Protein AF-0000000071015568 (afdb_homodimer)

pLDDT: mean 90.42, std 10.98, range [31.28, 98.94]

Foldseek 3Di:
DPDDPPAFDLKDAWDFAWFADQQAWDDDPVDPDIFSAAHAFKFQWAWFDDPQKIKTFIWGFAQDDPVGGAIATWIWIGNVLRYTDTDSDGLGWDDPDPCCQQAPPNIWDRWHWAAEPVRKIKIWIWRHRPPATAIWIWIDNPNRHIDTLAGQAVVHPCRPPRWGFWAKAWEQDPQKTYGDDAPQWTKIWIDKQFIWMWTDNPSHHTDTDKDQPFDFFDWDAACVDQDPVGRIDTDTDGHDIDGDTQGGADFQEQQNRTKGWAHHWYQDPQATKTKIWGHADCPRYHPVADHGAIAIWIWGAHRNDNRHTPDTDRHGSHWHDPVQQDGPAGGYWGWHYWIRHPQKIWIWTGTSRTGIIIIIGGDPDDD/DPDDPPAFDLKDAWDFAWFADQPAWDQDPVDPDIFSAAHAFKFQWAWFDDPQKIKTFIWGFACDDPVGGAIATWIWIGNVLRYTDTDSDGLAWDDPDPCCQQAPPNIWARWHWAAEPVRKIKIWIWRHRPPATAIWIWIDNPNRHIDTLAGQAVVHPCRPPRWGFWAKAWEQDPQKTYGDDAPQWTKIWIDKQFIWMWTDNPSHHTDTDKDQPFDDQDWDAACVDQDPVGRIDGDTDGHDIDGDTQGGADFQEQQNRTKGWAHHWYQDPQATKTKIWGHADCPRYHPVADHGAIAIWIWGAHRNDNRHTPDTDRHGSHWHDPVQQDGPAGGYWGWHYWIRHPQKIWIWTGHSRTGIIIIIGGDPDDD

Organism: NCBI:txid2759526

Solvent-accessible surface area (backbone atoms only — not comparable to full-atom values): 35559 Å² total; per-residue (Å²): 125,88,74,54,93,70,58,89,48,75,54,47,74,64,42,81,44,46,52,50,35,66,88,26,44,38,84,39,78,91,44,97,48,74,37,38,42,19,41,60,19,20,23,31,24,8,23,42,74,55,96,82,22,40,35,30,36,30,21,15,16,17,70,50,74,97,73,40,43,37,21,23,27,23,41,27,41,16,79,77,73,54,62,58,50,67,52,52,45,64,44,44,61,60,54,98,54,97,55,35,80,42,16,44,69,30,12,32,39,54,34,24,44,45,28,38,86,87,58,38,33,41,32,24,29,22,27,19,31,69,76,51,38,28,34,25,26,31,34,22,80,75,77,51,60,62,48,78,72,46,54,26,28,63,89,40,98,55,51,83,43,72,32,32,40,51,15,47,32,18,26,69,54,94,66,31,60,27,52,36,64,56,95,85,27,35,42,29,36,23,22,40,24,23,25,31,44,29,37,22,89,76,82,51,58,33,42,71,43,68,34,60,35,26,68,39,42,36,80,36,82,35,90,88,43,80,50,98,59,36,36,49,36,78,40,65,60,85,39,66,76,30,48,36,76,60,48,60,45,35,55,47,26,52,26,30,56,17,20,24,42,19,21,56,22,37,53,50,98,82,14,30,38,32,43,24,27,13,21,13,25,83,76,62,19,24,88,93,47,60,65,59,19,26,25,22,31,44,35,28,20,35,68,77,25,83,71,40,67,36,27,41,56,85,57,60,75,49,66,58,54,78,90,52,22,69,52,80,45,48,42,22,22,38,45,22,11,51,37,50,54,95,70,23,35,42,35,29,21,9,35,1,57,25,19,26,23,38,22,44,21,60,58,89,67,84,122,123,90,72,56,92,71,58,90,48,75,53,47,74,63,42,81,45,47,51,48,37,65,86,27,44,37,83,38,77,92,44,98,48,74,36,38,42,20,40,61,18,21,23,31,23,8,25,40,75,55,95,82,24,40,36,31,37,30,21,15,17,17,70,51,74,96,74,38,42,37,22,22,25,25,42,29,40,15,79,78,72,54,62,59,51,67,49,52,44,64,43,44,61,62,52,97,53,96,55,35,81,42,16,44,68,29,10,32,38,54,35,25,45,46,29,38,87,87,59,38,34,41,33,26,26,22,27,18,31,71,78,51,39,28,33,24,28,31,36,23,81,75,77,52,60,64,48,78,72,47,52,25,28,64,89,39,100,54,50,82,42,78,34,31,41,50,13,46,31,18,25,68,52,95,68,32,61,27,51,36,65,55,95,85,28,34,42,28,36,22,22,43,20,26,25,32,44,28,39,21,88,75,82,52,59,35,43,72,42,65,33,58,33,32,61,33,41,34,81,34,80,38,89,88,42,81,50,100,57,37,35,49,37,82,39,68,59,87,42,63,76,30,47,36,77,60,48,60,44,35,56,48,26,54,25,30,54,15,20,24,42,18,21,56,22,39,53,49,99,81,14,30,38,32,44,25,27,12,22,13,26,81,75,63,18,23,87,93,47,60,64,58,20,26,25,22,33,44,36,29,19,37,67,76,23,84,70,39,69,36,27,41,56,85,57,59,75,49,68,59,54,77,91,53,23,70,51,80,44,49,41,22,21,37,44,22,11,51,38,51,52,95,70,22,35,44,37,29,22,10,35,1,56,26,18,26,24,38,21,45,20,61,58,88,67,85,122

Structure (mmCIF, N/CA/C/O backbone):
data_AF-0000000071015568-model_v1
#
loop_
_entity.id
_entity.type
_entity.pdbx_description
1 polymer Glycosidase
#
loop_
_atom_site.group_PDB
_atom_site.id
_atom_site.type_symbol
_atom_site.label_atom_id
_atom_site.label_alt_id
_atom_site.label_comp_id
_atom_site.label_asym_id
_atom_site.label_entity_id
_atom_site.label_seq_id
_atom_site.pdbx_PDB_ins_code
_atom_site.Cartn_x
_atom_site.Cartn_y
_atom_site.Cartn_z
_atom_site.occupancy
_atom_site.B_iso_or_equiv
_atom_site.auth_seq_id
_atom_site.auth_comp_id
_atom_site.auth_asym_id
_atom_site.auth_atom_id
_atom_site.pdbx_PDB_model_num
ATOM 1 N N . MET A 1 1 ? 17.672 -12.242 9.75 1 31.28 1 MET A N 1
ATOM 2 C CA . MET A 1 1 ? 16.453 -12.102 8.961 1 31.28 1 MET A CA 1
ATOM 3 C C . MET A 1 1 ? 15.289 -11.609 9.828 1 31.28 1 MET A C 1
ATOM 5 O O . MET A 1 1 ? 14.906 -12.273 10.781 1 31.28 1 MET A O 1
ATOM 9 N N . THR A 1 2 ? 15.148 -10.453 10.125 1 40.62 2 THR A N 1
ATOM 10 C CA . THR A 1 2 ? 14.164 -9.938 11.078 1 40.62 2 THR A CA 1
ATOM 11 C C . THR A 1 2 ? 12.781 -10.523 10.789 1 40.62 2 THR A C 1
ATOM 13 O O . THR A 1 2 ? 12.219 -10.305 9.711 1 40.62 2 THR A O 1
ATOM 16 N N . SER A 1 3 ? 12.602 -11.703 11.289 1 53 3 SER A N 1
ATOM 17 C CA . SER A 1 3 ? 11.359 -12.469 11.211 1 53 3 SER A CA 1
ATOM 18 C C . SER A 1 3 ? 10.18 -11.672 11.75 1 53 3 SER A C 1
ATOM 20 O O . SER A 1 3 ? 10.227 -11.156 12.867 1 53 3 SER A O 1
ATOM 22 N N . SER A 1 4 ? 9.445 -11.047 10.805 1 73 4 SER A N 1
ATOM 23 C CA . SER A 1 4 ? 8.195 -10.461 11.266 1 73 4 SER A CA 1
ATOM 24 C C . SER A 1 4 ? 7.297 -11.508 11.914 1 73 4 SER A C 1
ATOM 26 O O . SER A 1 4 ? 7.141 -12.617 11.383 1 73 4 SER A O 1
ATOM 28 N N . ASP A 1 5 ? 6.863 -11.297 13.055 1 84.75 5 ASP A N 1
ATOM 29 C CA . ASP A 1 5 ? 6.047 -12.203 13.859 1 84.75 5 ASP A CA 1
ATOM 30 C C . ASP A 1 5 ? 4.824 -12.68 13.07 1 84.75 5 ASP A C 1
ATOM 32 O O . ASP A 1 5 ? 4.23 -13.703 13.406 1 84.75 5 ASP A O 1
ATOM 36 N N . TRP A 1 6 ? 4.527 -12.023 11.922 1 92.94 6 TRP A N 1
ATOM 37 C CA . TRP A 1 6 ? 3.299 -12.352 11.211 1 92.94 6 TRP A CA 1
ATOM 38 C C . TRP A 1 6 ? 3.594 -13.242 10 1 92.94 6 TRP A C 1
ATOM 40 O O . TRP A 1 6 ? 2.684 -13.852 9.438 1 92.94 6 TRP A O 1
ATOM 50 N N . ALA A 1 7 ? 4.859 -13.352 9.547 1 95.38 7 ALA A N 1
ATOM 51 C CA . ALA A 1 7 ? 5.207 -14.062 8.32 1 95.38 7 ALA A CA 1
ATOM 52 C C . ALA A 1 7 ? 5.145 -15.57 8.523 1 95.38 7 ALA A C 1
ATOM 54 O O . ALA A 1 7 ? 5.418 -16.062 9.617 1 95.38 7 ALA A O 1
ATOM 55 N N . LEU A 1 8 ? 4.785 -16.281 7.516 1 96.5 8 LEU A N 1
ATOM 56 C CA . LEU A 1 8 ? 4.895 -17.734 7.535 1 96.5 8 LEU A CA 1
ATOM 57 C C . LEU A 1 8 ? 6.355 -18.172 7.457 1 96.5 8 LEU A C 1
ATOM 59 O O . LEU A 1 8 ? 7.121 -17.656 6.641 1 96.5 8 LEU A O 1
ATOM 63 N N . GLY A 1 9 ? 6.703 -19.156 8.32 1 93.94 9 GLY A N 1
ATOM 64 C CA . GLY A 1 9 ? 8.078 -19.625 8.312 1 93.94 9 GLY A CA 1
ATOM 65 C C . GLY A 1 9 ? 8.695 -19.688 9.695 1 93.94 9 GLY A C 1
ATOM 66 O O . GLY A 1 9 ? 7.988 -19.578 10.703 1 93.94 9 GLY A O 1
ATOM 67 N N . PRO A 1 10 ? 9.945 -19.875 9.789 1 95.19 10 PRO A N 1
ATOM 68 C CA . PRO A 1 10 ? 10.906 -19.859 8.68 1 95.19 10 PRO A CA 1
ATOM 69 C C . PRO A 1 10 ? 10.859 -21.141 7.84 1 95.19 10 PRO A C 1
ATOM 71 O O . PRO A 1 10 ? 10.734 -22.234 8.383 1 95.19 10 PRO A O 1
ATOM 74 N N . PHE A 1 11 ? 11.055 -20.984 6.512 1 97.5 11 PHE A N 1
ATOM 75 C CA . PHE A 1 11 ? 11.062 -22.109 5.574 1 97.5 11 PHE A CA 1
ATOM 76 C C . PHE A 1 11 ? 12.477 -22.625 5.371 1 97.5 11 PHE A C 1
ATOM 78 O O . PHE A 1 11 ? 13.438 -21.859 5.344 1 97.5 11 PHE A O 1
ATOM 85 N N . THR A 1 12 ? 12.633 -23.891 5.164 1 97 12 THR A N 1
ATOM 86 C CA . THR A 1 12 ? 13.898 -24.5 4.77 1 97 12 THR A CA 1
ATOM 87 C C . THR A 1 12 ? 14.25 -24.125 3.33 1 97 12 THR A C 1
ATOM 89 O O . THR A 1 12 ? 13.391 -23.656 2.576 1 97 12 THR A O 1
ATOM 92 N N . SER A 1 13 ? 15.516 -24.344 2.988 1 95.88 13 SER A N 1
ATOM 93 C CA . SER A 1 13 ? 15.891 -24.203 1.586 1 95.88 13 SER A CA 1
ATOM 94 C C . SER A 1 13 ? 15.156 -25.219 0.712 1 95.88 13 SER A C 1
ATOM 96 O O . SER A 1 13 ? 14.875 -26.328 1.147 1 95.88 13 SER A O 1
ATOM 98 N N . PRO A 1 14 ? 14.938 -24.844 -0.475 1 96.19 14 PRO A N 1
ATOM 99 C CA . PRO A 1 14 ? 14.195 -25.75 -1.343 1 96.19 14 PRO A CA 1
ATOM 100 C C . PRO A 1 14 ? 14.984 -27.016 -1.691 1 96.19 14 PRO A C 1
ATOM 102 O O . PRO A 1 14 ? 16.188 -26.938 -1.95 1 96.19 14 PRO A O 1
ATOM 105 N N . VAL A 1 15 ? 14.273 -28.109 -1.702 1 94.69 15 VAL A N 1
ATOM 106 C CA . VAL A 1 15 ? 14.789 -29.391 -2.156 1 94.69 15 VAL A CA 1
ATOM 107 C C . VAL A 1 15 ? 14.047 -29.844 -3.41 1 94.69 15 VAL A C 1
ATOM 109 O O . VAL A 1 15 ? 12.812 -29.828 -3.443 1 94.69 15 VAL A O 1
ATOM 112 N N . ARG A 1 16 ? 14.805 -30.281 -4.379 1 94.88 16 ARG A N 1
ATOM 113 C CA . ARG A 1 16 ? 14.203 -30.688 -5.645 1 94.88 16 ARG A CA 1
ATOM 114 C C . ARG A 1 16 ? 13.297 -31.906 -5.457 1 94.88 16 ARG A C 1
ATOM 116 O O . ARG A 1 16 ? 13.68 -32.875 -4.785 1 94.88 16 ARG A O 1
ATOM 123 N N . VAL A 1 17 ? 12.102 -31.812 -6.137 1 96.94 17 VAL A N 1
ATOM 124 C CA . VAL A 1 17 ? 11.188 -32.938 -5.953 1 96.94 17 VAL A CA 1
ATOM 125 C C . VAL A 1 17 ? 10.68 -33.406 -7.312 1 96.94 17 VAL A C 1
ATOM 127 O O . VAL A 1 17 ? 10.18 -34.531 -7.438 1 96.94 17 VAL A O 1
ATOM 130 N N . LEU A 1 18 ? 10.672 -32.594 -8.32 1 95.62 18 LEU A N 1
ATOM 131 C CA . LEU A 1 18 ? 10.195 -32.938 -9.656 1 95.62 18 LEU A CA 1
ATOM 132 C C . LEU A 1 18 ? 10.906 -32.125 -10.719 1 95.62 18 LEU A C 1
ATOM 134 O O . LEU A 1 18 ? 11.219 -30.953 -10.5 1 95.62 18 LEU A O 1
ATOM 138 N N . GLU A 1 19 ? 11.234 -32.688 -11.805 1 94.38 19 GLU A N 1
ATOM 139 C CA . GLU A 1 19 ? 11.867 -32.031 -12.938 1 94.38 19 GLU A CA 1
ATOM 140 C C . GLU A 1 19 ? 11.273 -32.5 -14.258 1 94.38 19 GLU A C 1
ATOM 142 O O . GLU A 1 19 ? 10.25 -33.188 -14.273 1 94.38 19 GLU A O 1
ATOM 147 N N . ASP A 1 20 ? 11.891 -32.094 -15.359 1 92.94 20 ASP A N 1
ATOM 148 C CA . ASP A 1 20 ? 11.375 -32.438 -16.672 1 92.94 20 ASP A CA 1
ATOM 149 C C . ASP A 1 20 ? 11.219 -33.969 -16.828 1 92.94 20 ASP A C 1
ATOM 151 O O . ASP A 1 20 ? 11.992 -34.719 -16.25 1 92.94 20 ASP A O 1
ATOM 155 N N . ARG A 1 21 ? 10.234 -34.344 -17.641 1 94.38 21 ARG A N 1
ATOM 156 C CA . ARG A 1 21 ? 9.883 -35.75 -17.875 1 94.38 21 ARG A CA 1
ATOM 157 C C . ARG A 1 21 ? 9.633 -36 -19.359 1 94.38 21 ARG A C 1
ATOM 159 O O . ARG A 1 21 ? 8.555 -35.719 -19.875 1 94.38 21 ARG A O 1
ATOM 166 N N . ALA A 1 22 ? 10.516 -36.688 -19.953 1 92.62 22 ALA A N 1
ATOM 167 C CA . ALA A 1 22 ? 10.383 -36.969 -21.375 1 92.62 22 ALA A CA 1
ATOM 168 C C . ALA A 1 22 ? 9.508 -38.188 -21.609 1 92.62 22 ALA A C 1
ATOM 170 O O . ALA A 1 22 ? 9.047 -38.438 -22.719 1 92.62 22 ALA A O 1
ATOM 171 N N . ASP A 1 23 ? 9.305 -38.938 -20.594 1 93.19 23 ASP A N 1
ATOM 172 C CA . ASP A 1 23 ? 8.617 -40.25 -20.719 1 93.19 23 ASP A CA 1
ATOM 173 C C . ASP A 1 23 ? 7.105 -40.062 -20.703 1 93.19 23 ASP A C 1
ATOM 175 O O . ASP A 1 23 ? 6.355 -41 -20.969 1 93.19 23 ASP A O 1
ATOM 179 N N . VAL A 1 24 ? 6.66 -38.875 -20.391 1 94.06 24 VAL A N 1
ATOM 180 C CA . VAL A 1 24 ? 5.219 -38.656 -20.359 1 94.06 24 VAL A CA 1
ATOM 181 C C . VAL A 1 24 ? 4.762 -38 -21.656 1 94.06 24 VAL A C 1
ATOM 183 O O . VAL A 1 24 ? 5.375 -37.031 -22.109 1 94.06 24 VAL A O 1
ATOM 186 N N . SER A 1 25 ? 3.686 -38.562 -22.234 1 93.31 25 SER A N 1
ATOM 187 C CA . SER A 1 25 ? 3.211 -38.094 -23.531 1 93.31 25 SER A CA 1
ATOM 188 C C . SER A 1 25 ? 1.691 -38.188 -23.625 1 93.31 25 SER A C 1
ATOM 190 O O . SER A 1 25 ? 1.049 -38.844 -22.812 1 93.31 25 SER A O 1
ATOM 192 N N . PHE A 1 26 ? 1.131 -37.406 -24.594 1 92.94 26 PHE A N 1
ATOM 193 C CA . PHE A 1 26 ? -0.303 -37.469 -24.859 1 92.94 26 PHE A CA 1
ATOM 194 C C . PHE A 1 26 ? -0.609 -37.031 -26.281 1 92.94 26 PHE A C 1
ATOM 196 O O . PHE A 1 26 ? 0.26 -36.5 -26.984 1 92.94 26 PHE A O 1
ATOM 203 N N . ALA A 1 27 ? -1.829 -37.438 -26.703 1 89.25 27 ALA A N 1
ATOM 204 C CA . ALA A 1 27 ? -2.297 -37 -28.016 1 89.25 27 ALA A CA 1
ATOM 205 C C . ALA A 1 27 ? -2.758 -35.531 -27.953 1 89.25 27 ALA A C 1
ATOM 207 O O . ALA A 1 27 ? -3.846 -35.25 -27.453 1 89.25 27 ALA A O 1
ATOM 208 N N . CYS A 1 28 ? -1.946 -34.656 -28.469 1 84.88 28 CYS A N 1
ATOM 209 C CA . CYS A 1 28 ? -2.24 -33.25 -28.453 1 84.88 28 CYS A CA 1
ATOM 210 C C . CYS A 1 28 ? -2.982 -32.812 -29.719 1 84.88 28 CYS A C 1
ATOM 212 O O . CYS A 1 28 ? -2.535 -33.125 -30.828 1 84.88 28 CYS A O 1
ATOM 214 N N . PRO A 1 29 ? -4.117 -32.125 -29.547 1 81.19 29 PRO A N 1
ATOM 215 C CA . PRO A 1 29 ? -4.848 -31.688 -30.734 1 81.19 29 PRO A CA 1
ATOM 216 C C . PRO A 1 29 ? -4.055 -30.688 -31.562 1 81.19 29 PRO A C 1
ATOM 218 O O . PRO A 1 29 ? -4.371 -30.469 -32.75 1 81.19 29 PRO A O 1
ATOM 221 N N . LEU A 1 30 ? -3.078 -30.047 -31.031 1 79.25 30 LEU A N 1
ATOM 222 C CA . LEU A 1 30 ? -2.273 -29.047 -31.734 1 79.25 30 LEU A CA 1
ATOM 223 C C . LEU A 1 30 ? -1.199 -29.734 -32.594 1 79.25 30 LEU A C 1
ATOM 225 O O . LEU A 1 30 ? -0.496 -29.062 -33.344 1 79.25 30 LEU A O 1
ATOM 229 N N . SER A 1 31 ? -1.131 -31.016 -32.406 1 79.81 31 SER A N 1
ATOM 230 C CA . SER A 1 31 ? -0.058 -31.734 -33.094 1 79.81 31 SER A CA 1
ATOM 231 C C . SER A 1 31 ? -0.594 -32.969 -33.812 1 79.81 31 SER A C 1
ATOM 233 O O . SER A 1 31 ? -1.674 -33.469 -33.5 1 79.81 31 SER A O 1
ATOM 235 N N . THR A 1 32 ? 0.108 -33.406 -34.812 1 79.19 32 THR A N 1
ATOM 236 C CA . THR A 1 32 ? -0.273 -34.594 -35.594 1 79.19 32 THR A CA 1
ATOM 237 C C . THR A 1 32 ? 0.04 -35.875 -34.844 1 79.19 32 THR A C 1
ATOM 239 O O . THR A 1 32 ? -0.598 -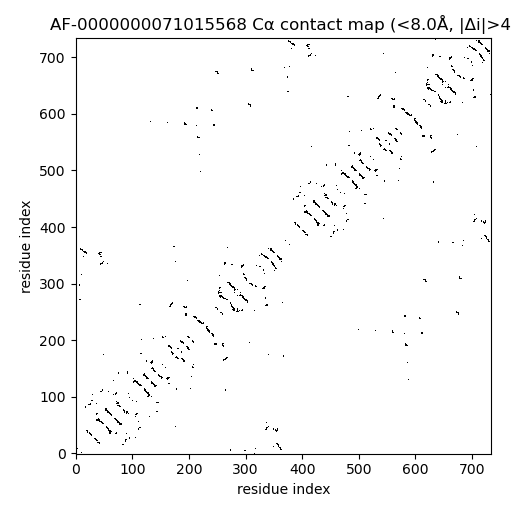36.906 -35.062 1 79.19 32 THR A O 1
ATOM 242 N N . GLY A 1 33 ? 0.866 -35.875 -33.781 1 81.69 33 GLY A N 1
ATOM 243 C CA . GLY A 1 33 ? 1.25 -37.031 -33 1 81.69 33 GLY A CA 1
ATOM 244 C C . GLY A 1 33 ? 1.387 -36.719 -31.516 1 81.69 33 GLY A C 1
ATOM 245 O O . GLY A 1 33 ? 1.113 -35.594 -31.078 1 81.69 33 GLY A O 1
ATOM 246 N N . PRO A 1 34 ? 1.724 -37.938 -30.859 1 90.06 34 PRO A N 1
ATOM 247 C CA . PRO A 1 34 ? 1.904 -37.719 -29.422 1 90.06 34 PRO A CA 1
ATOM 248 C C . PRO A 1 34 ? 3.016 -36.75 -29.094 1 90.06 34 PRO A C 1
ATOM 250 O O . PRO A 1 34 ? 4.016 -36.656 -29.812 1 90.06 34 PRO A O 1
ATOM 253 N N . VAL A 1 35 ? 2.791 -35.969 -28.062 1 91.94 35 VAL A N 1
ATOM 254 C CA . VAL A 1 35 ? 3.76 -34.969 -27.625 1 91.94 35 VAL A CA 1
ATOM 255 C C . VAL A 1 35 ? 4.23 -35.281 -26.203 1 91.94 35 VAL A C 1
ATOM 257 O O . VAL A 1 35 ? 3.418 -35.562 -25.328 1 91.94 35 VAL A O 1
ATOM 260 N N . SER A 1 36 ? 5.598 -35.25 -26.031 1 94.06 36 SER A N 1
ATOM 261 C CA . SER A 1 36 ? 6.141 -35.25 -24.672 1 94.06 36 SER A CA 1
ATOM 262 C C . SER A 1 36 ? 5.949 -33.906 -23.984 1 94.06 36 SER A C 1
ATOM 264 O O . SER A 1 36 ? 6.82 -33.031 -24.062 1 94.06 36 SER A O 1
ATOM 266 N N . TRP A 1 37 ? 4.883 -33.781 -23.266 1 94.12 37 TRP A N 1
ATOM 267 C CA . TRP A 1 37 ? 4.336 -32.5 -22.891 1 94.12 37 TRP A CA 1
ATOM 268 C C . TRP A 1 37 ? 5.137 -31.875 -21.75 1 94.12 37 TRP A C 1
ATOM 270 O O . TRP A 1 37 ? 4.977 -30.688 -21.438 1 94.12 37 TRP A O 1
ATOM 280 N N . ALA A 1 38 ? 6.039 -32.594 -21.078 1 95.31 38 ALA A N 1
ATOM 281 C CA . ALA A 1 38 ? 6.852 -32.062 -19.969 1 95.31 38 ALA A CA 1
ATOM 282 C C . ALA A 1 38 ? 8.336 -32.344 -20.219 1 95.31 38 ALA A C 1
ATOM 284 O O . ALA A 1 38 ? 9.117 -32.469 -19.281 1 95.31 38 ALA A O 1
ATOM 285 N N . ALA A 1 39 ? 8.703 -32.438 -21.453 1 93.88 39 ALA A N 1
ATOM 286 C CA . ALA A 1 39 ? 10.062 -32.844 -21.781 1 93.88 39 ALA A CA 1
ATOM 287 C C . ALA A 1 39 ? 11.047 -31.703 -21.578 1 93.88 39 ALA A C 1
ATOM 289 O O . ALA A 1 39 ? 12.211 -31.922 -21.234 1 93.88 39 ALA A O 1
ATOM 290 N N . LYS A 1 40 ? 10.648 -30.547 -21.828 1 92.44 40 LYS A N 1
ATOM 291 C CA . LYS A 1 40 ? 11.531 -29.391 -21.703 1 92.44 40 LYS A CA 1
ATOM 292 C C . LYS A 1 40 ? 11.672 -28.953 -20.25 1 92.44 40 LYS A C 1
ATOM 294 O O . LYS A 1 40 ? 12.781 -28.844 -19.734 1 92.44 40 LYS A O 1
ATOM 299 N N . ASP A 1 41 ? 10.516 -28.688 -19.625 1 91.88 41 ASP A N 1
ATOM 300 C CA . ASP A 1 41 ? 10.5 -28.188 -18.266 1 91.88 41 ASP A CA 1
ATOM 301 C C . ASP A 1 41 ? 9.242 -28.625 -17.516 1 91.88 41 ASP A C 1
ATOM 303 O O . ASP A 1 41 ? 8.203 -28.875 -18.141 1 91.88 41 ASP A O 1
ATOM 307 N N . ALA A 1 42 ? 9.32 -28.781 -16.25 1 93.31 42 ALA A N 1
ATOM 308 C CA . ALA A 1 42 ? 8.227 -28.938 -15.289 1 93.31 42 ALA A CA 1
ATOM 309 C C . ALA A 1 42 ? 8.422 -28.047 -14.07 1 93.31 42 ALA A C 1
ATOM 311 O O . ALA A 1 42 ? 9.375 -28.203 -13.312 1 93.31 42 ALA A O 1
ATOM 312 N N . PHE A 1 43 ? 7.473 -27.047 -13.945 1 92.31 43 PHE A N 1
ATOM 313 C CA . PHE A 1 43 ? 7.73 -26.016 -12.938 1 92.31 43 PHE A CA 1
ATOM 314 C C . PHE A 1 43 ? 6.441 -25.281 -12.562 1 92.31 43 PHE A C 1
ATOM 316 O O . PHE A 1 43 ? 5.371 -25.609 -13.078 1 92.31 43 PHE A O 1
ATOM 323 N N . ASN A 1 44 ? 6.512 -24.438 -11.531 1 94.56 44 ASN A N 1
ATOM 324 C CA . ASN A 1 44 ? 5.492 -23.5 -11.078 1 94.56 44 ASN A CA 1
ATOM 325 C C . ASN A 1 44 ? 4.184 -24.203 -10.742 1 94.56 44 ASN A C 1
ATOM 327 O O . ASN A 1 44 ? 3.143 -23.922 -11.328 1 94.56 44 ASN A O 1
ATOM 331 N N . PRO A 1 45 ? 4.191 -25.047 -9.711 1 98.25 45 PRO A N 1
ATOM 332 C CA . PRO A 1 45 ? 3.012 -25.859 -9.414 1 98.25 45 PRO A CA 1
ATOM 333 C C . PRO A 1 45 ? 2.035 -25.172 -8.469 1 98.25 45 PRO A C 1
ATOM 335 O O . PRO A 1 45 ? 2.459 -24.453 -7.555 1 98.25 45 PRO A O 1
ATOM 338 N N . GLY A 1 46 ? 0.713 -25.344 -8.727 1 98.62 46 GLY A N 1
ATOM 339 C CA . GLY A 1 46 ? -0.25 -25.219 -7.645 1 98.62 46 GLY A CA 1
ATOM 340 C C . GLY A 1 46 ? -0.296 -26.453 -6.746 1 98.62 46 GLY A C 1
ATOM 341 O O . GLY A 1 46 ? 0.162 -27.531 -7.133 1 98.62 46 GLY A O 1
ATOM 342 N N . ALA A 1 47 ? -0.837 -26.312 -5.551 1 98.75 47 ALA A N 1
ATOM 343 C CA . ALA A 1 47 ? -0.839 -27.453 -4.633 1 98.75 47 ALA A CA 1
ATOM 344 C C . ALA A 1 47 ? -2.113 -27.484 -3.795 1 98.75 47 ALA A C 1
ATOM 346 O O . ALA A 1 47 ? -2.607 -26.422 -3.373 1 98.75 47 ALA A O 1
ATOM 347 N N . VAL A 1 48 ? -2.604 -28.656 -3.582 1 98.25 48 VAL A N 1
ATOM 348 C CA . VAL A 1 48 ? -3.719 -28.906 -2.674 1 98.25 48 VAL A CA 1
ATOM 349 C C . VAL A 1 48 ? -3.564 -30.281 -2.027 1 98.25 48 VAL A C 1
ATOM 351 O O . VAL A 1 48 ? -2.803 -31.125 -2.516 1 98.25 48 VAL A O 1
ATOM 354 N N . VAL A 1 49 ? -4.238 -30.438 -0.93 1 97.44 49 VAL A N 1
ATOM 355 C CA . VAL A 1 49 ? -4.312 -31.75 -0.294 1 97.44 49 VAL A CA 1
ATOM 356 C C . VAL A 1 49 ? -5.648 -32.406 -0.62 1 97.44 49 VAL A C 1
ATOM 358 O O . VAL A 1 49 ? -6.703 -31.781 -0.492 1 97.44 49 VAL A O 1
ATOM 361 N N . HIS A 1 50 ? -5.547 -33.562 -1.085 1 95.88 50 HIS A N 1
ATOM 362 C CA . HIS A 1 50 ? -6.738 -34.344 -1.4 1 95.88 50 HIS A CA 1
ATOM 363 C C . HIS A 1 50 ? -6.559 -35.812 -1.021 1 95.88 50 HIS A C 1
ATOM 365 O O . HIS A 1 50 ? -5.574 -36.438 -1.414 1 95.88 50 HIS A O 1
ATOM 371 N N . ASP A 1 51 ? -7.527 -36.375 -0.245 1 93.94 51 ASP A N 1
ATOM 372 C CA . ASP A 1 51 ? -7.543 -37.781 0.163 1 93.94 51 ASP A CA 1
ATOM 373 C C . ASP A 1 51 ? -6.215 -38.188 0.802 1 93.94 51 ASP A C 1
ATOM 375 O O . ASP A 1 51 ? -5.617 -39.188 0.423 1 93.94 51 ASP A O 1
ATOM 379 N N . GLY A 1 52 ? -5.711 -37.344 1.586 1 94.12 52 GLY A N 1
ATOM 380 C CA . GLY A 1 52 ? -4.523 -37.625 2.375 1 94.12 52 GLY A CA 1
ATOM 381 C C . GLY A 1 52 ? -3.236 -37.5 1.577 1 94.12 52 GLY A C 1
ATOM 382 O O . GLY A 1 52 ? -2.172 -37.906 2.051 1 94.12 52 GLY A O 1
ATOM 383 N N . LYS A 1 53 ? -3.312 -37 0.36 1 97.25 53 LYS A N 1
ATOM 384 C CA . LYS A 1 53 ? -2.135 -36.844 -0.485 1 97.25 53 LYS A CA 1
ATOM 385 C C . LYS A 1 53 ? -1.955 -35.375 -0.893 1 97.25 53 LYS A C 1
ATOM 387 O O . LYS A 1 53 ? -2.928 -34.625 -0.963 1 97.25 53 LYS A O 1
ATOM 392 N N . ILE A 1 54 ? -0.725 -35.062 -1.085 1 98.38 54 ILE A N 1
ATOM 393 C CA . ILE A 1 54 ? -0.431 -33.75 -1.694 1 98.38 54 ILE A CA 1
ATOM 394 C C . ILE A 1 54 ? -0.523 -33.875 -3.215 1 98.38 54 ILE A C 1
ATOM 396 O O . ILE A 1 54 ? 0.072 -34.781 -3.814 1 98.38 54 ILE A O 1
ATOM 400 N N . CYS A 1 55 ? -1.304 -33.031 -3.783 1 98.69 55 CYS A N 1
ATOM 401 C CA . CYS A 1 55 ? -1.514 -33 -5.227 1 98.69 55 CYS A CA 1
ATOM 402 C C . CYS A 1 55 ? -0.968 -31.703 -5.82 1 98.69 55 CYS A C 1
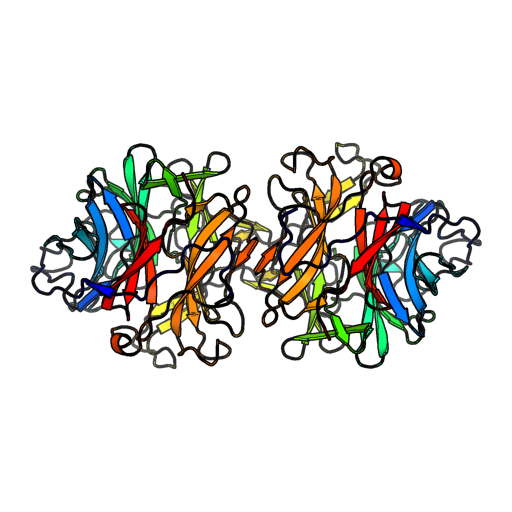ATOM 404 O O . CYS A 1 55 ? -1.353 -30.609 -5.398 1 98.69 55 CYS A O 1
ATOM 406 N N . LEU A 1 56 ? -0.074 -31.844 -6.773 1 98.81 56 LEU A N 1
ATOM 407 C CA . LEU A 1 56 ? 0.463 -30.703 -7.492 1 98.81 56 LEU A CA 1
ATOM 408 C C . LEU A 1 56 ? -0.152 -30.594 -8.883 1 98.81 56 LEU A C 1
ATOM 410 O O . LEU A 1 56 ? -0.319 -31.609 -9.57 1 98.81 56 LEU A O 1
ATOM 414 N N . LEU A 1 57 ? -0.619 -29.438 -9.258 1 98.81 57 LEU A N 1
ATOM 415 C CA . LEU A 1 57 ? -0.844 -29.109 -10.656 1 98.81 57 LEU A CA 1
ATOM 416 C C . LEU A 1 57 ? 0.4 -28.469 -11.266 1 98.81 57 LEU A C 1
ATOM 418 O O . LEU A 1 57 ? 0.737 -27.328 -10.953 1 98.81 57 LEU A O 1
ATOM 422 N N . VAL A 1 58 ? 1.012 -29.156 -12.172 1 98.12 58 VAL A N 1
ATOM 423 C CA . VAL A 1 58 ? 2.357 -28.828 -12.633 1 98.12 58 VAL A CA 1
ATOM 424 C C . VAL A 1 58 ? 2.301 -28.266 -14.047 1 98.12 58 VAL A C 1
ATOM 426 O O . VAL A 1 58 ? 1.697 -28.875 -14.938 1 98.12 58 VAL A O 1
ATOM 429 N N . ARG A 1 59 ? 2.965 -27.156 -14.258 1 97.56 59 ARG A N 1
ATOM 430 C CA . ARG A 1 59 ? 3.154 -26.672 -15.625 1 97.56 59 ARG A CA 1
ATOM 431 C C . ARG A 1 59 ? 4.234 -27.484 -16.344 1 97.56 59 ARG A C 1
ATOM 433 O O . ARG A 1 59 ? 5.383 -27.531 -15.891 1 97.56 59 ARG A O 1
ATOM 440 N N . GLY A 1 60 ? 3.873 -28.078 -17.375 1 95.69 60 GLY A N 1
ATOM 441 C CA . GLY A 1 60 ? 4.812 -28.75 -18.266 1 95.69 60 GLY A CA 1
ATOM 442 C C . GLY A 1 60 ? 4.91 -28.094 -19.641 1 95.69 60 GLY A C 1
ATOM 443 O O . GLY A 1 60 ? 3.908 -27.625 -20.172 1 95.69 60 GLY A O 1
ATOM 444 N N . GLU A 1 61 ? 6.121 -28.109 -20.141 1 93.5 61 GLU A N 1
ATOM 445 C CA . GLU A 1 61 ? 6.344 -27.562 -21.469 1 93.5 61 GLU A CA 1
ATOM 446 C C . GLU A 1 61 ? 7 -28.594 -22.391 1 93.5 61 GLU A C 1
ATOM 448 O O . GLU A 1 61 ? 7.824 -29.391 -21.938 1 93.5 61 GLU A O 1
ATOM 453 N N . ASP A 1 62 ? 6.594 -28.469 -23.641 1 90.75 62 ASP A N 1
ATOM 454 C CA . ASP A 1 62 ? 7.227 -29.312 -24.641 1 90.75 62 ASP A CA 1
ATOM 455 C C . ASP A 1 62 ? 8.328 -28.562 -25.391 1 90.75 62 ASP A C 1
ATOM 457 O O . ASP A 1 62 ? 8.672 -27.438 -25.031 1 90.75 62 ASP A O 1
ATOM 461 N N . ALA A 1 63 ? 8.984 -29.281 -26.281 1 85.88 63 ALA A N 1
ATOM 462 C CA . ALA A 1 63 ? 10.086 -28.688 -27.031 1 85.88 63 ALA A CA 1
ATOM 463 C C . ALA A 1 63 ? 9.758 -28.609 -28.516 1 85.88 63 ALA A C 1
ATOM 465 O O . ALA A 1 63 ? 10.656 -28.484 -29.359 1 85.88 63 ALA A O 1
ATOM 466 N N . ILE A 1 64 ? 8.547 -28.672 -28.781 1 81.06 64 ILE A N 1
ATOM 467 C CA . ILE A 1 64 ? 8.227 -28.797 -30.203 1 81.06 64 ILE A CA 1
ATOM 468 C C . ILE A 1 64 ? 7.469 -27.562 -30.672 1 81.06 64 ILE A C 1
ATOM 470 O O . ILE A 1 64 ? 7 -26.766 -29.859 1 81.06 64 ILE A O 1
ATOM 474 N N . GLY A 1 65 ? 7.387 -27.469 -32.031 1 66.19 65 GLY A N 1
ATOM 475 C CA . GLY A 1 65 ? 6.602 -26.406 -32.656 1 66.19 65 GLY A CA 1
ATOM 476 C C . GLY A 1 65 ? 7.312 -25.078 -32.688 1 66.19 65 GLY A C 1
ATOM 477 O O . GLY A 1 65 ? 8.477 -24.969 -32.281 1 66.19 65 GLY A O 1
ATOM 478 N N . ARG A 1 66 ? 6.59 -24.109 -33.219 1 61.78 66 ARG A N 1
ATOM 479 C CA . ARG A 1 66 ? 7.117 -22.766 -33.469 1 61.78 66 ARG A CA 1
ATOM 480 C C . ARG A 1 66 ? 7.578 -22.125 -32.156 1 61.78 66 ARG A C 1
ATOM 482 O O . ARG A 1 66 ? 8.602 -21.438 -32.125 1 61.78 66 ARG A O 1
ATOM 489 N N . TYR A 1 67 ? 6.863 -22.484 -31.109 1 65.19 67 TYR A N 1
ATOM 490 C CA . TYR A 1 67 ? 7.164 -21.797 -29.859 1 65.19 67 TYR A CA 1
ATOM 491 C C . TYR A 1 67 ? 8.047 -22.656 -28.969 1 65.19 67 TYR A C 1
ATOM 493 O O . TYR A 1 67 ? 8.727 -22.125 -28.078 1 65.19 67 TYR A O 1
ATOM 501 N N . ALA A 1 68 ? 8.172 -23.969 -29.406 1 65.56 68 ALA A N 1
ATOM 502 C CA . ALA A 1 68 ? 8.945 -24.891 -28.562 1 65.56 68 ALA A CA 1
ATOM 503 C C . ALA A 1 68 ? 8.734 -24.578 -27.078 1 65.56 68 ALA A C 1
ATOM 505 O O . ALA A 1 68 ? 9.688 -24.25 -26.359 1 65.56 68 ALA A O 1
ATOM 506 N N . GLY A 1 69 ? 7.438 -24.688 -26.75 1 84.5 69 GLY A N 1
ATOM 507 C CA . GLY A 1 69 ? 7.195 -24.281 -25.375 1 84.5 69 GLY A CA 1
ATOM 508 C C . GLY A 1 69 ? 5.723 -24.156 -25.031 1 84.5 69 GLY A C 1
ATOM 509 O O . GLY A 1 69 ? 5.332 -23.312 -24.219 1 84.5 69 GLY A O 1
ATOM 510 N N . THR A 1 70 ? 4.852 -25.031 -25.75 1 90.31 70 THR A N 1
ATOM 511 C CA . THR A 1 70 ? 3.445 -25.031 -25.359 1 90.31 70 THR A CA 1
ATOM 512 C C . THR A 1 70 ? 3.271 -25.609 -23.953 1 90.31 70 THR A C 1
ATOM 514 O O . THR A 1 70 ? 3.762 -26.703 -23.672 1 90.31 70 THR A O 1
ATOM 517 N N . SER A 1 71 ? 2.592 -24.875 -23.125 1 94.5 71 SER A N 1
ATOM 518 C CA . SER A 1 71 ? 2.443 -25.281 -21.734 1 94.5 71 SER A CA 1
ATOM 519 C C . SER A 1 71 ? 1.151 -26.062 -21.516 1 94.5 71 SER A C 1
ATOM 521 O O . SER A 1 71 ? 0.124 -25.75 -22.125 1 94.5 71 SER A O 1
ATOM 523 N N . ARG A 1 72 ? 1.215 -27.094 -20.781 1 96.31 72 ARG A N 1
ATOM 524 C CA . ARG A 1 72 ? 0.091 -27.859 -20.25 1 96.31 72 ARG A CA 1
ATOM 525 C C . ARG A 1 72 ? 0.2 -28.016 -18.734 1 96.31 72 ARG A C 1
ATOM 527 O O . ARG A 1 72 ? 1.261 -27.781 -18.156 1 96.31 72 ARG A O 1
ATOM 534 N N . ILE A 1 73 ? -0.918 -28.422 -18.125 1 98.38 73 ILE A N 1
ATOM 535 C CA . ILE A 1 73 ? -0.939 -28.609 -16.688 1 98.38 73 ILE A CA 1
ATOM 536 C C . ILE A 1 73 ? -1.193 -30.094 -16.375 1 98.38 73 ILE A C 1
ATOM 538 O O . ILE A 1 73 ? -2.186 -30.656 -16.828 1 98.38 73 ILE A O 1
ATOM 542 N N . GLY A 1 74 ? -0.268 -30.656 -15.672 1 98.44 74 GLY A N 1
ATOM 543 C CA . GLY A 1 74 ? -0.397 -32.062 -15.258 1 98.44 74 GLY A CA 1
ATOM 544 C C . GLY A 1 74 ? -0.63 -32.219 -13.766 1 98.44 74 GLY A C 1
ATOM 545 O O . GLY A 1 74 ? -0.525 -31.25 -13.008 1 98.44 74 GLY A O 1
ATOM 546 N N . LEU A 1 75 ? -0.975 -33.438 -13.375 1 98.69 75 LEU A N 1
ATOM 547 C CA . LEU A 1 75 ? -1.216 -33.781 -11.984 1 98.69 75 LEU A CA 1
ATOM 548 C C . LEU A 1 75 ? -0.11 -34.688 -11.445 1 98.69 75 LEU A C 1
ATOM 550 O O . LEU A 1 75 ? 0.19 -35.719 -12.031 1 98.69 75 LEU A O 1
ATOM 554 N N . ALA A 1 76 ? 0.564 -34.281 -10.406 1 98.69 76 ALA A N 1
ATOM 555 C CA . ALA A 1 76 ? 1.51 -35.094 -9.648 1 98.69 76 ALA A CA 1
ATOM 556 C C . ALA A 1 76 ? 1.031 -35.312 -8.211 1 98.69 76 ALA A C 1
ATOM 558 O O . ALA A 1 76 ? 0.548 -34.375 -7.574 1 98.69 76 ALA A O 1
ATOM 559 N N . THR A 1 77 ? 1.137 -36.531 -7.695 1 98.44 77 THR A N 1
ATOM 560 C CA . THR A 1 77 ? 0.628 -36.812 -6.359 1 98.44 77 THR A CA 1
ATOM 561 C C . THR A 1 77 ? 1.725 -37.438 -5.488 1 98.44 77 THR A C 1
ATOM 563 O O . THR A 1 77 ? 2.629 -38.094 -5.996 1 98.44 77 THR A O 1
ATOM 566 N N . SER A 1 78 ? 1.666 -37.156 -4.227 1 98.44 78 SER A N 1
ATOM 567 C CA . SER A 1 78 ? 2.648 -37.656 -3.26 1 98.44 78 SER A CA 1
ATOM 568 C C . SER A 1 78 ? 2.006 -37.906 -1.9 1 98.44 78 SER A C 1
ATOM 570 O O . SER A 1 78 ? 1.144 -37.156 -1.459 1 98.44 78 SER A O 1
ATOM 572 N N . SER A 1 79 ? 2.498 -38.969 -1.228 1 97.38 79 SER A N 1
ATOM 573 C CA . SER A 1 79 ? 2.016 -39.25 0.115 1 97.38 79 SER A CA 1
ATOM 574 C C . SER A 1 79 ? 2.871 -38.594 1.179 1 97.38 79 SER A C 1
ATOM 576 O O . SER A 1 79 ? 2.463 -38.469 2.338 1 97.38 79 SER A O 1
ATOM 578 N N . ASP A 1 80 ? 4.027 -38.094 0.816 1 95.5 80 ASP A N 1
ATOM 579 C CA . ASP A 1 80 ? 4.926 -37.531 1.829 1 95.5 80 ASP A CA 1
ATOM 580 C C . ASP A 1 80 ? 5.352 -36.125 1.472 1 95.5 80 ASP A C 1
ATOM 582 O O . ASP A 1 80 ? 6.059 -35.469 2.242 1 95.5 80 ASP A O 1
ATOM 586 N N . GLY A 1 81 ? 4.969 -35.688 0.312 1 95.88 81 GLY A N 1
ATOM 587 C CA . GLY A 1 81 ? 5.289 -34.312 -0.098 1 95.88 81 GLY A CA 1
ATOM 588 C C . GLY A 1 81 ? 6.664 -34.188 -0.73 1 95.88 81 GLY A C 1
ATOM 589 O O . GLY A 1 81 ? 7.082 -33.094 -1.108 1 95.88 81 GLY A O 1
ATOM 590 N N . LEU A 1 82 ? 7.379 -35.281 -0.949 1 96 82 LEU A N 1
ATOM 591 C CA . LEU A 1 82 ? 8.75 -35.281 -1.455 1 96 82 LEU A CA 1
ATOM 592 C C . LEU A 1 82 ? 8.859 -36.062 -2.75 1 96 82 LEU A C 1
ATOM 594 O O . LEU A 1 82 ? 9.492 -35.625 -3.707 1 96 82 LEU A O 1
ATOM 598 N N . LEU A 1 83 ? 8.258 -37.219 -2.756 1 96.62 83 LEU A N 1
ATOM 599 C CA . LEU A 1 83 ? 8.281 -38.094 -3.932 1 96.62 83 LEU A CA 1
ATOM 600 C C . LEU A 1 83 ? 6.961 -38 -4.691 1 96.62 83 LEU A C 1
ATOM 602 O O . LEU A 1 83 ? 5.918 -38.406 -4.18 1 96.62 83 LEU A O 1
ATOM 606 N N . PHE A 1 84 ? 7.07 -37.594 -5.883 1 98.12 84 PHE A N 1
ATOM 607 C CA . PHE A 1 84 ? 5.844 -37.375 -6.641 1 98.12 84 PHE A CA 1
ATOM 608 C C . PHE A 1 84 ? 5.758 -38.344 -7.82 1 98.12 84 PHE A C 1
ATOM 610 O O . PHE A 1 84 ? 6.766 -38.625 -8.469 1 98.12 84 PHE A O 1
ATOM 617 N N . GLU A 1 85 ? 4.574 -38.781 -8.031 1 97.38 85 GLU A N 1
ATOM 618 C CA . GLU A 1 85 ? 4.219 -39.469 -9.266 1 97.38 85 GLU A CA 1
ATOM 619 C C . GLU A 1 85 ? 3.449 -38.562 -10.219 1 97.38 85 GLU A C 1
ATOM 621 O O . GLU A 1 85 ? 2.357 -38.094 -9.891 1 97.38 85 GLU A O 1
ATOM 626 N N . LEU A 1 86 ? 4.004 -38.344 -11.359 1 97.5 86 LEU A N 1
ATOM 627 C CA . LEU A 1 86 ? 3.369 -37.5 -12.367 1 97.5 86 LEU A CA 1
ATOM 628 C C . LEU A 1 86 ? 2.5 -38.312 -13.305 1 97.5 86 LEU A C 1
ATOM 630 O O . LEU A 1 86 ? 2.951 -39.344 -13.836 1 97.5 86 LEU A O 1
ATOM 634 N N . ASP A 1 87 ? 1.254 -37.906 -13.484 1 97.5 87 ASP A N 1
ATOM 635 C CA . ASP A 1 87 ? 0.379 -38.594 -14.438 1 97.5 87 ASP A CA 1
ATOM 636 C C . ASP A 1 87 ? 0.939 -38.5 -15.852 1 97.5 87 ASP A C 1
ATOM 638 O O . ASP A 1 87 ? 1.515 -37.5 -16.234 1 97.5 87 ASP A O 1
ATOM 642 N N . PRO A 1 88 ? 0.736 -39.531 -16.641 1 96 88 PRO A N 1
ATOM 643 C CA . PRO A 1 88 ? 1.312 -39.531 -17.984 1 96 88 PRO A CA 1
ATOM 644 C C . PRO A 1 88 ? 0.73 -38.438 -18.891 1 96 88 PRO A C 1
ATOM 646 O O . PRO A 1 88 ? 1.437 -37.906 -19.734 1 96 88 PRO A O 1
ATOM 649 N N . GLU A 1 89 ? -0.523 -38.156 -18.703 1 96.88 89 GLU A N 1
ATOM 650 C CA . GLU A 1 89 ? -1.178 -37.156 -19.516 1 96.88 89 GLU A CA 1
ATOM 651 C C . GLU A 1 89 ? -1.513 -35.906 -18.703 1 96.88 89 GLU A C 1
ATOM 653 O O . GLU A 1 89 ? -1.776 -36 -17.5 1 96.88 89 GLU A O 1
ATOM 658 N N . PRO A 1 90 ? -1.465 -34.75 -19.344 1 97.62 90 PRO A N 1
ATOM 659 C CA . PRO A 1 90 ? -1.927 -33.562 -18.625 1 97.62 90 PRO A CA 1
ATOM 660 C C . PRO A 1 90 ? -3.414 -33.594 -18.281 1 97.62 90 PRO A C 1
ATOM 662 O O . PRO A 1 90 ? -4.18 -34.312 -18.969 1 97.62 90 PRO A O 1
ATOM 665 N N . VAL A 1 91 ? -3.801 -32.875 -17.281 1 98 91 VAL A N 1
ATOM 666 C CA . VAL A 1 91 ? -5.203 -32.844 -16.875 1 98 91 VAL A CA 1
ATOM 667 C C . VAL A 1 91 ? -5.875 -31.594 -17.422 1 98 91 VAL A C 1
ATOM 669 O O . VAL A 1 91 ? -7.102 -31.531 -17.547 1 98 91 VAL A O 1
ATOM 672 N N . LEU A 1 92 ? -5.137 -30.516 -17.656 1 97.56 92 LEU A N 1
ATOM 673 C CA . LEU A 1 92 ? -5.566 -29.297 -18.344 1 97.56 92 LEU A CA 1
ATOM 674 C C . LEU A 1 92 ? -4.641 -28.984 -19.516 1 97.56 92 LEU A C 1
ATOM 676 O O . LEU A 1 92 ? -3.426 -28.891 -19.344 1 97.56 92 LEU A O 1
ATOM 680 N N . ALA A 1 93 ? -5.211 -28.844 -20.672 1 95.69 93 ALA A N 1
ATOM 681 C CA . ALA A 1 93 ? -4.434 -28.562 -21.891 1 95.69 93 ALA A CA 1
ATOM 682 C C . ALA A 1 93 ? -5.277 -27.844 -22.922 1 95.69 93 ALA A C 1
ATOM 684 O O . ALA A 1 93 ? -6.512 -27.859 -22.859 1 95.69 93 ALA A O 1
ATOM 685 N N . PRO A 1 94 ? -4.508 -27.172 -23.844 1 93.25 94 PRO A N 1
ATOM 686 C CA . PRO A 1 94 ? -5.281 -26.641 -24.969 1 93.25 94 PRO A CA 1
ATOM 687 C C . PRO A 1 94 ? -6.059 -27.734 -25.703 1 93.25 94 PRO A C 1
ATOM 689 O O . PRO A 1 94 ? -5.52 -28.812 -25.969 1 93.25 94 PRO A O 1
ATOM 692 N N . GLY A 1 95 ? -7.332 -27.484 -25.922 1 90.06 95 GLY A N 1
ATOM 693 C CA . GLY A 1 95 ? -8.195 -28.453 -26.578 1 90.06 95 GLY A CA 1
ATOM 694 C C . GLY A 1 95 ? -8.953 -27.859 -27.75 1 90.06 95 GLY A C 1
ATOM 695 O O . GLY A 1 95 ? -8.781 -26.688 -28.094 1 90.06 95 GLY A O 1
ATOM 696 N N . ASP A 1 96 ? -9.586 -28.844 -28.438 1 90 96 ASP A N 1
ATOM 697 C CA . ASP A 1 96 ? -10.5 -28.406 -29.5 1 90 96 ASP A CA 1
ATOM 698 C C . ASP A 1 96 ? -11.836 -27.938 -28.922 1 90 96 ASP A C 1
ATOM 700 O O . ASP A 1 96 ? -12.852 -28.625 -29.047 1 90 96 ASP A O 1
ATOM 704 N N . ASP A 1 97 ? -11.844 -26.812 -28.281 1 93.12 97 ASP A N 1
ATOM 705 C CA . ASP A 1 97 ? -13.008 -26.266 -27.609 1 93.12 97 ASP A CA 1
ATOM 706 C C . ASP A 1 97 ? -13.133 -24.766 -27.875 1 93.12 97 ASP A C 1
ATOM 708 O O . ASP A 1 97 ? -12.469 -24.219 -28.766 1 93.12 97 ASP A O 1
ATOM 712 N N . ARG A 1 98 ? -14.047 -24.094 -27.219 1 94.25 98 ARG A N 1
ATOM 713 C CA . ARG A 1 98 ? -14.391 -22.703 -27.516 1 94.25 98 ARG A CA 1
ATOM 714 C C . ARG A 1 98 ? -13.289 -21.75 -27.031 1 94.25 98 ARG A C 1
ATOM 716 O O . ARG A 1 98 ? -13.328 -20.562 -27.312 1 94.25 98 ARG A O 1
ATOM 723 N N . TRP A 1 99 ? -12.25 -22.312 -26.359 1 95.38 99 TRP A N 1
ATOM 724 C CA . TRP A 1 99 ? -11.227 -21.438 -25.797 1 95.38 99 TRP A CA 1
ATOM 725 C C . TRP A 1 99 ? -9.969 -21.438 -26.656 1 95.38 99 TRP A C 1
ATOM 727 O O . TRP A 1 99 ? -8.938 -20.891 -26.266 1 95.38 99 TRP A O 1
ATOM 737 N N . GLN A 1 100 ? -10.031 -21.922 -27.875 1 93.56 100 GLN A N 1
ATOM 738 C CA . GLN A 1 100 ? -8.891 -22.078 -28.766 1 93.56 100 GLN A CA 1
ATOM 739 C C . GLN A 1 100 ? -8.195 -20.734 -29 1 93.56 100 GLN A C 1
ATOM 741 O O . GLN A 1 100 ? -6.961 -20.656 -28.953 1 93.56 100 GLN A O 1
ATOM 746 N N . ALA A 1 101 ? -8.938 -19.719 -29.156 1 92.06 101 ALA A N 1
ATOM 747 C CA . ALA A 1 101 ? -8.398 -18.406 -29.5 1 92.06 101 ALA A CA 1
ATOM 748 C C . ALA A 1 101 ? -7.551 -17.844 -28.359 1 92.06 101 ALA A C 1
ATOM 750 O O . ALA A 1 101 ? -6.684 -17 -28.562 1 92.06 101 ALA A O 1
ATOM 751 N N . TRP A 1 102 ? -7.73 -18.344 -27.141 1 93.44 102 TRP A N 1
ATOM 752 C CA . TRP A 1 102 ? -7.055 -17.828 -25.953 1 93.44 102 TRP A CA 1
ATOM 753 C C . TRP A 1 102 ? -5.875 -18.703 -25.562 1 93.44 102 TRP A C 1
ATOM 755 O O . TRP A 1 102 ? -4.926 -18.25 -24.938 1 93.44 102 TRP A O 1
ATOM 765 N N . GLU A 1 103 ? -5.965 -19.953 -25.938 1 93.56 103 GLU A N 1
ATOM 766 C CA . GLU A 1 103 ? -5.039 -20.922 -25.375 1 93.56 103 GLU A CA 1
ATOM 767 C C . GLU A 1 103 ? -4.027 -21.391 -26.406 1 93.56 103 GLU A C 1
ATOM 769 O O . GLU A 1 103 ? -2.986 -21.953 -26.062 1 93.56 103 GLU A O 1
ATOM 774 N N . TRP A 1 104 ? -4.395 -21.266 -27.703 1 88.12 104 TRP A N 1
ATOM 775 C CA . TRP A 1 104 ? -3.498 -21.688 -28.781 1 88.12 104 TRP A CA 1
ATOM 776 C C . TRP A 1 104 ? -2.666 -20.5 -29.281 1 88.12 104 TRP A C 1
ATOM 778 O O . TRP A 1 104 ? -3.193 -19.406 -29.5 1 88.12 104 TRP A O 1
ATOM 788 N N . PRO A 1 105 ? -1.368 -20.703 -29.422 1 85.19 105 PRO A N 1
ATOM 789 C CA . PRO A 1 105 ? -0.617 -21.953 -29.312 1 85.19 105 PRO A CA 1
ATOM 790 C C . PRO A 1 105 ? 0.18 -22.047 -28.016 1 85.19 105 PRO A C 1
ATOM 792 O O . PRO A 1 105 ? 0.927 -23 -27.812 1 85.19 105 PRO A O 1
ATOM 795 N N . GLY A 1 106 ? 0.118 -21.094 -27.125 1 89.44 106 GLY A N 1
ATOM 796 C CA . GLY A 1 106 ? 1.009 -20.984 -25.984 1 89.44 106 GLY A CA 1
ATOM 797 C C . GLY A 1 106 ? 0.655 -21.953 -24.859 1 89.44 106 GLY A C 1
ATOM 798 O O . GLY A 1 106 ? 1.528 -22.375 -24.109 1 89.44 106 GLY A O 1
ATOM 799 N N . GLY A 1 107 ? -0.714 -22.172 -24.719 1 93.75 107 GLY A N 1
ATOM 800 C CA . GLY A 1 107 ? -1.13 -23.172 -23.766 1 93.75 107 GLY A CA 1
ATOM 801 C C . GLY A 1 107 ? -1.604 -22.594 -22.453 1 93.75 107 GLY A C 1
ATOM 802 O O . GLY A 1 107 ? -2.213 -21.516 -22.422 1 93.75 107 GLY A O 1
ATOM 803 N N . LEU A 1 108 ? -1.558 -23.422 -21.391 1 96.5 108 LEU A N 1
ATOM 804 C CA . LEU A 1 108 ? -2.031 -23.094 -20.047 1 96.5 108 LEU A CA 1
ATOM 805 C C . LEU A 1 108 ? -0.873 -23.062 -19.062 1 96.5 108 LEU A C 1
ATOM 807 O O . LEU A 1 108 ? -0.127 -24.031 -18.938 1 96.5 108 LEU A O 1
ATOM 811 N N . GLU A 1 109 ? -0.788 -21.891 -18.312 1 95.19 109 GLU A N 1
ATOM 812 C CA . GLU A 1 109 ? 0.407 -21.688 -17.5 1 95.19 109 GLU A CA 1
ATOM 813 C C . GLU A 1 109 ? 0.044 -21.391 -16.047 1 95.19 109 GLU A C 1
ATOM 815 O O . GLU A 1 109 ? -1.038 -20.875 -15.766 1 95.19 109 GLU A O 1
ATOM 820 N N . ASP A 1 110 ? 0.905 -21.766 -15.172 1 96.5 110 ASP A N 1
ATOM 821 C CA . ASP A 1 110 ? 1.047 -21.297 -13.797 1 96.5 110 ASP A CA 1
ATOM 822 C C . ASP A 1 110 ? -0.259 -21.469 -13.023 1 96.5 110 ASP A C 1
ATOM 824 O O . ASP A 1 110 ? -0.822 -20.484 -12.523 1 96.5 110 ASP A O 1
ATOM 828 N N . PRO A 1 111 ? -0.646 -22.703 -12.805 1 98.62 111 PRO A N 1
ATOM 829 C CA . PRO A 1 111 ? -1.886 -22.969 -12.07 1 98.62 111 PRO A CA 1
ATOM 830 C C . PRO A 1 111 ? -1.777 -22.641 -10.586 1 98.62 111 PRO A C 1
ATOM 832 O O . PRO A 1 111 ? -0.725 -22.844 -9.977 1 98.62 111 PRO A O 1
ATOM 835 N N . ARG A 1 112 ? -2.719 -22.031 -10.07 1 98.75 112 ARG A N 1
ATOM 836 C CA . ARG A 1 112 ? -3.01 -22.016 -8.641 1 98.75 112 ARG A CA 1
ATOM 837 C C . ARG A 1 112 ? -4.32 -22.734 -8.344 1 98.75 112 ARG A C 1
ATOM 839 O O . ARG A 1 112 ? -5.293 -22.594 -9.086 1 98.75 112 ARG A O 1
ATOM 846 N N . VAL A 1 113 ? -4.359 -23.469 -7.25 1 98.81 113 VAL A N 1
ATOM 847 C CA . VAL A 1 113 ? -5.535 -24.297 -6.996 1 98.81 113 VAL A CA 1
ATOM 848 C C . VAL A 1 113 ? -5.922 -24.203 -5.523 1 98.81 113 VAL A C 1
ATOM 850 O O . VAL A 1 113 ? -5.055 -24.172 -4.648 1 98.81 113 VAL A O 1
ATOM 853 N N . ILE A 1 114 ? -7.207 -24.125 -5.297 1 98.69 114 ILE A N 1
ATOM 854 C CA . ILE A 1 114 ? -7.754 -24.125 -3.947 1 98.69 114 ILE A CA 1
ATOM 855 C C . ILE A 1 114 ? -8.93 -25.094 -3.875 1 98.69 114 ILE A C 1
ATOM 857 O O . ILE A 1 114 ? -9.391 -25.609 -4.902 1 98.69 114 ILE A O 1
ATOM 861 N N . THR A 1 115 ? -9.305 -25.422 -2.66 1 98.56 115 THR A N 1
ATOM 862 C CA . THR A 1 115 ? -10.547 -26.141 -2.395 1 98.56 115 THR A CA 1
ATOM 863 C C . THR A 1 115 ? -11.648 -25.172 -1.98 1 98.56 115 THR A C 1
ATOM 865 O O . THR A 1 115 ? -11.492 -24.406 -1.021 1 98.56 115 THR A O 1
ATOM 868 N N . ALA A 1 116 ? -12.727 -25.203 -2.703 1 98.56 116 ALA A N 1
ATOM 869 C CA . ALA A 1 116 ? -13.898 -24.422 -2.318 1 98.56 116 ALA A CA 1
ATOM 870 C C . ALA A 1 116 ? -14.562 -25 -1.075 1 98.56 116 ALA A C 1
ATOM 872 O O . ALA A 1 116 ? -14.297 -26.141 -0.695 1 98.56 116 ALA A O 1
ATOM 873 N N . PRO A 1 117 ? -15.461 -24.219 -0.451 1 96.75 117 PRO A N 1
ATOM 874 C CA . PRO A 1 117 ? -16.141 -24.719 0.75 1 96.75 117 PRO A CA 1
ATOM 875 C C . PRO A 1 117 ? -16.938 -25.984 0.495 1 96.75 117 PRO A C 1
ATOM 877 O O . PRO A 1 117 ? -17.094 -26.828 1.394 1 96.75 117 PRO A O 1
ATOM 880 N N . ASP A 1 118 ? -17.406 -26.188 -0.697 1 96.88 118 ASP A N 1
ATOM 881 C CA . ASP A 1 118 ? -18.219 -27.359 -1 1 96.88 118 ASP A CA 1
ATOM 882 C C . ASP A 1 118 ? -17.359 -28.531 -1.451 1 96.88 118 ASP A C 1
ATOM 884 O O . ASP A 1 118 ? -17.875 -29.562 -1.874 1 96.88 118 ASP A O 1
ATOM 888 N N . GLY A 1 119 ? -16.094 -28.312 -1.482 1 96.75 119 GLY A N 1
ATOM 889 C CA . GLY A 1 119 ? -15.188 -29.406 -1.813 1 96.75 119 GLY A CA 1
ATOM 890 C C . GLY A 1 119 ? -14.711 -29.359 -3.252 1 96.75 119 GLY A C 1
ATOM 891 O O . GLY A 1 119 ? -13.789 -30.094 -3.623 1 96.75 119 GLY A O 1
ATOM 892 N N . THR A 1 120 ? -15.289 -28.469 -4.031 1 98.38 120 THR A N 1
ATOM 893 C CA . THR A 1 120 ? -14.875 -28.312 -5.422 1 98.38 120 THR A CA 1
ATOM 894 C C . THR A 1 120 ? -13.484 -27.688 -5.508 1 98.38 120 THR A C 1
ATOM 896 O O . THR A 1 120 ? -13.172 -26.766 -4.766 1 98.38 120 THR A O 1
ATOM 899 N N . PHE A 1 121 ? -12.672 -28.281 -6.414 1 98.81 121 PHE A N 1
ATOM 900 C CA . PHE A 1 121 ? -11.375 -27.656 -6.68 1 98.81 121 PHE A CA 1
ATOM 901 C C . PHE A 1 121 ? -11.523 -26.547 -7.703 1 98.81 121 PHE A C 1
ATOM 903 O O . PHE A 1 121 ? -12.227 -26.688 -8.703 1 98.81 121 PHE A O 1
ATOM 910 N N . VAL A 1 122 ? -10.953 -25.406 -7.41 1 98.94 122 VAL A N 1
ATOM 911 C CA . VAL A 1 122 ? -10.945 -24.25 -8.297 1 98.94 122 VAL A CA 1
ATOM 912 C C . VAL A 1 122 ? -9.508 -23.922 -8.695 1 98.94 122 VAL A C 1
ATOM 914 O O . VAL A 1 122 ? -8.648 -23.719 -7.836 1 98.94 122 VAL A O 1
ATOM 917 N N . CYS A 1 123 ? -9.266 -23.875 -9.984 1 98.88 123 CYS A N 1
ATOM 918 C CA . CYS A 1 123 ? -7.934 -23.578 -10.508 1 98.88 123 CYS A CA 1
ATOM 919 C C . CYS A 1 123 ? -7.941 -22.297 -11.328 1 98.88 123 CYS A C 1
ATOM 921 O O . CYS A 1 123 ? -8.75 -22.141 -12.25 1 98.88 123 CYS A O 1
ATOM 923 N N . THR A 1 124 ? -7.129 -21.359 -10.922 1 98.88 124 THR A N 1
ATOM 924 C CA . THR A 1 124 ? -6.809 -20.234 -11.797 1 98.88 124 THR A CA 1
ATOM 925 C C . THR A 1 124 ? -5.535 -20.516 -12.594 1 98.88 124 THR A C 1
ATOM 927 O O . THR A 1 124 ? -4.59 -21.109 -12.07 1 98.88 124 THR A O 1
ATOM 930 N N . TYR A 1 125 ? -5.531 -20.156 -13.859 1 98.25 125 TYR A N 1
ATOM 931 C CA . TYR A 1 125 ? -4.371 -20.359 -14.727 1 98.25 125 TYR A CA 1
ATOM 932 C C . TYR A 1 125 ? -4.305 -19.281 -15.805 1 98.25 125 TYR A C 1
ATOM 934 O O . TYR A 1 125 ? -5.262 -18.531 -16 1 98.25 125 TYR A O 1
ATOM 942 N N . THR A 1 126 ? -3.168 -19.188 -16.438 1 95.94 126 THR A N 1
ATOM 943 C CA . THR A 1 126 ? -3 -18.25 -17.547 1 95.94 126 THR A CA 1
ATOM 944 C C . THR A 1 126 ? -3.197 -18.953 -18.891 1 95.94 126 THR A C 1
ATOM 946 O O . THR A 1 126 ? -2.496 -19.922 -19.203 1 95.94 126 THR A O 1
ATOM 949 N N . ALA A 1 127 ? -4.191 -18.516 -19.594 1 95.44 127 ALA A N 1
ATOM 950 C CA . ALA A 1 127 ? -4.312 -18.891 -21 1 95.44 127 ALA A CA 1
ATOM 951 C C . ALA A 1 127 ? -3.449 -18 -21.875 1 95.44 127 ALA A C 1
ATOM 953 O O . ALA A 1 127 ? -3.605 -16.781 -21.875 1 95.44 127 ALA A O 1
ATOM 954 N N . PHE A 1 128 ? -2.59 -18.672 -22.594 1 90.88 128 PHE A N 1
ATOM 955 C CA . PHE A 1 128 ? -1.614 -17.922 -23.375 1 90.88 128 PHE A CA 1
ATOM 956 C C . PHE A 1 128 ? -1.806 -18.188 -24.859 1 90.88 128 PHE A C 1
ATOM 958 O O . PHE A 1 128 ? -1.651 -19.312 -25.328 1 90.88 128 PHE A O 1
ATOM 965 N N . ASP A 1 129 ? -2.004 -17.141 -25.641 1 86.94 129 ASP A N 1
ATOM 966 C CA . ASP A 1 129 ? -2.289 -17.297 -27.062 1 86.94 129 ASP A CA 1
ATOM 967 C C . ASP A 1 129 ? -1.026 -17.094 -27.891 1 86.94 129 ASP A C 1
ATOM 969 O O . ASP A 1 129 ? -1.092 -17.047 -29.125 1 86.94 129 ASP A O 1
ATOM 973 N N . GLY A 1 130 ? 0.063 -17 -27.188 1 80.62 130 GLY A N 1
ATOM 974 C CA . GLY A 1 130 ? 1.311 -16.75 -27.891 1 80.62 130 GLY A CA 1
ATOM 975 C C . GLY A 1 130 ? 1.75 -15.305 -27.828 1 80.62 130 GLY A C 1
ATOM 976 O O . GLY A 1 130 ? 2.914 -14.992 -28.094 1 80.62 130 GLY A O 1
ATOM 977 N N . LYS A 1 131 ? 0.84 -14.5 -27.453 1 77.69 131 LYS A N 1
ATOM 978 C CA . LYS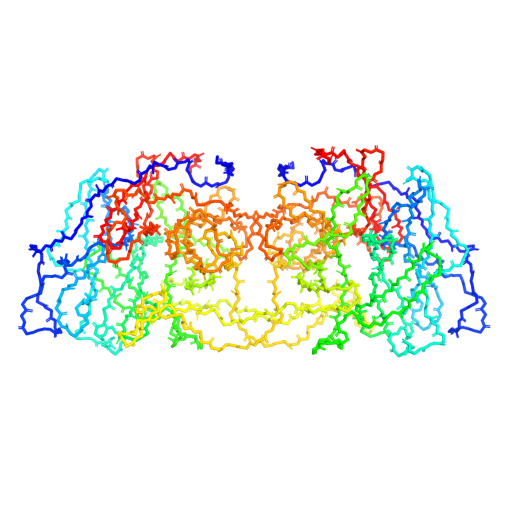 A 1 131 ? 1.144 -13.07 -27.375 1 77.69 131 LYS A CA 1
ATOM 979 C C . LYS A 1 131 ? 0.732 -12.492 -26.031 1 77.69 131 LYS A C 1
ATOM 981 O O . LYS A 1 131 ? 1.511 -11.789 -25.391 1 77.69 131 LYS A O 1
ATOM 986 N N . VAL A 1 132 ? -0.491 -12.859 -25.641 1 80.31 132 VAL A N 1
ATOM 987 C CA . VAL A 1 132 ? -1.072 -12.305 -24.422 1 80.31 132 VAL A CA 1
ATOM 988 C C . VAL A 1 132 ? -1.564 -13.43 -23.516 1 80.31 132 VAL A C 1
ATOM 990 O O . VAL A 1 132 ? -2.158 -14.398 -24 1 80.31 132 VAL A O 1
ATOM 993 N N . GLY A 1 133 ? -1.248 -13.266 -22.281 1 88.81 133 GLY A N 1
ATOM 994 C CA . GLY A 1 133 ? -1.796 -14.18 -21.281 1 88.81 133 GLY A CA 1
ATOM 995 C C . GLY A 1 133 ? -2.988 -13.602 -20.547 1 88.81 133 GLY A C 1
ATOM 996 O O . GLY A 1 133 ? -3.008 -12.414 -20.219 1 88.81 133 GLY A O 1
ATOM 997 N N . CYS A 1 134 ? -3.988 -14.461 -20.312 1 92.25 134 CYS A N 1
ATOM 998 C CA . CYS A 1 134 ? -5.176 -14.055 -19.578 1 92.25 134 CYS A CA 1
ATOM 999 C C . CYS A 1 134 ? -5.512 -15.062 -18.484 1 92.25 134 CYS A C 1
ATOM 1001 O O . CYS A 1 134 ? -5.402 -16.266 -18.703 1 92.25 134 CYS A O 1
ATOM 1003 N N . LEU A 1 135 ? -5.957 -14.5 -17.422 1 96 135 LEU A N 1
ATOM 1004 C CA . LEU A 1 135 ? -6.324 -15.336 -16.281 1 96 135 LEU A CA 1
ATOM 1005 C C . LEU A 1 135 ? -7.637 -16.062 -16.547 1 96 135 LEU A C 1
ATOM 1007 O O . LEU A 1 135 ? -8.641 -15.438 -16.875 1 96 135 LEU A O 1
ATOM 1011 N N . PHE A 1 136 ? -7.605 -17.375 -16.406 1 98.06 136 PHE A N 1
ATOM 1012 C CA . PHE A 1 136 ? -8.75 -18.25 -16.594 1 98.06 136 PHE A CA 1
ATOM 1013 C C . PHE A 1 136 ? -9.07 -19 -15.305 1 98.06 136 PHE A C 1
ATOM 1015 O O . PHE A 1 136 ? -8.266 -19.031 -14.375 1 98.06 136 PHE A O 1
ATOM 1022 N N . VAL A 1 137 ? -10.328 -19.578 -15.312 1 98.75 137 VAL A N 1
ATOM 1023 C CA . VAL A 1 137 ? -10.766 -20.391 -14.18 1 98.75 137 VAL A CA 1
ATOM 1024 C C . VAL A 1 137 ? -11.273 -21.75 -14.68 1 98.75 137 VAL A C 1
ATOM 1026 O O . VAL A 1 137 ? -11.953 -21.828 -15.711 1 98.75 137 VAL A O 1
ATOM 1029 N N . ALA A 1 138 ? -10.914 -22.766 -14.008 1 98.88 138 ALA A N 1
ATOM 1030 C CA . ALA A 1 138 ? -11.445 -24.109 -14.211 1 98.88 138 ALA A CA 1
ATOM 1031 C C . ALA A 1 138 ? -11.805 -24.766 -12.883 1 98.88 138 ALA A C 1
ATOM 1033 O O . ALA A 1 138 ? -11.258 -24.406 -11.844 1 98.88 138 ALA A O 1
ATOM 1034 N N . THR A 1 139 ? -12.734 -25.75 -12.914 1 98.88 139 THR A N 1
ATOM 1035 C CA . THR A 1 139 ? -13.125 -26.453 -11.695 1 98.88 139 THR A CA 1
ATOM 1036 C C . THR A 1 139 ? -13.094 -27.969 -11.914 1 98.88 139 THR A C 1
ATOM 1038 O O . THR A 1 139 ? -13.164 -28.438 -13.055 1 98.88 139 THR A O 1
ATOM 1041 N N . SER A 1 140 ? -12.93 -28.656 -10.859 1 98.81 140 SER A N 1
ATOM 1042 C CA . SER A 1 140 ? -12.898 -30.109 -10.859 1 98.81 140 SER A CA 1
ATOM 1043 C C . SER A 1 140 ? -13.375 -30.688 -9.523 1 98.81 140 SER A C 1
ATOM 1045 O O . SER A 1 140 ? -13.297 -30 -8.5 1 98.81 140 SER A O 1
ATOM 1047 N N . ARG A 1 141 ? -13.836 -31.906 -9.547 1 98 141 ARG A N 1
ATOM 1048 C CA . ARG A 1 141 ? -14.219 -32.594 -8.32 1 98 141 ARG A CA 1
ATOM 1049 C C . ARG A 1 141 ? -13.18 -33.656 -7.938 1 98 141 ARG A C 1
ATOM 1051 O O . ARG A 1 141 ? -13.172 -34.125 -6.809 1 98 141 ARG A O 1
ATOM 1058 N N . ASP A 1 142 ? -12.289 -33.938 -8.836 1 97.81 142 ASP A N 1
ATOM 1059 C CA . ASP A 1 142 ? -11.375 -35.031 -8.57 1 97.81 142 ASP A CA 1
ATOM 1060 C C . ASP A 1 142 ? -9.953 -34.688 -9.016 1 97.81 142 ASP A C 1
ATOM 1062 O O . ASP A 1 142 ? -9.078 -35.562 -9.016 1 97.81 142 ASP A O 1
ATOM 1066 N N . LEU A 1 143 ? -9.703 -33.438 -9.492 1 98.44 143 LEU A N 1
ATOM 1067 C CA . LEU A 1 143 ? -8.414 -32.938 -9.93 1 98.44 143 LEU A CA 1
ATOM 1068 C C . LEU A 1 143 ? -7.996 -33.562 -11.258 1 98.44 143 LEU A C 1
ATOM 1070 O O . LEU A 1 143 ? -6.906 -33.281 -11.766 1 98.44 143 LEU A O 1
ATOM 1074 N N . ARG A 1 144 ? -8.82 -34.312 -11.906 1 97.62 144 ARG A N 1
ATOM 1075 C CA . ARG A 1 144 ? -8.445 -34.969 -13.148 1 97.62 144 ARG A CA 1
ATOM 1076 C C . ARG A 1 144 ? -9.328 -34.5 -14.305 1 97.62 144 ARG A C 1
ATOM 1078 O O . ARG A 1 144 ? -8.836 -34.281 -15.414 1 97.62 144 ARG A O 1
ATOM 1085 N N . VAL A 1 145 ? -10.602 -34.469 -14.016 1 97.81 145 VAL A N 1
ATOM 1086 C CA . VAL A 1 145 ? -11.531 -33.938 -15.016 1 97.81 145 VAL A CA 1
ATOM 1087 C C . VAL A 1 145 ? -11.891 -32.5 -14.695 1 97.81 145 VAL A C 1
ATOM 1089 O O . VAL A 1 145 ? -12.484 -32.219 -13.664 1 97.81 145 VAL A O 1
ATOM 1092 N N . TRP A 1 146 ? -11.555 -31.641 -15.648 1 98.5 146 TRP A N 1
ATOM 1093 C CA . TRP A 1 146 ? -11.727 -30.219 -15.375 1 98.5 146 TRP A CA 1
ATOM 1094 C C . TRP A 1 146 ? -12.734 -29.609 -16.328 1 98.5 146 TRP A C 1
ATOM 1096 O O . TRP A 1 146 ? -12.781 -29.953 -17.516 1 98.5 146 TRP A O 1
ATOM 1106 N N . THR A 1 147 ? -13.562 -28.734 -15.805 1 98.44 147 THR A N 1
ATOM 1107 C CA . THR A 1 147 ? -14.406 -27.844 -16.594 1 98.44 147 THR A CA 1
ATOM 1108 C C . THR A 1 147 ? -13.789 -26.453 -16.688 1 98.44 147 THR A C 1
ATOM 1110 O O . THR A 1 147 ? -13.617 -25.766 -15.672 1 98.44 147 THR A O 1
ATOM 1113 N N . LYS A 1 148 ? -13.469 -26.062 -17.938 1 98.38 148 LYS A N 1
ATOM 1114 C CA . LYS A 1 148 ? -12.969 -24.703 -18.156 1 98.38 148 LYS A CA 1
ATOM 1115 C C . LYS A 1 148 ? -14.117 -23.703 -18.203 1 98.38 148 LYS A C 1
ATOM 1117 O O . LYS A 1 148 ? -15.094 -23.906 -18.922 1 98.38 148 LYS A O 1
ATOM 1122 N N . HIS A 1 149 ? -13.969 -22.562 -17.453 1 98.19 149 HIS A N 1
ATOM 1123 C CA . HIS A 1 149 ? -15.047 -21.578 -17.391 1 98.19 149 HIS A CA 1
ATOM 1124 C C . HIS A 1 149 ? -14.703 -20.328 -18.188 1 98.19 149 HIS A C 1
ATOM 1126 O O . HIS A 1 149 ? -15.539 -19.438 -18.344 1 98.19 149 HIS A O 1
ATOM 1132 N N . GLY A 1 150 ? -13.5 -20.25 -18.703 1 97.12 150 GLY A N 1
ATOM 1133 C CA . GLY A 1 150 ? -13.102 -19.094 -19.5 1 97.12 150 GLY A CA 1
ATOM 1134 C C . GLY A 1 150 ? -12.414 -18.031 -18.672 1 97.12 150 GLY A C 1
ATOM 1135 O O . GLY A 1 150 ? -11.883 -18.312 -17.594 1 97.12 150 GLY A O 1
ATOM 1136 N N . PRO A 1 151 ? -12.359 -16.766 -19.266 1 96.94 151 PRO A N 1
ATOM 1137 C CA . PRO A 1 151 ? -11.648 -15.688 -18.578 1 96.94 151 PRO A CA 1
ATOM 1138 C C . PRO A 1 151 ? -12.258 -15.352 -17.219 1 96.94 151 PRO A C 1
ATOM 1140 O O . PRO A 1 151 ? -13.477 -15.203 -17.094 1 96.94 151 PRO A O 1
ATOM 1143 N N . ALA A 1 152 ? -11.367 -15.195 -16.234 1 97.81 152 ALA A N 1
ATOM 1144 C CA . ALA A 1 152 ? -11.812 -14.867 -14.875 1 97.81 152 ALA A CA 1
ATOM 1145 C C . ALA A 1 152 ? -12.594 -13.555 -14.859 1 97.81 152 ALA A C 1
ATOM 1147 O O . ALA A 1 152 ? -13.523 -13.391 -14.07 1 97.81 152 ALA A O 1
ATOM 1148 N N . PHE A 1 153 ? -12.211 -12.672 -15.789 1 96.75 153 PHE A N 1
ATOM 1149 C CA . PHE A 1 153 ? -12.773 -11.32 -15.773 1 96.75 153 PHE A CA 1
ATOM 1150 C C . PHE A 1 153 ? -13.766 -11.133 -16.922 1 96.75 153 PHE A C 1
ATOM 1152 O O . PHE A 1 153 ? -13.906 -10.023 -17.438 1 96.75 153 PHE A O 1
ATOM 1159 N N . ALA A 1 154 ? -14.414 -12.141 -17.406 1 93.25 154 ALA A N 1
ATOM 1160 C CA . ALA A 1 154 ? -15.352 -12.125 -18.531 1 93.25 154 ALA A CA 1
ATOM 1161 C C . ALA A 1 154 ? -16.438 -11.078 -18.312 1 93.25 154 ALA A C 1
ATOM 1163 O O . ALA A 1 154 ? -16.906 -10.453 -19.281 1 93.25 154 ALA A O 1
ATOM 1164 N N . GLY A 1 155 ? -16.875 -10.797 -17.156 1 89.44 155 GLY A N 1
ATOM 1165 C CA . GLY A 1 155 ? -17.953 -9.859 -16.891 1 89.44 155 GLY A CA 1
ATOM 1166 C C . GLY A 1 155 ? -17.469 -8.453 -16.594 1 89.44 155 GLY A C 1
ATOM 1167 O O . GLY A 1 155 ? -18.234 -7.613 -16.109 1 89.44 155 GLY A O 1
ATOM 1168 N N . SER A 1 156 ? -16.203 -8.188 -16.938 1 88.62 156 SER A N 1
ATOM 1169 C CA . SER A 1 156 ? -15.609 -6.891 -16.625 1 88.62 156 SER A CA 1
ATOM 1170 C C . SER A 1 156 ? -15 -6.254 -17.875 1 88.62 156 SER A C 1
ATOM 1172 O O . SER A 1 156 ? -14.766 -6.934 -18.875 1 88.62 156 SER A O 1
ATOM 1174 N N . PRO A 1 157 ? -14.758 -4.887 -17.828 1 85.44 157 PRO A N 1
ATOM 1175 C CA . PRO A 1 157 ? -14.094 -4.234 -18.953 1 85.44 157 PRO A CA 1
ATOM 1176 C C . PRO A 1 157 ? -12.633 -4.672 -19.125 1 85.44 157 PRO A C 1
ATOM 1178 O O . PRO A 1 157 ? -11.969 -4.273 -20.078 1 85.44 157 PRO A O 1
ATOM 1181 N N . TYR A 1 158 ? -12.211 -5.625 -18.281 1 85.06 158 TYR A N 1
ATOM 1182 C CA . TYR A 1 158 ? -10.797 -5.992 -18.281 1 85.06 158 TYR A CA 1
ATOM 1183 C C . TYR A 1 158 ? -10.594 -7.375 -18.891 1 85.06 158 TYR A C 1
ATOM 1185 O O . TYR A 1 158 ? -9.523 -7.973 -18.75 1 85.06 158 TYR A O 1
ATOM 1193 N N . VAL A 1 159 ? -11.492 -7.898 -19.578 1 84.56 159 VAL A N 1
ATOM 1194 C CA . VAL A 1 159 ? -11.484 -9.266 -20.078 1 84.56 159 VAL A CA 1
ATOM 1195 C C . VAL A 1 159 ? -10.32 -9.445 -21.062 1 84.56 159 VAL A C 1
ATOM 1197 O O . VAL A 1 159 ? -9.727 -10.523 -21.141 1 84.56 159 VAL A O 1
ATOM 1200 N N . ARG A 1 160 ? -9.891 -8.469 -21.703 1 79.38 160 ARG A N 1
ATOM 1201 C CA . ARG A 1 160 ? -8.883 -8.633 -22.734 1 79.38 160 ARG A CA 1
ATOM 1202 C C . ARG A 1 160 ? -7.539 -8.055 -22.281 1 79.38 160 ARG A C 1
ATOM 1204 O O . ARG A 1 160 ? -6.609 -7.949 -23.078 1 79.38 160 ARG A O 1
ATOM 1211 N N . ARG A 1 161 ? -7.496 -7.699 -21.047 1 82.12 161 ARG A N 1
ATOM 1212 C CA . ARG A 1 161 ? -6.23 -7.215 -20.516 1 82.12 161 ARG A CA 1
ATOM 1213 C C . ARG A 1 161 ? -5.316 -8.375 -20.141 1 82.12 161 ARG A C 1
ATOM 1215 O O . ARG A 1 161 ? -5.793 -9.445 -19.75 1 82.12 161 ARG A O 1
ATOM 1222 N N . PRO A 1 162 ? -4.047 -8.125 -20.375 1 85.06 162 PRO A N 1
ATOM 1223 C CA . PRO A 1 162 ? -3.133 -9.133 -19.828 1 85.06 162 PRO A CA 1
ATOM 1224 C C . PRO A 1 162 ? -3.293 -9.328 -18.328 1 85.06 162 PRO A C 1
ATOM 1226 O O . PRO A 1 162 ? -3.238 -8.359 -17.562 1 85.06 162 PRO A O 1
ATOM 1229 N N . THR A 1 163 ? -3.621 -10.5 -17.906 1 89.12 163 THR A N 1
ATOM 1230 C CA . THR A 1 163 ? -3.832 -10.844 -16.516 1 89.12 163 THR A CA 1
ATOM 1231 C C . THR A 1 163 ? -3.189 -12.188 -16.188 1 89.12 163 THR A C 1
ATOM 1233 O O . THR A 1 163 ? -3.184 -13.094 -17.016 1 89.12 163 THR A O 1
ATOM 1236 N N . LYS A 1 164 ? -2.611 -12.203 -14.969 1 92.19 164 LYS A N 1
ATOM 1237 C CA . LYS A 1 164 ? -1.959 -13.438 -14.523 1 92.19 164 LYS A CA 1
ATOM 1238 C C . LYS A 1 164 ? -1.98 -13.547 -13 1 92.19 164 LYS A C 1
ATOM 1240 O O . LYS A 1 164 ? -2.375 -12.609 -12.305 1 92.19 164 LYS A O 1
ATOM 1245 N N . ALA A 1 165 ? -1.655 -14.734 -12.57 1 95.44 165 ALA A N 1
ATOM 1246 C CA . ALA A 1 165 ? -1.271 -14.992 -11.188 1 95.44 165 ALA A CA 1
ATOM 1247 C C . ALA A 1 165 ? -2.441 -14.75 -10.234 1 95.44 165 ALA A C 1
ATOM 1249 O O . ALA A 1 165 ? -2.326 -13.977 -9.281 1 95.44 165 ALA A O 1
ATOM 1250 N N . GLY A 1 166 ? -3.51 -15.461 -10.445 1 98.19 166 GLY A N 1
ATOM 1251 C CA . GLY A 1 166 ? -4.672 -15.367 -9.57 1 98.19 166 GLY A CA 1
ATOM 1252 C C . GLY A 1 166 ? -4.562 -16.234 -8.336 1 98.19 166 GLY A C 1
ATOM 1253 O O . GLY A 1 166 ? -4.68 -17.469 -8.422 1 98.19 166 GLY A O 1
ATOM 1254 N N . ALA A 1 167 ? -4.387 -15.602 -7.18 1 98.88 167 ALA A N 1
ATOM 1255 C CA . ALA A 1 167 ? -4.27 -16.297 -5.902 1 98.88 167 ALA A CA 1
ATOM 1256 C C . ALA A 1 167 ? -5.492 -16.047 -5.023 1 98.88 167 ALA A C 1
ATOM 1258 O O . ALA A 1 167 ? -5.664 -14.961 -4.48 1 98.88 167 ALA A O 1
ATOM 1259 N N . ILE A 1 168 ? -6.297 -17.078 -4.855 1 98.94 168 ILE A N 1
ATOM 1260 C CA . ILE A 1 168 ? -7.559 -16.953 -4.133 1 98.94 168 ILE A CA 1
ATOM 1261 C C . ILE A 1 168 ? -7.32 -17.125 -2.637 1 98.94 168 ILE A C 1
ATOM 1263 O O . ILE A 1 168 ? -6.613 -18.047 -2.219 1 98.94 168 ILE A O 1
ATOM 1267 N N . LEU A 1 169 ? -7.891 -16.25 -1.846 1 98.94 169 LEU A N 1
ATOM 1268 C CA . LEU A 1 169 ? -7.73 -16.25 -0.396 1 98.94 169 LEU A CA 1
ATOM 1269 C C . LEU A 1 169 ? -8.25 -17.531 0.22 1 98.94 169 LEU A C 1
ATOM 1271 O O . LEU A 1 169 ? -9.336 -18 -0.13 1 98.94 169 LEU A O 1
ATOM 1275 N N . THR A 1 170 ? -7.383 -18.078 1.126 1 98.81 170 THR A N 1
ATOM 1276 C CA . THR A 1 170 ? -7.77 -19.312 1.825 1 98.81 170 THR A CA 1
ATOM 1277 C C . THR A 1 170 ? -7.645 -19.125 3.336 1 98.81 170 THR A C 1
ATOM 1279 O O . THR A 1 170 ? -7.102 -18.125 3.805 1 98.81 170 THR A O 1
ATOM 1282 N N . GLU A 1 171 ? -8.227 -20.031 4.062 1 97.69 171 GLU A N 1
ATOM 1283 C CA . GLU A 1 171 ? -8.039 -20.203 5.504 1 97.69 171 GLU A CA 1
ATOM 1284 C C . GLU A 1 171 ? -7.801 -21.656 5.863 1 97.69 171 GLU A C 1
ATOM 1286 O O . GLU A 1 171 ? -8.156 -22.562 5.098 1 97.69 171 GLU A O 1
ATOM 1291 N N . LEU A 1 172 ? -7.105 -21.844 6.918 1 95.44 172 LEU A N 1
ATOM 1292 C CA . LEU A 1 172 ? -6.887 -23.188 7.418 1 95.44 172 LEU A CA 1
ATOM 1293 C C . LEU A 1 172 ? -8.133 -23.719 8.125 1 95.44 172 LEU A C 1
ATOM 1295 O O . LEU A 1 172 ? -8.578 -23.125 9.117 1 95.44 172 LEU A O 1
ATOM 1299 N N . ARG A 1 173 ? -8.758 -24.656 7.605 1 92.25 173 ARG A N 1
ATOM 1300 C CA . ARG A 1 173 ? -9.906 -25.344 8.195 1 92.25 173 ARG A CA 1
ATOM 1301 C C . ARG A 1 173 ? -9.664 -26.844 8.273 1 92.25 173 ARG A C 1
ATOM 1303 O O . ARG A 1 173 ? -9.516 -27.516 7.25 1 92.25 173 ARG A O 1
ATOM 1310 N N . ASP A 1 174 ? -9.664 -27.359 9.422 1 87.5 174 ASP A N 1
ATOM 1311 C CA . ASP A 1 174 ? -9.461 -28.781 9.656 1 87.5 174 ASP A CA 1
ATOM 1312 C C . ASP A 1 174 ? -8.18 -29.281 8.984 1 87.5 174 ASP A C 1
ATOM 1314 O O . ASP A 1 174 ? -8.195 -30.297 8.289 1 87.5 174 ASP A O 1
ATOM 1318 N N . GLY A 1 175 ? -7.164 -28.484 9.07 1 87.31 175 GLY A N 1
ATOM 1319 C CA . GLY A 1 175 ? -5.832 -28.875 8.633 1 87.31 175 GLY A CA 1
ATOM 1320 C C . GLY A 1 175 ? -5.617 -28.719 7.141 1 87.31 175 GLY A C 1
ATOM 1321 O O . GLY A 1 175 ? -4.605 -29.172 6.602 1 87.31 175 GLY A O 1
ATOM 1322 N N . ARG A 1 176 ? -6.613 -28.125 6.445 1 91.44 176 ARG A N 1
ATOM 1323 C CA . ARG A 1 176 ? -6.465 -27.891 5.012 1 91.44 176 ARG A CA 1
ATOM 1324 C C . ARG A 1 176 ? -6.812 -26.453 4.652 1 91.44 176 ARG A C 1
ATOM 1326 O O . ARG A 1 176 ? -7.578 -25.797 5.363 1 91.44 176 ARG A O 1
ATOM 1333 N N . LEU A 1 177 ? -6.309 -26.062 3.566 1 96.75 177 LEU A N 1
ATOM 1334 C CA . LEU A 1 177 ? -6.609 -24.719 3.076 1 96.75 177 LEU A CA 1
ATOM 1335 C C . LEU A 1 177 ? -7.879 -24.734 2.229 1 96.75 177 LEU A C 1
ATOM 1337 O O . LEU A 1 177 ? -7.988 -25.5 1.271 1 96.75 177 LEU A O 1
ATOM 1341 N N . VAL A 1 178 ? -8.82 -23.906 2.66 1 98.06 178 VAL A N 1
ATOM 1342 C CA . VAL A 1 178 ? -10.102 -23.781 1.976 1 98.06 178 VAL A CA 1
ATOM 1343 C C . VAL A 1 178 ? -10.375 -22.312 1.653 1 98.06 178 VAL A C 1
ATOM 1345 O O . VAL A 1 178 ? -9.992 -21.422 2.416 1 98.06 178 VAL A O 1
ATOM 1348 N N . ALA A 1 179 ? -11.016 -22.094 0.524 1 98.75 179 ALA A N 1
ATOM 1349 C CA . ALA A 1 179 ? -11.336 -20.719 0.141 1 98.75 179 ALA A CA 1
ATOM 1350 C C . ALA A 1 179 ? -12.047 -19.984 1.274 1 98.75 179 ALA A C 1
ATOM 1352 O O . ALA A 1 179 ? -12.953 -20.547 1.911 1 98.75 179 ALA A O 1
ATOM 1353 N N . ALA A 1 180 ? -11.633 -18.797 1.547 1 98.38 180 ALA A N 1
ATOM 1354 C CA . ALA A 1 180 ? -12.18 -17.984 2.627 1 98.38 180 ALA A CA 1
AT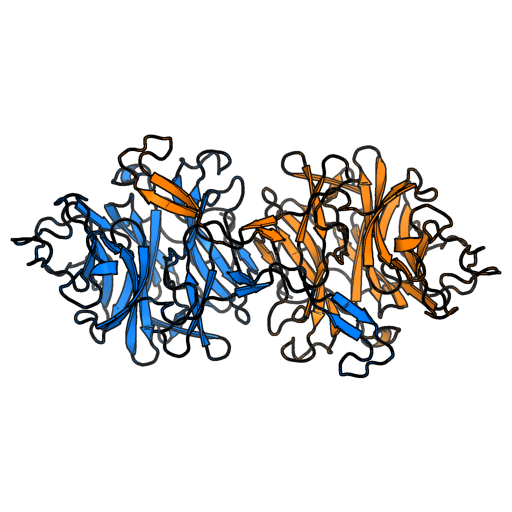OM 1355 C C . ALA A 1 180 ? -12.914 -16.766 2.074 1 98.38 180 ALA A C 1
ATOM 1357 O O . ALA A 1 180 ? -12.68 -16.359 0.933 1 98.38 180 ALA A O 1
ATOM 1358 N N . GLN A 1 181 ? -13.812 -16.281 2.877 1 98 181 GLN A N 1
ATOM 1359 C CA . GLN A 1 181 ? -14.539 -15.062 2.541 1 98 181 GLN A CA 1
ATOM 1360 C C . GLN A 1 181 ? -14.234 -13.953 3.545 1 98 181 GLN A C 1
ATOM 1362 O O . GLN A 1 181 ? -13.984 -14.227 4.723 1 98 181 GLN A O 1
ATOM 1367 N N . VAL A 1 182 ? -14.148 -12.828 3.111 1 96.69 182 VAL A N 1
ATOM 1368 C CA . VAL A 1 182 ? -14.164 -11.617 3.924 1 96.69 182 VAL A CA 1
ATOM 1369 C C . VAL A 1 182 ? -15.359 -10.75 3.537 1 96.69 182 VAL A C 1
ATOM 1371 O O . VAL A 1 182 ? -15.555 -10.438 2.361 1 96.69 182 VAL A O 1
ATOM 1374 N N . ASP A 1 183 ? -16.219 -10.438 4.496 1 92.5 183 ASP A N 1
ATOM 1375 C CA . ASP A 1 183 ? -17.422 -9.648 4.297 1 92.5 183 ASP A CA 1
ATOM 1376 C C . ASP A 1 183 ? -18.312 -10.281 3.225 1 92.5 183 ASP A C 1
ATOM 1378 O O . ASP A 1 183 ? -18.766 -9.594 2.303 1 92.5 183 ASP A O 1
ATOM 1382 N N . GLY A 1 184 ? -18.375 -11.531 3.207 1 96.19 184 GLY A N 1
ATOM 1383 C CA . GLY A 1 184 ? -19.328 -12.273 2.402 1 96.19 184 GLY A CA 1
ATOM 1384 C C . GLY A 1 184 ? -18.859 -12.484 0.973 1 96.19 184 GLY A C 1
ATOM 1385 O O . GLY A 1 184 ? -19.625 -12.992 0.141 1 96.19 184 GLY A O 1
ATOM 1386 N N . LYS A 1 185 ? -17.641 -12.117 0.69 1 97.56 185 LYS A N 1
ATOM 1387 C CA . LYS A 1 185 ? -17.141 -12.273 -0.67 1 97.56 185 LYS A CA 1
ATOM 1388 C C . LYS A 1 185 ? -15.828 -13.055 -0.684 1 97.56 185 LYS A C 1
ATOM 1390 O O . LYS A 1 185 ? -15.039 -12.984 0.264 1 97.56 185 LYS A O 1
ATOM 1395 N N . PHE A 1 186 ? -15.617 -13.812 -1.773 1 98.81 186 PHE A N 1
ATOM 1396 C CA . PHE A 1 186 ? -14.297 -14.383 -2.031 1 98.81 186 PHE A CA 1
ATOM 1397 C C . PHE A 1 186 ? -13.352 -13.328 -2.592 1 98.81 186 PHE A C 1
ATOM 1399 O O . PHE A 1 186 ? -13.781 -12.43 -3.326 1 98.81 186 PHE A O 1
ATOM 1406 N N . TRP A 1 187 ? -12.109 -13.406 -2.219 1 98.81 187 TRP A N 1
ATOM 1407 C CA . TRP A 1 187 ? -11.102 -12.453 -2.662 1 98.81 187 TRP A CA 1
ATOM 1408 C C . TRP A 1 187 ? -9.977 -13.156 -3.404 1 98.81 187 TRP A C 1
ATOM 1410 O O . TRP A 1 187 ? -9.602 -14.281 -3.059 1 98.81 187 TRP A O 1
ATOM 1420 N N . MET A 1 188 ? -9.43 -12.461 -4.406 1 98.81 188 MET A N 1
ATOM 1421 C CA . MET A 1 188 ? -8.297 -12.922 -5.195 1 98.81 188 MET A CA 1
ATOM 1422 C C . MET A 1 188 ? -7.277 -11.805 -5.395 1 98.81 188 MET A C 1
ATOM 1424 O O . MET A 1 188 ? -7.648 -10.68 -5.738 1 98.81 188 MET A O 1
ATOM 1428 N N . TYR A 1 189 ? -6.043 -12.086 -5.043 1 98.44 189 TYR A N 1
ATOM 1429 C CA . TYR A 1 189 ? -4.969 -11.219 -5.512 1 98.44 189 TYR A CA 1
ATOM 1430 C C . TYR A 1 189 ? -4.461 -11.672 -6.875 1 98.44 189 TYR A C 1
ATOM 1432 O O . TYR A 1 189 ? -4.344 -12.875 -7.133 1 98.44 189 TYR A O 1
ATOM 1440 N N . TRP A 1 190 ? -4.168 -10.734 -7.742 1 96.12 190 TRP A N 1
ATOM 1441 C CA . TRP A 1 190 ? -3.734 -11.07 -9.094 1 96.12 190 TRP A CA 1
ATOM 1442 C C . TRP A 1 190 ? -2.809 -10 -9.656 1 96.12 190 TRP A C 1
ATOM 1444 O O . TRP A 1 190 ? -2.641 -8.938 -9.047 1 96.12 190 TRP A O 1
ATOM 1454 N N . GLY A 1 191 ? -2.123 -10.383 -10.773 1 92.5 191 GLY A N 1
ATOM 1455 C CA . GLY A 1 191 ? -1.354 -9.391 -11.5 1 92.5 191 GLY A CA 1
ATOM 1456 C C . GLY A 1 191 ? 0.105 -9.766 -11.672 1 92.5 191 GLY A C 1
ATOM 1457 O O . GLY A 1 191 ? 0.646 -10.539 -10.875 1 92.5 191 GLY A O 1
ATOM 1458 N N . GLU A 1 192 ? 0.605 -9.25 -12.719 1 88.81 192 GLU A N 1
ATOM 1459 C CA . GLU A 1 192 ? 2.035 -9.258 -13.008 1 88.81 192 GLU A CA 1
ATOM 1460 C C . GLU A 1 192 ? 2.584 -7.84 -13.133 1 88.81 192 GLU A C 1
ATOM 1462 O O . GLU A 1 192 ? 2.002 -7 -13.82 1 88.81 192 GLU A O 1
ATOM 1467 N N . GLY A 1 193 ? 3.551 -7.496 -12.367 1 87.12 193 GLY A N 1
ATOM 1468 C CA . GLY A 1 193 ? 4.039 -6.133 -12.266 1 87.12 193 GLY A CA 1
ATOM 1469 C C . GLY A 1 193 ? 3.684 -5.469 -10.945 1 87.12 193 GLY A C 1
ATOM 1470 O O . GLY A 1 193 ? 4.555 -4.938 -10.258 1 87.12 193 GLY A O 1
ATOM 1471 N N . THR A 1 194 ? 2.334 -5.523 -10.742 1 89.75 194 THR A N 1
ATOM 1472 C CA . THR A 1 194 ? 1.81 -5.055 -9.461 1 89.75 194 THR A CA 1
ATOM 1473 C C . THR A 1 194 ? 0.638 -5.922 -9.008 1 89.75 194 THR A C 1
ATOM 1475 O O . THR A 1 194 ? 0.01 -6.602 -9.82 1 89.75 194 THR A O 1
ATOM 1478 N N . ILE A 1 195 ? 0.406 -5.93 -7.758 1 93.75 195 ILE A N 1
ATOM 1479 C CA . ILE A 1 195 ? -0.641 -6.773 -7.191 1 93.75 195 ILE A CA 1
ATOM 1480 C C . ILE A 1 195 ? -1.956 -5.996 -7.141 1 93.75 195 ILE A C 1
ATOM 1482 O O . ILE A 1 195 ? -2.006 -4.879 -6.625 1 93.75 195 ILE A O 1
ATOM 1486 N N . PHE A 1 196 ? -2.982 -6.625 -7.699 1 92.88 196 PHE A N 1
ATOM 1487 C CA . PHE A 1 196 ? -4.359 -6.148 -7.664 1 92.88 196 PHE A CA 1
ATOM 1488 C C . PHE A 1 196 ? -5.238 -7.098 -6.863 1 92.88 196 PHE A C 1
ATOM 1490 O O . PHE A 1 196 ? -4.77 -8.133 -6.375 1 92.88 196 PHE A O 1
ATOM 1497 N N . ALA A 1 197 ? -6.504 -6.699 -6.719 1 95.81 197 ALA A N 1
ATOM 1498 C CA . ALA A 1 197 ? -7.48 -7.582 -6.086 1 95.81 197 ALA A CA 1
ATOM 1499 C C . ALA A 1 197 ? -8.758 -7.664 -6.906 1 95.81 197 ALA A C 1
ATOM 1501 O O . ALA A 1 197 ? -9.047 -6.773 -7.711 1 95.81 197 ALA A O 1
ATOM 1502 N N . ALA A 1 198 ? -9.453 -8.727 -6.746 1 97.75 198 ALA A N 1
ATOM 1503 C CA . ALA A 1 198 ? -10.781 -8.961 -7.316 1 97.75 198 ALA A CA 1
ATOM 1504 C C . ALA A 1 198 ? -11.672 -9.719 -6.34 1 97.75 198 ALA A C 1
ATOM 1506 O O . ALA A 1 198 ? -11.18 -10.383 -5.422 1 97.75 198 ALA A O 1
ATOM 1507 N N . THR A 1 199 ? -12.977 -9.586 -6.527 1 98.12 199 THR A N 1
ATOM 1508 C CA . THR A 1 199 ? -13.93 -10.297 -5.68 1 98.12 199 THR A CA 1
ATOM 1509 C C . THR A 1 199 ? -14.852 -11.172 -6.52 1 98.12 199 THR A C 1
ATOM 1511 O O . THR A 1 199 ? -14.984 -10.969 -7.73 1 98.12 199 THR A O 1
ATOM 1514 N N . SER A 1 200 ? -15.43 -12.188 -5.887 1 98.62 200 SER A N 1
ATOM 1515 C CA . SER A 1 200 ? -16.359 -13.109 -6.531 1 98.62 200 SER A CA 1
ATOM 1516 C C . SER A 1 200 ? -17.391 -13.625 -5.539 1 98.62 200 SER A C 1
ATOM 1518 O O . SER A 1 200 ? -17.109 -13.75 -4.348 1 98.62 200 SER A O 1
ATOM 1520 N N . ALA A 1 201 ? -18.562 -13.93 -6.062 1 97.88 201 ALA A N 1
ATOM 1521 C CA . ALA A 1 201 ? -19.609 -14.586 -5.27 1 97.88 201 ALA A CA 1
ATOM 1522 C C . ALA A 1 201 ? -19.578 -16.094 -5.473 1 97.88 201 ALA A C 1
ATOM 1524 O O . ALA A 1 201 ? -20.109 -16.859 -4.652 1 97.88 201 ALA A O 1
ATOM 1525 N N . ASP A 1 202 ? -18.906 -16.547 -6.555 1 98.12 202 ASP A N 1
ATOM 1526 C CA . ASP A 1 202 ? -19.094 -17.953 -6.914 1 98.12 202 ASP A CA 1
ATOM 1527 C C . ASP A 1 202 ? -17.75 -18.609 -7.215 1 98.12 202 ASP A C 1
ATOM 1529 O O . ASP A 1 202 ? -17.703 -19.781 -7.602 1 98.12 202 ASP A O 1
ATOM 1533 N N . LEU A 1 203 ? -16.609 -17.906 -7.121 1 98.69 203 LEU A N 1
ATOM 1534 C CA . LEU A 1 203 ? -15.25 -18.391 -7.332 1 98.69 203 LEU A CA 1
ATOM 1535 C C . LEU A 1 203 ? -14.977 -18.609 -8.812 1 98.69 203 LEU A C 1
ATOM 1537 O O . LEU A 1 203 ? -13.914 -19.125 -9.188 1 98.69 203 LEU A O 1
ATOM 1541 N N . ILE A 1 204 ? -15.891 -18.188 -9.695 1 98.31 204 ILE A N 1
ATOM 1542 C CA . ILE A 1 204 ? -15.734 -18.406 -11.125 1 98.31 204 ILE A CA 1
ATOM 1543 C C . ILE A 1 204 ? -15.617 -17.062 -11.844 1 98.31 204 ILE A C 1
ATOM 1545 O O . ILE A 1 204 ? -14.656 -16.828 -12.586 1 98.31 204 ILE A O 1
ATOM 1549 N N . ARG A 1 205 ? -16.578 -16.234 -11.625 1 97.81 205 ARG A N 1
ATOM 1550 C CA . ARG A 1 205 ? -16.578 -14.898 -12.219 1 97.81 205 ARG A CA 1
ATOM 1551 C C . ARG A 1 205 ? -16.062 -13.859 -11.227 1 97.81 205 ARG A C 1
ATOM 1553 O O . ARG A 1 205 ? -16.547 -13.75 -10.109 1 97.81 205 ARG A O 1
ATOM 1560 N N . TRP A 1 206 ? -15.117 -13.102 -11.688 1 98.38 206 TRP A N 1
ATOM 1561 C CA . TRP A 1 206 ? -14.445 -12.18 -10.781 1 98.38 206 TRP A CA 1
ATOM 1562 C C . TRP A 1 206 ? -14.57 -10.742 -11.273 1 98.38 206 TRP A C 1
ATOM 1564 O O . TRP A 1 206 ? -14.602 -10.492 -12.484 1 98.38 206 TRP A O 1
ATOM 1574 N N . THR A 1 207 ? -14.633 -9.844 -10.344 1 96.62 207 THR A N 1
ATOM 1575 C CA . THR A 1 207 ? -14.68 -8.406 -10.617 1 96.62 207 THR A CA 1
ATOM 1576 C C . THR A 1 207 ? -13.453 -7.707 -10.039 1 96.62 207 THR A C 1
ATOM 1578 O O . THR A 1 207 ? -13.312 -7.594 -8.82 1 96.62 207 THR A O 1
ATOM 1581 N N . PRO A 1 208 ? -12.57 -7.184 -10.922 1 94.25 208 PRO A N 1
ATOM 1582 C CA . PRO A 1 208 ? -11.414 -6.445 -10.414 1 94.25 208 PRO A CA 1
ATOM 1583 C C . PRO A 1 208 ? -11.812 -5.199 -9.6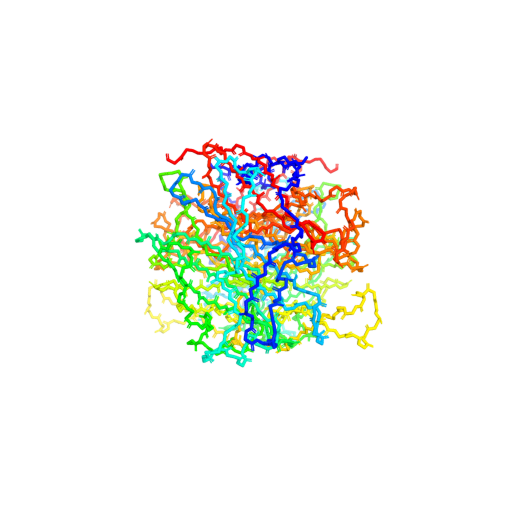25 1 94.25 208 PRO A C 1
ATOM 1585 O O . PRO A 1 208 ? -12.797 -4.535 -9.969 1 94.25 208 PRO A O 1
ATOM 1588 N N . LEU A 1 209 ? -11.031 -4.941 -8.625 1 91.5 209 LEU A N 1
ATOM 1589 C CA . LEU A 1 209 ? -11.266 -3.729 -7.848 1 91.5 209 LEU A CA 1
ATOM 1590 C C . LEU A 1 209 ? -10.734 -2.504 -8.586 1 91.5 209 LEU A C 1
ATOM 1592 O O . LEU A 1 209 ? -9.617 -2.52 -9.102 1 91.5 209 LEU A O 1
ATOM 1596 N N . GLU A 1 210 ? -11.609 -1.516 -8.617 1 83.62 210 GLU A N 1
ATOM 1597 C CA . GLU A 1 210 ? -11.227 -0.238 -9.211 1 83.62 210 GLU A CA 1
ATOM 1598 C C . GLU A 1 210 ? -11.102 0.849 -8.148 1 83.62 210 GLU A C 1
ATOM 1600 O O . GLU A 1 210 ? -11.625 0.709 -7.043 1 83.62 210 GLU A O 1
ATOM 1605 N N . ALA A 1 211 ? -10.227 1.806 -8.305 1 72.81 211 ALA A N 1
ATOM 1606 C CA . ALA A 1 211 ? -10.164 2.988 -7.449 1 72.81 211 ALA A CA 1
ATOM 1607 C C . ALA A 1 211 ? -10.039 4.262 -8.281 1 72.81 211 ALA A C 1
ATOM 1609 O O . ALA A 1 211 ? -9.539 4.227 -9.406 1 72.81 211 ALA A O 1
ATOM 1610 N N . ASP A 1 212 ? -10.734 5.305 -7.707 1 61.38 212 ASP A N 1
ATOM 1611 C CA . ASP A 1 212 ? -10.562 6.637 -8.281 1 61.38 212 ASP A CA 1
ATOM 1612 C C . ASP A 1 212 ? -9.172 7.191 -7.996 1 61.38 212 ASP A C 1
ATOM 1614 O O . ASP A 1 212 ? -8.648 7.031 -6.891 1 61.38 212 ASP A O 1
ATOM 1618 N N . SER A 1 213 ? -8.281 7.129 -9 1 55.91 213 SER A N 1
ATOM 1619 C CA . SER A 1 213 ? -6.969 7.738 -8.836 1 55.91 213 SER A CA 1
ATOM 1620 C C . SER A 1 213 ? -7.078 9.188 -8.383 1 55.91 213 SER A C 1
ATOM 1622 O O . SER A 1 213 ? -6.098 9.938 -8.422 1 55.91 213 SER A O 1
ATOM 1624 N N . SER A 1 214 ? -8.305 9.602 -8.211 1 55.38 214 SER A N 1
ATOM 1625 C CA . SER A 1 214 ? -8.422 11.016 -7.848 1 55.38 214 SER A CA 1
ATOM 1626 C C . SER A 1 214 ? -8.367 11.195 -6.336 1 55.38 214 SER A C 1
ATOM 1628 O O . SER A 1 214 ? -8.789 10.312 -5.582 1 55.38 214 SER A O 1
ATOM 1630 N N . PRO A 1 215 ? -7.594 12.211 -6.082 1 50.81 215 PRO A N 1
ATOM 1631 C CA . PRO A 1 215 ? -7.574 12.57 -4.664 1 50.81 215 PRO A CA 1
ATOM 1632 C C . PRO A 1 215 ? -8.953 12.492 -4.016 1 50.81 215 PRO A C 1
ATOM 1634 O O . PRO A 1 215 ? -9.969 12.711 -4.68 1 50.81 215 PRO A O 1
ATOM 1637 N N . ASP A 1 216 ? -9.031 11.773 -2.85 1 51.97 216 ASP A N 1
ATOM 1638 C CA . ASP A 1 216 ? -10.117 11.469 -1.927 1 51.97 216 ASP A CA 1
ATOM 1639 C C . ASP A 1 216 ? -11.078 12.648 -1.796 1 51.97 216 ASP A C 1
ATOM 1641 O O . ASP A 1 216 ? -10.734 13.773 -2.168 1 51.97 216 ASP A O 1
ATOM 1645 N N . LYS A 1 217 ? -12.031 12.375 -1.105 1 59.03 217 LYS A N 1
ATOM 1646 C CA . LYS A 1 217 ? -13.156 13 -0.419 1 59.03 217 LYS A CA 1
ATOM 1647 C C . LYS A 1 217 ? -12.672 14.078 0.551 1 59.03 217 LYS A C 1
ATOM 1649 O O . LYS A 1 217 ? -11.766 13.836 1.352 1 59.03 217 LYS A O 1
ATOM 1654 N N . TYR A 1 218 ? -12.781 15.227 -0.046 1 63.31 218 TYR A N 1
ATOM 1655 C CA . TYR A 1 218 ? -12.461 16.297 0.887 1 63.31 218 TYR A CA 1
ATOM 1656 C C . TYR A 1 218 ? -13.727 16.828 1.563 1 63.31 218 TYR A C 1
ATOM 1658 O O . TYR A 1 218 ? -14.828 16.703 1.014 1 63.31 218 TYR A O 1
ATOM 1666 N N . LEU A 1 219 ? -13.539 17.078 2.781 1 65.19 219 LEU A N 1
ATOM 1667 C CA . LEU A 1 219 ? -14.648 17.609 3.553 1 65.19 219 LEU A CA 1
ATOM 1668 C C . LEU A 1 219 ? -14.93 19.062 3.172 1 65.19 219 LEU A C 1
ATOM 1670 O O . LEU A 1 219 ? -13.992 19.859 3.033 1 65.19 219 LEU A O 1
ATOM 1674 N N . THR A 1 220 ? -16.172 19.281 2.688 1 68.81 220 THR A N 1
ATOM 1675 C CA . THR A 1 220 ? -16.641 20.641 2.451 1 68.81 220 THR A CA 1
ATOM 1676 C C . THR A 1 220 ? -17.75 21.016 3.434 1 68.81 220 THR A C 1
ATOM 1678 O O . THR A 1 220 ? -18.453 20.141 3.93 1 68.81 220 THR A O 1
ATOM 1681 N N . TRP A 1 221 ? -17.688 22.25 3.791 1 64.75 221 TRP A N 1
ATOM 1682 C CA . TRP A 1 221 ? -18.703 22.75 4.699 1 64.75 221 TRP A CA 1
ATOM 1683 C C . TRP A 1 221 ? -19.828 23.438 3.93 1 64.75 221 TRP A C 1
ATOM 1685 O O . TRP A 1 221 ? -19.578 24.297 3.084 1 64.75 221 TRP A O 1
ATOM 1695 N N . ASP A 1 222 ? -21.078 22.969 4.09 1 72.12 222 ASP A N 1
ATOM 1696 C CA . ASP A 1 222 ? -22.281 23.578 3.523 1 72.12 222 ASP A CA 1
ATOM 1697 C C . ASP A 1 222 ? -23.344 23.812 4.602 1 72.12 222 ASP A C 1
ATOM 1699 O O . ASP A 1 222 ? -23.984 22.859 5.062 1 72.12 222 ASP A O 1
ATOM 1703 N N . PRO A 1 223 ? -23.469 25.078 5.051 1 71.06 223 PRO A N 1
ATOM 1704 C CA . PRO A 1 223 ? -24.438 25.359 6.113 1 71.06 223 PRO A CA 1
ATOM 1705 C C . PRO A 1 223 ? -25.859 24.953 5.738 1 71.06 223 PRO A C 1
ATOM 1707 O O . PRO A 1 223 ? -26.719 24.844 6.609 1 71.06 223 PRO A O 1
ATOM 1710 N N . GLU A 1 224 ? -26.109 24.781 4.477 1 77.25 224 GLU A N 1
ATOM 1711 C CA . GLU A 1 224 ? -27.453 24.453 4.016 1 77.25 224 GLU A CA 1
ATOM 1712 C C . GLU A 1 224 ? -27.703 22.938 4.082 1 77.25 224 GLU A C 1
ATOM 1714 O O . GLU A 1 224 ? -28.844 22.484 3.879 1 77.25 224 GLU A O 1
ATOM 1719 N N . VAL A 1 225 ? -26.625 22.297 4.309 1 73.88 225 VAL A N 1
ATOM 1720 C CA . VAL A 1 225 ? -26.75 20.844 4.328 1 73.88 225 VAL A CA 1
ATOM 1721 C C . VAL A 1 225 ? -26.797 20.344 5.77 1 73.88 225 VAL A C 1
ATOM 1723 O O . VAL A 1 225 ? -26.156 20.906 6.652 1 73.88 225 VAL A O 1
ATOM 1726 N N . SER A 1 226 ? -27.859 19.562 6.059 1 74.62 226 SER A N 1
ATOM 1727 C CA . SER A 1 226 ? -27.969 18.891 7.352 1 74.62 226 SER A CA 1
ATOM 1728 C C . SER A 1 226 ? -28.078 17.375 7.18 1 74.62 226 SER A C 1
ATOM 1730 O O . SER A 1 226 ? -28.781 16.906 6.277 1 74.62 226 SER A O 1
ATOM 1732 N N . GLY A 1 227 ? -27 16.75 7.602 1 68.19 227 GLY A N 1
ATOM 1733 C CA . GLY A 1 227 ? -26.969 15.289 7.523 1 68.19 227 GLY A CA 1
ATOM 1734 C C . GLY A 1 227 ? -26.172 14.648 8.641 1 68.19 227 GLY A C 1
ATOM 1735 O O . GLY A 1 227 ? -25.938 15.266 9.688 1 68.19 227 GLY A O 1
ATOM 1736 N N . PRO A 1 228 ? -25.891 13.398 8.43 1 67 228 PRO A N 1
ATOM 1737 C CA . PRO A 1 228 ? -25.203 12.68 9.492 1 67 228 PRO A CA 1
ATOM 1738 C C . PRO A 1 228 ? -23.859 13.312 9.859 1 67 228 PRO A C 1
ATOM 1740 O O . PRO A 1 228 ? -23.391 13.164 10.992 1 67 228 PRO A O 1
ATOM 1743 N N . MET A 1 229 ? -23.438 14.086 8.867 1 68.62 229 MET A N 1
ATOM 1744 C CA . MET A 1 229 ? -22.156 14.75 9.117 1 68.62 229 MET A CA 1
ATOM 1745 C C . MET A 1 229 ? -22.375 16.219 9.469 1 68.62 229 MET A C 1
ATOM 1747 O O . MET A 1 229 ? -21.438 17.016 9.398 1 68.62 229 MET A O 1
ATOM 1751 N N . GLY A 1 230 ? -23.531 16.359 9.781 1 69.38 230 GLY A N 1
ATOM 1752 C CA . GLY A 1 230 ? -23.859 17.766 10 1 69.38 230 GLY A CA 1
ATOM 1753 C C . GLY A 1 230 ? -23.781 18.594 8.734 1 69.38 230 GLY A C 1
ATOM 1754 O O . GLY A 1 230 ? -24.391 18.25 7.715 1 69.38 230 GLY A O 1
ATOM 1755 N N . HIS A 1 231 ? -22.953 19.625 8.844 1 68.81 231 HIS A N 1
ATOM 1756 C CA . HIS A 1 231 ? -22.828 20.531 7.707 1 68.81 231 HIS A CA 1
ATOM 1757 C C . HIS A 1 231 ? -21.641 20.156 6.832 1 68.81 231 HIS A C 1
ATOM 1759 O O . HIS A 1 231 ? -21.375 20.828 5.828 1 68.81 231 HIS A O 1
ATOM 1765 N N . TRP A 1 232 ? -21.031 19.125 7.258 1 69.06 232 TRP A N 1
ATOM 1766 C CA . TRP A 1 232 ? -19.891 18.656 6.473 1 69.06 232 TRP A CA 1
ATOM 1767 C C . TRP A 1 232 ? -20.328 17.703 5.371 1 69.06 232 TRP A C 1
ATOM 1769 O O . TRP A 1 232 ? -21.266 16.922 5.555 1 69.06 232 TRP A O 1
ATOM 1779 N N . GLN A 1 233 ? -19.75 17.969 4.191 1 71.81 233 GLN A N 1
ATOM 1780 C CA . GLN A 1 233 ? -19.984 17.078 3.062 1 71.81 233 GLN A CA 1
ATOM 1781 C C . GLN A 1 233 ? -18.672 16.5 2.537 1 71.81 233 GLN A C 1
ATOM 1783 O O . GLN A 1 233 ? -17.625 17.156 2.57 1 71.81 233 GLN A O 1
ATOM 1788 N N . LEU A 1 234 ? -18.828 15.258 2.213 1 72.56 234 LEU A N 1
ATOM 1789 C CA . LEU A 1 234 ? -17.719 14.609 1.524 1 72.56 234 LEU A CA 1
ATOM 1790 C C . LEU A 1 234 ? -17.828 14.805 0.016 1 72.56 234 LEU A C 1
ATOM 1792 O O . LEU A 1 234 ? -18.812 14.391 -0.6 1 72.56 234 LEU A O 1
ATOM 1796 N N . GLU A 1 235 ? -16.906 15.656 -0.439 1 71.88 235 GLU A N 1
ATOM 1797 C CA . GLU A 1 235 ? -16.891 15.859 -1.884 1 71.88 235 GLU A CA 1
ATOM 1798 C C . GLU A 1 235 ? -15.742 15.102 -2.537 1 71.88 235 GLU A C 1
ATOM 1800 O O . GLU A 1 235 ? -14.719 14.844 -1.896 1 71.88 235 GLU A O 1
ATOM 1805 N N . ARG A 1 236 ? -16.125 14.578 -3.668 1 68.56 236 ARG A N 1
ATOM 1806 C CA . ARG A 1 236 ? -15.094 13.867 -4.422 1 68.56 236 ARG A CA 1
ATOM 1807 C C . ARG A 1 236 ? -14.938 14.453 -5.82 1 68.56 236 ARG A C 1
ATOM 1809 O O . ARG A 1 236 ? -15.922 14.766 -6.484 1 68.56 236 ARG A O 1
ATOM 1816 N N . VAL A 1 237 ? -13.68 14.906 -6.109 1 64.44 237 VAL A N 1
ATOM 1817 C CA . VAL A 1 237 ? -13.414 15.25 -7.504 1 64.44 237 VAL A CA 1
ATOM 1818 C C . VAL A 1 237 ? -13.219 13.977 -8.32 1 64.44 237 VAL A C 1
ATOM 1820 O O . VAL A 1 237 ? -12.352 13.156 -8.008 1 64.44 237 VAL A O 1
ATOM 1823 N N . ALA A 1 238 ? -14.156 13.789 -9.18 1 64.44 238 ALA A N 1
ATOM 1824 C CA . ALA A 1 238 ? -14.094 12.586 -10 1 64.44 238 ALA A CA 1
ATOM 1825 C C . ALA A 1 238 ? -12.766 12.492 -10.742 1 64.44 238 ALA A C 1
ATOM 1827 O O . ALA A 1 238 ? -12.281 13.492 -11.281 1 64.44 238 ALA A O 1
ATOM 1828 N N . GLY A 1 239 ? -12.008 11.5 -10.516 1 66.31 239 GLY A N 1
ATOM 1829 C CA . GLY A 1 239 ? -10.836 11.195 -11.328 1 66.31 239 GLY A CA 1
ATOM 1830 C C . GLY A 1 239 ? -11.023 9.977 -12.203 1 66.31 239 GLY A C 1
ATOM 1831 O O . GLY A 1 239 ? -12.094 9.367 -12.219 1 66.31 239 GLY A O 1
ATOM 1832 N N . PRO A 1 240 ? -10.016 9.82 -13.023 1 69.12 240 PRO A N 1
ATOM 1833 C CA . PRO A 1 240 ? -10.109 8.625 -13.875 1 69.12 240 PRO A CA 1
ATOM 1834 C C . PRO A 1 240 ? -10.188 7.332 -13.062 1 69.12 240 PRO A C 1
ATOM 1836 O O . PRO A 1 240 ? -9.547 7.219 -12.016 1 69.12 240 PRO A O 1
ATOM 1839 N N . GLN A 1 241 ? -11.164 6.488 -13.492 1 72.12 241 GLN A N 1
ATOM 1840 C CA . GLN A 1 241 ? -11.312 5.18 -12.867 1 72.12 241 GLN A CA 1
ATOM 1841 C C . GLN A 1 241 ? -10.32 4.176 -13.453 1 72.12 241 GLN A C 1
ATOM 1843 O O . GLN A 1 241 ? -10.07 4.176 -14.664 1 72.12 241 GLN A O 1
ATOM 1848 N N . GLY A 1 242 ? -9.648 3.49 -12.609 1 78.44 242 GLY A N 1
ATOM 1849 C CA . GLY A 1 242 ? -8.742 2.426 -13.016 1 78.44 242 GLY A CA 1
ATOM 1850 C C . GLY A 1 242 ? -8.555 1.36 -11.953 1 78.44 242 GLY A C 1
ATOM 1851 O O . GLY A 1 242 ? -9.188 1.415 -10.898 1 78.44 242 GLY A O 1
ATOM 1852 N N . LEU A 1 243 ? -7.777 0.359 -12.305 1 84.06 243 LEU A N 1
ATOM 1853 C CA . LEU A 1 243 ? -7.512 -0.71 -11.352 1 84.06 243 LEU A CA 1
ATOM 1854 C C . LEU A 1 243 ? -6.797 -0.171 -10.117 1 84.06 243 LEU A C 1
ATOM 1856 O O . LEU A 1 243 ? -5.91 0.677 -10.227 1 84.06 243 LEU A O 1
ATOM 1860 N N . ARG A 1 244 ? -7.176 -0.623 -9.055 1 85.31 244 ARG A N 1
ATOM 1861 C CA . ARG A 1 244 ? -6.523 -0.231 -7.812 1 85.31 244 ARG A CA 1
ATOM 1862 C C . ARG A 1 244 ? -5.273 -1.065 -7.562 1 85.31 244 ARG A C 1
ATOM 1864 O O . ARG A 1 244 ? -5.363 -2.268 -7.305 1 85.31 244 ARG A O 1
ATOM 1871 N N . SER A 1 245 ? -4.137 -0.391 -7.598 1 87.19 245 SER A N 1
ATOM 1872 C CA . SER A 1 245 ? -2.885 -1.048 -7.242 1 87.19 245 SER A CA 1
ATOM 1873 C C . SER A 1 245 ? -2.75 -1.194 -5.73 1 87.19 245 SER A C 1
ATOM 1875 O O . SER A 1 245 ? -3.012 -0.249 -4.984 1 87.19 245 SER A O 1
ATOM 1877 N N . LEU A 1 246 ? -2.352 -2.375 -5.242 1 92.12 246 LEU A N 1
ATOM 1878 C CA . LEU A 1 246 ? -2.242 -2.611 -3.805 1 92.12 246 LEU A CA 1
ATOM 1879 C C . LEU A 1 246 ? -0.785 -2.576 -3.357 1 92.12 246 LEU A C 1
ATOM 1881 O O . LEU A 1 246 ? -0.471 -2.039 -2.293 1 92.12 246 LEU A O 1
ATOM 1885 N N . ALA A 1 247 ? 0.068 -3.215 -4.125 1 93.25 247 ALA A N 1
ATOM 1886 C CA . ALA A 1 247 ? 1.484 -3.318 -3.781 1 93.25 247 ALA A CA 1
ATOM 1887 C C . ALA A 1 247 ? 2.338 -3.523 -5.031 1 93.25 247 ALA A C 1
ATOM 1889 O O . ALA A 1 247 ? 2.33 -4.605 -5.625 1 93.25 247 ALA A O 1
ATOM 1890 N N . GLY A 1 248 ? 3.078 -2.537 -5.367 1 90.44 248 GLY A N 1
ATOM 1891 C CA . GLY A 1 248 ? 3.949 -2.592 -6.527 1 90.44 248 GLY A CA 1
ATOM 1892 C C . GLY A 1 248 ? 5.41 -2.781 -6.168 1 90.44 248 GLY A C 1
ATOM 1893 O O . GLY A 1 248 ? 5.738 -3.096 -5.02 1 90.44 248 GLY A O 1
ATOM 1894 N N . PRO A 1 249 ? 6.242 -2.652 -7.16 1 91.31 249 PRO A N 1
ATOM 1895 C CA . PRO A 1 249 ? 7.684 -2.795 -6.941 1 91.31 249 PRO A CA 1
ATOM 1896 C C . PRO A 1 249 ? 8.258 -1.702 -6.039 1 91.31 249 PRO A C 1
ATOM 1898 O O . PRO A 1 249 ? 7.629 -0.654 -5.863 1 91.31 249 PRO A O 1
ATOM 1901 N N . ARG A 1 250 ? 9.398 -1.989 -5.371 1 93.12 250 ARG A N 1
ATOM 1902 C CA . ARG A 1 250 ? 10.125 -1.06 -4.512 1 93.12 250 ARG A CA 1
ATOM 1903 C C . ARG A 1 250 ? 11.5 -0.746 -5.082 1 93.12 250 ARG A C 1
ATOM 1905 O O . ARG A 1 250 ? 12.234 -1.652 -5.48 1 93.12 250 ARG A O 1
ATOM 1912 N N . ARG A 1 251 ? 11.805 0.456 -4.98 1 88.62 251 ARG A N 1
ATOM 1913 C CA . ARG A 1 251 ? 13.141 0.848 -5.434 1 88.62 251 ARG A CA 1
ATOM 1914 C C . ARG A 1 251 ? 14.219 0.179 -4.594 1 88.62 251 ARG A C 1
ATOM 1916 O O . ARG A 1 251 ? 14.086 0.066 -3.375 1 88.62 251 ARG A O 1
ATOM 1923 N N . THR A 1 252 ? 15.219 -0.317 -5.254 1 90.75 252 THR A N 1
ATOM 1924 C CA . THR A 1 252 ? 16.484 -0.795 -4.691 1 90.75 252 THR A CA 1
ATOM 1925 C C . THR A 1 252 ? 16.266 -2.092 -3.914 1 90.75 252 THR A C 1
ATOM 1927 O O . THR A 1 252 ? 17.109 -2.479 -3.098 1 90.75 252 THR A O 1
ATOM 1930 N N . ARG A 1 253 ? 15.117 -2.684 -4.016 1 94.31 253 ARG A N 1
ATOM 1931 C CA . ARG A 1 253 ? 14.82 -3.939 -3.336 1 94.31 253 ARG A CA 1
ATOM 1932 C C . ARG A 1 253 ? 14.734 -5.094 -4.328 1 94.31 253 ARG A C 1
ATOM 1934 O O . ARG A 1 253 ? 14.727 -4.875 -5.543 1 94.31 253 ARG A O 1
ATOM 1941 N N . PHE A 1 254 ? 14.688 -6.387 -3.818 1 95.5 254 PHE A N 1
ATOM 1942 C CA . PHE A 1 254 ? 14.656 -7.598 -4.625 1 95.5 254 PHE A CA 1
ATOM 1943 C C . PHE A 1 254 ? 13.422 -7.613 -5.523 1 95.5 254 PHE A C 1
ATOM 1945 O O . PHE A 1 254 ? 13.375 -8.344 -6.512 1 95.5 254 PHE A O 1
ATOM 1952 N N . ASP A 1 255 ? 12.422 -6.848 -5.129 1 95.31 255 ASP A N 1
ATOM 1953 C CA . ASP A 1 255 ? 11.164 -6.777 -5.863 1 95.31 255 ASP A CA 1
ATOM 1954 C C . ASP A 1 255 ? 11.031 -5.445 -6.598 1 95.31 255 ASP A C 1
ATOM 1956 O O . ASP A 1 255 ? 9.93 -4.891 -6.699 1 95.31 255 ASP A O 1
ATOM 1960 N N . SER A 1 256 ? 12.102 -4.977 -7.172 1 93.12 256 SER A N 1
ATOM 1961 C CA . SER A 1 256 ? 12.195 -3.65 -7.773 1 93.12 256 SER A CA 1
ATOM 1962 C C . SER A 1 256 ? 11.617 -3.641 -9.188 1 93.12 256 SER A C 1
ATOM 1964 O O . SER A 1 256 ? 11.328 -2.576 -9.734 1 93.12 256 SER A O 1
ATOM 1966 N N . LEU A 1 257 ? 11.453 -4.777 -9.812 1 89.75 257 LEU A N 1
ATOM 1967 C CA . LEU A 1 257 ? 10.945 -4.832 -11.18 1 89.75 257 LEU A CA 1
ATOM 1968 C C . LEU A 1 257 ? 9.445 -5.113 -11.195 1 89.75 257 LEU A C 1
ATOM 1970 O O . LEU A 1 257 ? 8.703 -4.469 -11.938 1 89.75 257 LEU A O 1
ATOM 1974 N N . LEU A 1 258 ? 9.062 -6.066 -10.414 1 90.69 258 LEU A N 1
ATOM 1975 C CA . LEU A 1 258 ? 7.645 -6.422 -10.375 1 90.69 258 LEU A CA 1
ATOM 1976 C C . LEU A 1 258 ? 7.309 -7.199 -9.109 1 90.69 258 LEU A C 1
ATOM 1978 O O . LEU A 1 258 ? 8.211 -7.66 -8.398 1 90.69 258 LEU A O 1
ATOM 1982 N N . THR A 1 259 ? 6.07 -7.219 -8.789 1 94 259 THR A N 1
ATOM 1983 C CA . THR A 1 259 ? 5.473 -8.094 -7.789 1 94 259 THR A CA 1
ATOM 1984 C C . THR A 1 259 ? 4.375 -8.953 -8.406 1 94 259 THR A C 1
ATOM 1986 O O . THR A 1 259 ? 3.607 -8.477 -9.25 1 94 259 THR A O 1
ATOM 1989 N N . GLU A 1 260 ? 4.359 -10.172 -8.047 1 95.06 260 GLU A N 1
ATOM 1990 C CA . GLU A 1 260 ? 3.404 -11.141 -8.586 1 95.06 260 GLU A CA 1
ATOM 1991 C C . GLU A 1 260 ? 2.938 -12.109 -7.5 1 95.06 260 GLU A C 1
ATOM 1993 O O . GLU A 1 260 ? 3.758 -12.734 -6.824 1 95.06 260 GLU A O 1
ATOM 1998 N N . PRO A 1 261 ? 1.603 -12.273 -7.379 1 98.31 261 PRO A N 1
ATOM 1999 C CA . PRO A 1 261 ? 1.115 -13.203 -6.355 1 98.31 261 PRO A CA 1
ATOM 2000 C C . PRO A 1 261 ? 1.661 -14.617 -6.535 1 98.31 261 PRO A C 1
ATOM 2002 O O . PRO A 1 261 ? 1.783 -15.102 -7.664 1 98.31 261 PRO A O 1
ATOM 2005 N N . GLY A 1 262 ? 2.043 -15.188 -5.402 1 98.69 262 GLY A N 1
ATOM 2006 C CA . GLY A 1 262 ? 2.459 -16.578 -5.375 1 98.69 262 GLY A CA 1
ATOM 2007 C C . GLY A 1 262 ? 1.314 -17.547 -5.098 1 98.69 262 GLY A C 1
ATOM 2008 O O . GLY A 1 262 ? 0.295 -17.516 -5.789 1 98.69 262 GLY A O 1
ATOM 2009 N N . PRO A 1 263 ? 1.485 -18.391 -4.027 1 98.81 263 PRO A N 1
ATOM 2010 C CA . PRO A 1 263 ? 0.4 -19.328 -3.703 1 98.81 263 PRO A CA 1
ATOM 2011 C C . PRO A 1 263 ? -0.831 -18.625 -3.139 1 98.81 263 PRO A C 1
ATOM 2013 O O . PRO A 1 263 ? -0.763 -17.438 -2.791 1 98.81 263 PRO A O 1
ATOM 2016 N N . PRO A 1 264 ? -1.948 -19.344 -3.115 1 98.81 264 PRO A N 1
ATOM 2017 C CA . PRO A 1 264 ? -3.119 -18.797 -2.43 1 98.81 264 PRO A CA 1
ATOM 2018 C C . PRO A 1 264 ? -2.787 -18.25 -1.045 1 98.81 264 PRO A C 1
ATOM 2020 O O . PRO A 1 264 ? -2.143 -18.922 -0.244 1 98.81 264 PRO A O 1
ATOM 2023 N N . PRO A 1 265 ? -3.182 -16.984 -0.824 1 98.81 265 PRO A N 1
ATOM 2024 C CA . PRO A 1 265 ? -2.906 -16.391 0.485 1 98.81 265 PRO A CA 1
ATOM 2025 C C . PRO A 1 265 ? -3.654 -17.078 1.62 1 98.81 265 PRO A C 1
ATOM 2027 O O . PRO A 1 265 ? -4.645 -17.781 1.377 1 98.81 265 PRO A O 1
ATOM 2030 N N . VAL A 1 266 ? -3.193 -16.859 2.848 1 98.38 266 VAL A N 1
ATOM 2031 C CA . VAL A 1 266 ? -3.762 -17.531 4.012 1 98.38 266 VAL A CA 1
ATOM 2032 C C . VAL A 1 266 ? -4.27 -16.484 5.012 1 98.38 266 VAL A C 1
ATOM 2034 O O . VAL A 1 266 ? -3.525 -15.594 5.414 1 98.38 266 VAL A O 1
ATOM 2037 N N . LEU A 1 267 ? -5.531 -16.594 5.348 1 97.94 267 LEU A N 1
ATOM 2038 C CA . LEU A 1 267 ? -6.07 -15.836 6.469 1 97.94 267 LEU A CA 1
ATOM 2039 C C . LEU A 1 267 ? -5.578 -16.391 7.797 1 97.94 267 LEU A C 1
ATOM 2041 O O . LEU A 1 267 ? -5.93 -17.516 8.172 1 97.94 267 LEU A O 1
ATOM 2045 N N . THR A 1 268 ? -4.711 -15.656 8.484 1 96.12 268 THR A N 1
ATOM 2046 C CA . THR A 1 268 ? -4.133 -16.031 9.766 1 96.12 268 THR A CA 1
ATOM 2047 C C . THR A 1 268 ? -4.652 -15.133 10.883 1 96.12 268 THR A C 1
ATOM 2049 O O . THR A 1 268 ? -5.352 -14.148 10.617 1 96.12 268 THR A O 1
ATOM 2052 N N . PRO A 1 269 ? -4.309 -15.414 12.148 1 93.12 269 PRO A N 1
ATOM 2053 C CA . PRO A 1 269 ? -4.703 -14.523 13.25 1 93.12 269 PRO A CA 1
ATOM 2054 C C . PRO A 1 269 ? -4.094 -13.125 13.125 1 93.12 269 PRO A C 1
ATOM 2056 O O . PRO A 1 269 ? -4.633 -12.164 13.672 1 93.12 269 PRO A O 1
ATOM 2059 N N . ASN A 1 270 ? -3.021 -13.016 12.414 1 93 270 ASN A N 1
ATOM 2060 C CA . ASN A 1 270 ? -2.346 -11.734 12.266 1 93 270 ASN A CA 1
ATOM 2061 C C . ASN A 1 270 ? -2.895 -10.945 11.078 1 93 270 ASN A C 1
ATOM 2063 O O . ASN A 1 270 ? -2.652 -9.742 10.961 1 93 270 ASN A O 1
ATOM 2067 N N . GLY A 1 271 ? -3.582 -11.609 10.18 1 96.44 271 GLY A N 1
ATOM 2068 C CA . GLY A 1 271 ? -4.066 -11.016 8.945 1 96.44 271 GLY A CA 1
ATOM 2069 C C . GLY A 1 271 ? -3.965 -11.953 7.754 1 96.44 271 GLY A C 1
ATOM 2070 O O . GLY A 1 271 ? -3.863 -13.172 7.926 1 96.44 271 GLY A O 1
ATOM 2071 N N . ILE A 1 272 ? -4.137 -11.367 6.582 1 98.25 272 ILE A N 1
ATOM 2072 C CA . ILE A 1 272 ? -3.998 -12.133 5.344 1 98.25 272 ILE A CA 1
ATOM 2073 C C . ILE A 1 272 ? -2.537 -12.133 4.902 1 98.25 272 ILE A C 1
ATOM 2075 O O . ILE A 1 272 ? -1.992 -11.086 4.531 1 98.25 272 ILE A O 1
ATOM 2079 N N . VAL A 1 273 ? -1.92 -13.266 4.945 1 98.44 273 VAL A N 1
ATOM 2080 C CA . VAL A 1 273 ? -0.528 -13.367 4.523 1 98.44 273 VAL A CA 1
ATOM 2081 C C . VAL A 1 273 ? -0.465 -13.797 3.059 1 98.44 273 VAL A C 1
ATOM 2083 O O . VAL A 1 273 ? -1.003 -14.844 2.686 1 98.44 273 VAL A O 1
ATOM 2086 N N . LEU A 1 274 ? 0.173 -12.977 2.215 1 98.81 274 LEU A N 1
ATOM 2087 C CA . LEU A 1 274 ? 0.404 -13.289 0.807 1 98.81 274 LEU A CA 1
ATOM 2088 C C . LEU A 1 274 ? 1.89 -13.492 0.531 1 98.81 274 LEU A C 1
ATOM 2090 O O . LEU A 1 274 ? 2.686 -12.555 0.675 1 98.81 274 LEU A O 1
ATOM 2094 N N . ILE A 1 275 ? 2.242 -14.703 0.22 1 98.81 275 ILE A N 1
ATOM 2095 C CA . ILE A 1 275 ? 3.545 -14.914 -0.399 1 98.81 275 ILE A CA 1
ATOM 2096 C C . ILE A 1 275 ? 3.514 -14.438 -1.849 1 98.81 275 ILE A C 1
ATOM 2098 O O . ILE A 1 275 ? 2.602 -14.781 -2.604 1 98.81 275 ILE A O 1
ATOM 2102 N N . TYR A 1 276 ? 4.387 -13.547 -2.205 1 98.62 276 TYR A N 1
ATOM 2103 C CA . TYR A 1 276 ? 4.484 -13.047 -3.57 1 98.62 276 TYR A CA 1
ATOM 2104 C C . TYR A 1 276 ? 5.895 -13.219 -4.117 1 98.62 276 TYR A C 1
ATOM 2106 O O . TYR A 1 276 ? 6.832 -13.492 -3.363 1 98.62 276 TYR A O 1
ATOM 2114 N N . ASN A 1 277 ? 5.98 -13.148 -5.438 1 97.75 277 ASN A N 1
ATOM 2115 C CA . ASN A 1 277 ? 7.27 -13.219 -6.117 1 97.75 277 ASN A CA 1
ATOM 2116 C C . ASN A 1 277 ? 7.719 -11.852 -6.621 1 97.75 277 ASN A C 1
ATOM 2118 O O . ASN A 1 277 ? 7.012 -11.219 -7.406 1 97.75 277 ASN A O 1
ATOM 2122 N N . GLY A 1 278 ? 8.867 -11.438 -6.102 1 95.94 278 GLY A N 1
ATOM 2123 C CA . GLY A 1 278 ? 9.492 -10.234 -6.613 1 95.94 278 GLY A CA 1
ATOM 2124 C C . GLY A 1 278 ? 10.625 -10.516 -7.59 1 95.94 278 GLY A C 1
ATOM 2125 O O . GLY A 1 278 ? 11.359 -11.484 -7.426 1 95.94 278 GLY A O 1
ATOM 2126 N N . ALA A 1 279 ? 10.742 -9.664 -8.609 1 93.62 279 ALA A N 1
ATOM 2127 C CA . ALA A 1 279 ? 11.883 -9.719 -9.523 1 93.62 279 ALA A CA 1
ATOM 2128 C C . ALA A 1 279 ? 12.773 -8.492 -9.367 1 93.62 279 ALA A C 1
ATOM 2130 O O . ALA A 1 279 ? 12.281 -7.383 -9.141 1 93.62 279 ALA A O 1
ATOM 2131 N N . ASN A 1 280 ? 14.031 -8.758 -9.508 1 92.44 280 ASN A N 1
ATOM 2132 C CA . ASN A 1 280 ? 15 -7.68 -9.336 1 92.44 280 ASN A CA 1
ATOM 2133 C C . ASN A 1 280 ? 15.242 -6.93 -10.641 1 92.44 280 ASN A C 1
ATOM 2135 O O . ASN A 1 280 ? 15.469 -7.547 -11.688 1 92.44 280 ASN A O 1
ATOM 2139 N N . HIS A 1 281 ? 15.188 -5.629 -10.531 1 89.12 281 HIS A N 1
ATOM 2140 C CA . HIS A 1 281 ? 15.445 -4.809 -11.711 1 89.12 281 HIS A CA 1
ATOM 2141 C C . HIS A 1 281 ? 16.938 -4.77 -12.055 1 89.12 281 HIS A C 1
ATOM 2143 O O . HIS A 1 281 ? 17.781 -4.785 -11.156 1 89.12 281 HIS A O 1
ATOM 2149 N N . TYR A 1 282 ? 17.266 -4.684 -13.359 1 83.69 282 TYR A N 1
ATOM 2150 C CA . TYR A 1 282 ? 18.656 -4.676 -13.789 1 83.69 282 TYR A CA 1
ATOM 2151 C C . TYR A 1 282 ? 19.328 -3.338 -13.469 1 83.69 282 TYR A C 1
ATOM 2153 O O . TYR A 1 282 ? 20.547 -3.254 -13.367 1 83.69 282 TYR A O 1
ATOM 2161 N N . LYS A 1 283 ? 18.5 -2.293 -13.367 1 83.31 283 LYS A N 1
ATOM 2162 C CA . LYS A 1 283 ? 18.969 -0.961 -13.008 1 83.31 283 LYS A CA 1
ATOM 2163 C C . LYS A 1 283 ? 18.188 -0.404 -11.82 1 83.31 283 LYS A C 1
ATOM 2165 O O . LYS A 1 283 ? 17 -0.143 -11.922 1 83.31 283 LYS A O 1
ATOM 2170 N N . GLY A 1 284 ? 18.797 -0.277 -10.688 1 82.56 284 GLY A N 1
ATOM 2171 C CA . GLY A 1 284 ? 18.156 0.324 -9.531 1 82.56 284 GLY A CA 1
ATOM 2172 C C . GLY A 1 284 ? 17.562 -0.699 -8.578 1 82.56 284 GLY A C 1
ATOM 2173 O O . GLY A 1 284 ? 16.844 -0.341 -7.641 1 82.56 284 GLY A O 1
ATOM 2174 N N . GLY A 1 285 ? 17.766 -2 -8.906 1 90.25 285 GLY A N 1
ATOM 2175 C CA . GLY A 1 285 ? 17.312 -3.033 -7.98 1 90.25 285 GLY A CA 1
ATOM 2176 C C . GLY A 1 285 ? 18.297 -3.273 -6.844 1 90.25 285 GLY A C 1
ATOM 2177 O O . GLY A 1 285 ? 19.141 -2.424 -6.555 1 90.25 285 GLY A O 1
ATOM 2178 N N . ALA A 1 286 ? 18.047 -4.32 -6.07 1 92.81 286 ALA A N 1
ATOM 2179 C CA . ALA A 1 286 ? 18.953 -4.723 -4.996 1 92.81 286 ALA A CA 1
ATOM 2180 C C . ALA A 1 286 ? 20.328 -5.102 -5.547 1 92.81 286 ALA A C 1
ATOM 2182 O O . ALA A 1 286 ? 20.438 -5.941 -6.445 1 92.81 286 ALA A O 1
ATOM 2183 N N . PRO A 1 287 ? 21.375 -4.461 -5.039 1 89.25 287 PRO A N 1
ATOM 2184 C CA . PRO A 1 287 ? 22.719 -4.66 -5.613 1 89.25 287 PRO A CA 1
ATOM 2185 C C . PRO A 1 287 ? 23.219 -6.094 -5.445 1 89.25 287 PRO A C 1
ATOM 2187 O O . PRO A 1 287 ? 23.984 -6.582 -6.285 1 89.25 287 PRO A O 1
ATOM 2190 N N . ASP A 1 288 ? 22.828 -6.805 -4.441 1 87.88 288 ASP A N 1
ATOM 2191 C CA . ASP A 1 288 ? 23.359 -8.133 -4.152 1 87.88 288 ASP A CA 1
ATOM 2192 C C . ASP A 1 288 ? 22.453 -9.219 -4.73 1 87.88 288 ASP A C 1
ATOM 2194 O O . ASP A 1 288 ? 22.594 -10.398 -4.395 1 87.88 288 ASP A O 1
ATOM 2198 N N . THR A 1 289 ? 21.562 -8.844 -5.609 1 90.06 289 THR A N 1
ATOM 2199 C CA . THR A 1 289 ? 20.625 -9.758 -6.27 1 90.06 289 THR A CA 1
ATOM 2200 C C . THR A 1 289 ? 20.797 -9.703 -7.785 1 90.06 289 THR A C 1
ATOM 2202 O O . THR A 1 289 ? 20.797 -8.617 -8.375 1 90.06 289 THR A O 1
ATOM 2205 N N . PRO A 1 290 ? 21 -10.859 -8.43 1 88 290 PRO A N 1
ATOM 2206 C CA . PRO A 1 290 ? 21.141 -10.836 -9.883 1 88 290 PRO A CA 1
ATOM 2207 C C . PRO A 1 290 ? 19.969 -10.18 -10.586 1 88 290 PRO A C 1
ATOM 2209 O O . PRO A 1 290 ? 18.828 -10.281 -10.117 1 88 290 PRO A O 1
ATOM 2212 N N . PRO A 1 291 ? 20.312 -9.555 -11.758 1 86.25 291 PRO A N 1
ATOM 2213 C CA . PRO A 1 291 ? 19.203 -9 -12.539 1 86.25 291 PRO A CA 1
ATOM 2214 C C . PRO A 1 291 ? 18.156 -10.047 -12.914 1 86.25 291 PRO A C 1
ATOM 2216 O O . PRO A 1 291 ? 18.516 -11.172 -13.289 1 86.25 291 PRO A O 1
ATOM 2219 N N . PHE A 1 292 ? 16.906 -9.766 -12.648 1 85.06 292 PHE A N 1
ATOM 2220 C CA . PHE A 1 292 ? 15.742 -10.539 -13.07 1 85.06 292 PHE A CA 1
ATOM 2221 C C . PHE A 1 292 ? 15.547 -11.758 -12.172 1 85.06 292 PHE A C 1
ATOM 2223 O O . PHE A 1 292 ? 14.68 -12.594 -12.438 1 85.06 292 PHE A O 1
ATOM 2230 N N . ALA A 1 293 ? 16.344 -11.828 -11.188 1 91.25 293 ALA A N 1
ATOM 2231 C CA . ALA A 1 293 ? 16.109 -12.914 -10.234 1 91.25 293 ALA A CA 1
ATOM 2232 C C . ALA A 1 293 ? 14.75 -12.781 -9.57 1 91.25 293 ALA A C 1
ATOM 2234 O O . ALA A 1 293 ? 14.375 -11.695 -9.117 1 91.25 293 ALA A O 1
ATOM 2235 N N . TYR A 1 294 ? 14.055 -13.852 -9.625 1 94.75 294 TYR A N 1
ATOM 2236 C CA . TYR A 1 294 ? 12.812 -13.945 -8.875 1 94.75 294 TYR A CA 1
ATOM 2237 C C . TYR A 1 294 ? 13.047 -14.516 -7.484 1 94.75 294 TYR A C 1
ATOM 2239 O O . TYR A 1 294 ? 13.68 -15.562 -7.336 1 94.75 294 TYR A O 1
ATOM 2247 N N . GLN A 1 295 ? 12.617 -13.852 -6.52 1 96.56 295 GLN A N 1
ATOM 2248 C CA . GLN A 1 295 ? 12.68 -14.297 -5.133 1 96.56 295 GLN A CA 1
ATOM 2249 C C . GLN A 1 295 ? 11.398 -13.961 -4.383 1 96.56 295 GLN A C 1
ATOM 2251 O O . GLN A 1 295 ? 10.828 -12.883 -4.566 1 96.56 295 GLN A O 1
ATOM 2256 N N . PRO A 1 296 ? 10.93 -14.906 -3.58 1 98.31 296 PRO A N 1
ATOM 2257 C CA . PRO A 1 296 ? 9.641 -14.672 -2.932 1 98.31 296 PRO A CA 1
ATOM 2258 C C . PRO A 1 296 ? 9.758 -13.828 -1.662 1 98.31 296 PRO A C 1
ATOM 2260 O O . PRO A 1 296 ? 10.734 -13.977 -0.913 1 98.31 296 PRO A O 1
ATOM 2263 N N . GLY A 1 297 ? 8.828 -12.906 -1.513 1 98.06 297 GLY A N 1
ATOM 2264 C CA . GLY A 1 297 ? 8.57 -12.156 -0.294 1 98.06 297 GLY A CA 1
ATOM 2265 C C . GLY A 1 297 ? 7.195 -12.422 0.291 1 98.06 297 GLY A C 1
ATOM 2266 O O . GLY A 1 297 ? 6.496 -13.336 -0.15 1 98.06 297 GLY A O 1
ATOM 2267 N N . GLN A 1 298 ? 6.871 -11.695 1.396 1 98.44 298 GLN A N 1
ATOM 2268 C CA . GLN A 1 298 ? 5.551 -11.828 1.999 1 98.44 298 GLN A CA 1
ATOM 2269 C C . GLN A 1 298 ? 4.941 -10.469 2.311 1 98.44 298 GLN A C 1
ATOM 2271 O O . GLN A 1 298 ? 5.648 -9.547 2.732 1 98.44 298 GLN A O 1
ATOM 2276 N N . LEU A 1 299 ? 3.707 -10.352 2.066 1 98.31 299 LEU A N 1
ATOM 2277 C CA . LEU A 1 299 ? 2.877 -9.211 2.453 1 98.31 299 LEU A CA 1
ATOM 2278 C C . LEU A 1 299 ? 1.838 -9.625 3.49 1 98.31 299 LEU A C 1
ATOM 2280 O O . LEU A 1 299 ? 1.356 -10.766 3.475 1 98.31 299 LEU A O 1
ATOM 2284 N N . LEU A 1 300 ? 1.539 -8.688 4.348 1 97.69 300 LEU A N 1
ATOM 2285 C CA . LEU A 1 300 ? 0.428 -8.812 5.281 1 97.69 300 LEU A CA 1
ATOM 2286 C C . LEU A 1 300 ? -0.663 -7.793 4.969 1 97.69 300 LEU A C 1
ATOM 2288 O O . LEU A 1 300 ? -0.39 -6.594 4.879 1 97.69 300 LEU A O 1
ATOM 2292 N N . PHE A 1 301 ? -1.839 -8.273 4.75 1 97.88 301 PHE A N 1
ATOM 2293 C CA . PHE A 1 301 ? -3.002 -7.41 4.574 1 97.88 301 PHE A CA 1
ATOM 2294 C C . PHE A 1 301 ? -3.896 -7.453 5.809 1 97.88 301 PHE A C 1
ATOM 2296 O O . PHE A 1 301 ? -3.908 -8.445 6.539 1 97.88 301 PHE A O 1
ATOM 2303 N N . ASP A 1 302 ? -4.668 -6.379 6.031 1 95.75 302 ASP A N 1
ATOM 2304 C CA . ASP A 1 302 ? -5.637 -6.312 7.121 1 95.75 302 ASP A CA 1
ATOM 2305 C C . ASP A 1 302 ? -6.703 -7.395 6.98 1 95.75 302 ASP A C 1
ATOM 2307 O O . ASP A 1 302 ? -7.23 -7.613 5.887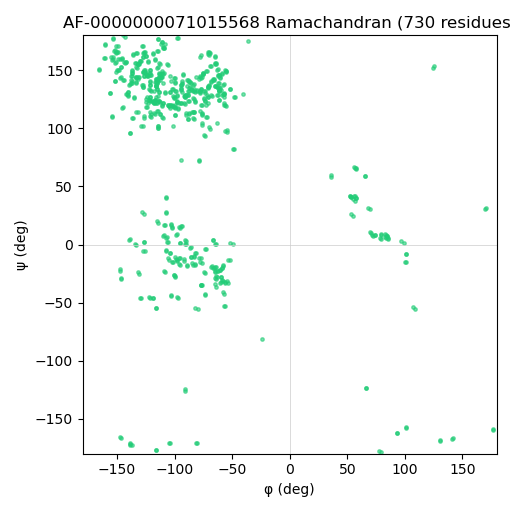 1 95.75 302 ASP A O 1
ATOM 2311 N N . PRO A 1 303 ? -6.996 -8.133 8.086 1 94.19 303 PRO A N 1
ATOM 2312 C CA . PRO A 1 303 ? -7.957 -9.234 7.984 1 94.19 303 PRO A CA 1
ATOM 2313 C C . PRO A 1 303 ? -9.367 -8.758 7.652 1 94.19 303 PRO A C 1
ATOM 2315 O O . PRO A 1 303 ? -10.172 -9.523 7.117 1 94.19 303 PRO A O 1
ATOM 2318 N N . ALA A 1 304 ? -9.656 -7.523 7.953 1 91.75 304 ALA A N 1
ATOM 2319 C CA . ALA A 1 304 ? -10.992 -6.996 7.699 1 91.75 304 ALA A CA 1
ATOM 2320 C C . ALA A 1 304 ? -11.031 -6.211 6.391 1 91.75 304 ALA A C 1
ATOM 2322 O O . ALA A 1 304 ? -12.109 -5.906 5.875 1 91.75 304 ALA A O 1
ATOM 2323 N N . ASP A 1 305 ? -9.898 -5.883 5.867 1 94.19 305 ASP A N 1
ATOM 2324 C CA . ASP A 1 305 ? -9.797 -5.176 4.598 1 94.19 305 ASP A CA 1
ATOM 2325 C C . ASP A 1 305 ? -8.664 -5.75 3.742 1 94.19 305 ASP A C 1
ATOM 2327 O O . ASP A 1 305 ? -7.551 -5.215 3.736 1 94.19 305 ASP A O 1
ATOM 2331 N N . PRO A 1 306 ? -8.977 -6.664 2.822 1 96.81 306 PRO A N 1
ATOM 2332 C CA . PRO A 1 306 ? -7.961 -7.348 2.02 1 96.81 306 PRO A CA 1
ATOM 2333 C C . PRO A 1 306 ? -7.199 -6.395 1.1 1 96.81 306 PRO A C 1
ATOM 2335 O O . PRO A 1 306 ? -6.262 -6.812 0.415 1 96.81 306 PRO A O 1
ATOM 2338 N N . THR A 1 307 ? -7.5 -5.105 1.115 1 94.12 307 THR A N 1
ATOM 2339 C CA . THR A 1 307 ? -6.816 -4.188 0.212 1 94.12 307 THR A CA 1
ATOM 2340 C C . THR A 1 307 ? -5.777 -3.365 0.963 1 94.12 307 THR A C 1
ATOM 2342 O O . THR A 1 307 ? -5.023 -2.602 0.355 1 94.12 307 THR A O 1
ATOM 2345 N N . ALA A 1 308 ? -5.754 -3.473 2.238 1 94.44 308 ALA A N 1
ATOM 2346 C CA . ALA A 1 308 ? -4.887 -2.615 3.043 1 94.44 308 ALA A CA 1
ATOM 2347 C C . ALA A 1 308 ? -3.611 -3.354 3.449 1 94.44 308 ALA A C 1
ATOM 2349 O O . ALA A 1 308 ? -3.656 -4.277 4.266 1 94.44 308 ALA A O 1
ATOM 2350 N N . VAL A 1 309 ? -2.463 -2.93 2.893 1 95.62 309 VAL A N 1
ATOM 2351 C CA . VAL A 1 309 ? -1.171 -3.475 3.291 1 95.62 309 VAL A CA 1
ATOM 2352 C C . VAL A 1 309 ? -0.819 -2.998 4.699 1 95.62 309 VAL A C 1
ATOM 2354 O O . VAL A 1 309 ? -0.85 -1.798 4.98 1 95.62 309 VAL A O 1
ATOM 2357 N N . ILE A 1 310 ? -0.49 -3.934 5.598 1 95.69 310 ILE A N 1
ATOM 2358 C CA . ILE A 1 310 ? -0.139 -3.543 6.961 1 95.69 310 ILE A CA 1
ATOM 2359 C C . ILE A 1 310 ? 1.212 -4.145 7.336 1 95.69 310 ILE A C 1
ATOM 2361 O O . ILE A 1 310 ? 1.673 -3.992 8.469 1 95.69 310 ILE A O 1
ATOM 2365 N N . GLY A 1 311 ? 1.832 -4.852 6.402 1 95.69 311 GLY A N 1
ATOM 2366 C CA . GLY A 1 311 ? 3.168 -5.398 6.582 1 95.69 311 GLY A CA 1
ATOM 2367 C C . GLY A 1 311 ? 3.797 -5.867 5.281 1 95.69 311 GLY A C 1
ATOM 2368 O O . GLY A 1 311 ? 3.098 -6.344 4.387 1 95.69 311 GLY A O 1
ATOM 2369 N N . ARG A 1 312 ? 5.082 -5.844 5.145 1 96.75 312 ARG A N 1
ATOM 2370 C CA . ARG A 1 312 ? 5.844 -6.348 4.008 1 96.75 312 ARG A CA 1
ATOM 2371 C C . ARG A 1 312 ? 7.273 -6.684 4.418 1 96.75 312 ARG A C 1
ATOM 2373 O O . ARG A 1 312 ? 7.934 -5.895 5.094 1 96.75 312 ARG A O 1
ATOM 2380 N N . LEU A 1 313 ? 7.719 -7.82 4.074 1 95.31 313 LEU A N 1
ATOM 2381 C CA . LEU A 1 313 ? 9.094 -8.188 4.367 1 95.31 313 LEU A CA 1
ATOM 2382 C C . LEU A 1 313 ? 10.07 -7.328 3.57 1 95.31 313 LEU A C 1
ATOM 2384 O O . LEU A 1 313 ? 9.828 -7.031 2.398 1 95.31 313 LEU A O 1
ATOM 2388 N N . GLU A 1 314 ? 11.102 -7.02 4.223 1 90.31 314 GLU A N 1
ATOM 2389 C CA . GLU A 1 314 ? 12.141 -6.227 3.576 1 90.31 314 GLU A CA 1
ATOM 2390 C C . GLU A 1 314 ? 12.93 -7.066 2.574 1 90.31 314 GLU A C 1
ATOM 2392 O O . GLU A 1 314 ? 13.266 -6.59 1.486 1 90.31 314 GLU A O 1
ATOM 2397 N N . ARG A 1 315 ? 13.266 -8.273 2.965 1 92.88 315 ARG A N 1
ATOM 2398 C CA . ARG A 1 315 ? 14.109 -9.188 2.195 1 92.88 315 ARG A CA 1
ATOM 2399 C C . ARG A 1 315 ? 13.32 -10.414 1.756 1 92.88 315 ARG A C 1
ATOM 2401 O O . ARG A 1 315 ? 12.305 -10.766 2.365 1 92.88 315 ARG A O 1
ATOM 2408 N N . PRO A 1 316 ? 13.734 -11.008 0.641 1 96.38 316 PRO A N 1
ATOM 2409 C CA . PRO A 1 316 ? 13.117 -12.297 0.332 1 96.38 316 PRO A CA 1
ATOM 2410 C C . PRO A 1 316 ? 13.336 -13.336 1.43 1 96.38 316 PRO A C 1
ATOM 2412 O O . PRO A 1 316 ? 14.375 -13.328 2.09 1 96.38 316 PRO A O 1
ATOM 2415 N N . PHE A 1 317 ? 12.352 -14.188 1.605 1 96.25 317 PHE A N 1
ATOM 2416 C CA . PHE A 1 317 ? 12.508 -15.164 2.682 1 96.25 317 PHE A CA 1
ATOM 2417 C C . PHE A 1 317 ? 13.07 -16.469 2.146 1 96.25 317 PHE A C 1
ATOM 2419 O O . PHE A 1 317 ? 13.438 -17.359 2.922 1 96.25 317 PHE A O 1
ATOM 2426 N N . LEU A 1 318 ? 13.094 -16.609 0.812 1 95.38 318 LEU A N 1
ATOM 2427 C CA . LEU A 1 318 ? 13.688 -17.75 0.127 1 95.38 318 LEU A CA 1
ATOM 2428 C C . LEU A 1 318 ? 14.492 -17.297 -1.089 1 95.38 318 LEU A C 1
ATOM 2430 O O . LEU A 1 318 ? 14.156 -16.297 -1.717 1 95.38 318 LEU A O 1
ATOM 2434 N N . THR A 1 319 ? 15.555 -17.984 -1.35 1 93.25 319 THR A N 1
ATOM 2435 C CA . THR A 1 319 ? 16.328 -17.812 -2.568 1 93.25 319 THR A CA 1
ATOM 2436 C C . THR A 1 319 ? 16.719 -19.156 -3.164 1 93.25 319 THR A C 1
ATOM 2438 O O . THR A 1 319 ? 16.625 -20.188 -2.498 1 93.25 319 THR A O 1
ATOM 2441 N N . ILE A 1 320 ? 17.109 -19.078 -4.414 1 91.81 320 ILE A N 1
ATOM 2442 C CA . ILE A 1 320 ? 17.609 -20.297 -5.055 1 91.81 320 ILE A CA 1
ATOM 2443 C C . ILE A 1 320 ? 19.109 -20.438 -4.773 1 91.81 320 ILE A C 1
ATOM 2445 O O . ILE A 1 320 ? 19.844 -19.453 -4.762 1 91.81 320 ILE A O 1
ATOM 2449 N N . ASP A 1 321 ? 19.469 -21.688 -4.512 1 88.38 321 ASP A N 1
ATOM 2450 C CA . ASP A 1 321 ? 20.891 -21.969 -4.375 1 88.38 321 ASP A CA 1
ATOM 2451 C C . ASP A 1 321 ? 21.625 -21.766 -5.703 1 88.38 321 ASP A C 1
ATOM 2453 O O . ASP A 1 321 ? 21.109 -22.141 -6.762 1 88.38 321 ASP A O 1
ATOM 2457 N N . SER A 1 322 ? 22.797 -21.25 -5.574 1 83.94 322 SER A N 1
ATOM 2458 C CA . SER A 1 322 ? 23.578 -21 -6.777 1 83.94 322 SER A CA 1
ATOM 2459 C C . SER A 1 322 ? 23.75 -22.266 -7.602 1 83.94 322 SER A C 1
ATOM 2461 O O . SER A 1 322 ? 23.797 -22.219 -8.836 1 83.94 322 SER A O 1
ATOM 2463 N N . SER A 1 323 ? 23.828 -23.406 -7 1 82.38 323 SER A N 1
ATOM 2464 C CA . SER A 1 323 ? 24 -24.688 -7.684 1 82.38 323 SER A CA 1
ATOM 2465 C C . SER A 1 323 ? 22.766 -25.062 -8.5 1 82.38 323 SER A C 1
ATOM 2467 O O . SER A 1 323 ? 22.844 -25.859 -9.43 1 82.38 323 SER A O 1
ATOM 2469 N N . GLU A 1 324 ? 21.719 -24.484 -8.211 1 83.06 324 GLU A N 1
ATOM 2470 C CA . GLU A 1 324 ? 20.453 -24.781 -8.875 1 83.06 324 GLU A CA 1
ATOM 2471 C C . GLU A 1 324 ? 20.047 -23.641 -9.812 1 83.06 324 GLU A C 1
ATOM 2473 O O . GLU A 1 324 ? 18.984 -23.703 -10.438 1 83.06 324 GLU A O 1
ATOM 2478 N N . ALA A 1 325 ? 20.844 -22.656 -10.008 1 82.88 325 ALA A N 1
ATOM 2479 C CA . ALA A 1 325 ? 20.422 -21.391 -10.586 1 82.88 325 ALA A CA 1
ATOM 2480 C C . ALA A 1 325 ? 20.453 -21.438 -12.109 1 82.88 325 ALA A C 1
ATOM 2482 O O . ALA A 1 325 ? 20.062 -20.469 -12.773 1 82.88 325 ALA A O 1
ATOM 2483 N N . GLN A 1 326 ? 20.875 -22.531 -12.633 1 80.88 326 GLN A N 1
ATOM 2484 C CA . GLN A 1 326 ? 20.891 -22.641 -14.086 1 80.88 326 GLN A CA 1
ATOM 2485 C C . GLN A 1 326 ? 19.625 -23.297 -14.609 1 80.88 326 GLN A C 1
ATOM 2487 O O . GLN A 1 326 ? 19.141 -24.266 -14.016 1 80.88 326 GLN A O 1
ATOM 2492 N N . GLY A 1 327 ? 19 -22.75 -15.648 1 76.19 327 GLY A N 1
ATOM 2493 C CA . GLY A 1 327 ? 17.781 -23.266 -16.266 1 76.19 327 GLY A CA 1
ATOM 2494 C C . GLY A 1 327 ? 17.266 -22.375 -17.391 1 76.19 327 GLY A C 1
ATOM 2495 O O . GLY A 1 327 ? 18.031 -21.656 -18.016 1 76.19 327 GLY A O 1
ATOM 2496 N N . GLN A 1 328 ? 15.945 -22.547 -17.703 1 73.31 328 GLN A N 1
ATOM 2497 C CA . GLN A 1 328 ? 15.352 -21.734 -18.766 1 73.31 328 GLN A CA 1
ATOM 2498 C C . GLN A 1 328 ? 15.523 -20.25 -18.484 1 73.31 328 GLN A C 1
ATOM 2500 O O . GLN A 1 328 ? 15.945 -19.5 -19.359 1 73.31 328 GLN A O 1
ATOM 2505 N N . ILE A 1 329 ? 15.117 -19.875 -17.328 1 73.69 329 ILE A N 1
ATOM 2506 C CA . ILE A 1 329 ? 15.43 -18.562 -16.766 1 73.69 329 ILE A CA 1
ATOM 2507 C C . ILE A 1 329 ? 16.188 -18.719 -15.453 1 73.69 329 ILE A C 1
ATOM 2509 O O . ILE A 1 329 ? 15.641 -19.25 -14.477 1 73.69 329 ILE A O 1
ATOM 2513 N N . GLY A 1 330 ? 17.438 -18.328 -15.43 1 78.19 330 GLY A N 1
ATOM 2514 C CA . GLY A 1 330 ? 18.297 -18.516 -14.273 1 78.19 330 GLY A CA 1
ATOM 2515 C C . GLY A 1 330 ? 17.891 -17.672 -13.078 1 78.19 330 GLY A C 1
ATOM 2516 O O . GLY A 1 330 ? 17.141 -16.719 -13.219 1 78.19 330 GLY A O 1
ATOM 2517 N N . ASN A 1 331 ? 18.234 -18.141 -11.953 1 87.94 331 ASN A N 1
ATOM 2518 C CA . ASN A 1 331 ? 18.125 -17.391 -10.703 1 87.94 331 ASN A CA 1
ATOM 2519 C C . ASN A 1 331 ? 16.672 -17.156 -10.297 1 87.94 331 ASN A C 1
ATOM 2521 O O . ASN A 1 331 ? 16.359 -16.141 -9.68 1 87.94 331 ASN A O 1
ATOM 2525 N N . VAL A 1 332 ? 15.844 -18.109 -10.664 1 91.38 332 VAL A N 1
ATOM 2526 C CA . VAL A 1 332 ? 14.422 -17.969 -10.359 1 91.38 332 VAL A CA 1
ATOM 2527 C C . VAL A 1 332 ? 14.055 -18.906 -9.203 1 91.38 332 VAL A C 1
ATOM 2529 O O . VAL A 1 332 ? 14.32 -20.109 -9.258 1 91.38 332 VAL A O 1
ATOM 2532 N N . CYS A 1 333 ? 13.602 -18.422 -8.18 1 96.12 333 CYS A N 1
ATOM 2533 C CA . CYS A 1 333 ? 12.836 -19.078 -7.129 1 96.12 333 CYS A CA 1
ATOM 2534 C C . CYS A 1 333 ? 11.422 -18.531 -7.051 1 96.12 333 CYS A C 1
ATOM 2536 O O . CYS A 1 333 ? 11.18 -17.5 -6.438 1 96.12 333 CYS A O 1
ATOM 2538 N N . PHE A 1 334 ? 10.508 -19.281 -7.629 1 97.12 334 PHE A N 1
ATOM 2539 C CA . PHE A 1 334 ? 9.148 -18.797 -7.84 1 97.12 334 PHE A CA 1
ATOM 2540 C C . PHE A 1 334 ? 8.156 -19.594 -7.012 1 97.12 334 PHE A C 1
ATOM 2542 O O . PHE A 1 334 ? 7.734 -20.688 -7.422 1 97.12 334 PHE A O 1
ATOM 2549 N N . ALA A 1 335 ? 7.703 -19 -5.863 1 98.5 335 ALA A N 1
ATOM 2550 C CA . ALA A 1 335 ? 6.758 -19.672 -4.977 1 98.5 335 ALA A CA 1
ATOM 2551 C C . ALA A 1 335 ? 5.352 -19.688 -5.57 1 98.5 335 ALA A C 1
ATOM 2553 O O . ALA A 1 335 ? 4.844 -18.641 -5.98 1 98.5 335 ALA A O 1
ATOM 2554 N N . GLU A 1 336 ? 4.723 -20.875 -5.547 1 98.31 336 GLU A N 1
ATOM 2555 C CA . GLU A 1 336 ? 3.422 -20.859 -6.211 1 98.31 336 GLU A CA 1
ATOM 2556 C C . GLU A 1 336 ? 2.445 -21.812 -5.523 1 98.31 336 GLU A C 1
ATOM 2558 O O . GLU A 1 336 ? 1.233 -21.594 -5.547 1 98.31 336 GLU A O 1
ATOM 2563 N N . GLY A 1 337 ? 2.887 -22.891 -4.914 1 98.69 337 GLY A N 1
ATOM 2564 C CA . GLY A 1 337 ? 2.014 -23.828 -4.234 1 98.69 337 GLY A CA 1
ATOM 2565 C C . GLY A 1 337 ? 2.264 -23.906 -2.738 1 98.69 337 GLY A C 1
ATOM 2566 O O . GLY A 1 337 ? 3.414 -23.953 -2.297 1 98.69 337 GLY A O 1
ATOM 2567 N N . LEU A 1 338 ? 1.222 -23.938 -1.978 1 98.75 338 LEU A N 1
ATOM 2568 C CA . LEU A 1 338 ? 1.313 -24.016 -0.523 1 98.75 338 LEU A CA 1
ATOM 2569 C C . LEU A 1 338 ? 0.239 -24.938 0.041 1 98.75 338 LEU A C 1
ATOM 2571 O O . LEU A 1 338 ? -0.931 -24.844 -0.335 1 98.75 338 LEU A O 1
ATOM 2575 N N . VAL A 1 339 ? 0.65 -25.875 0.938 1 98.25 339 VAL A N 1
ATOM 2576 C CA . VAL A 1 339 ? -0.323 -26.719 1.626 1 98.25 339 VAL A CA 1
ATOM 2577 C C . VAL A 1 339 ? 0.056 -26.844 3.1 1 98.25 339 VAL A C 1
ATOM 2579 O O . VAL A 1 339 ? 1.219 -26.656 3.467 1 98.25 339 VAL A O 1
ATOM 2582 N N . ALA A 1 340 ? -0.956 -27.016 3.873 1 97 340 ALA A N 1
ATOM 2583 C CA . ALA A 1 340 ? -0.777 -27.547 5.223 1 97 340 ALA A CA 1
ATOM 2584 C C . ALA A 1 340 ? -0.901 -29.062 5.238 1 97 340 ALA A C 1
ATOM 2586 O O . ALA A 1 340 ? -1.906 -29.609 4.785 1 97 340 ALA A O 1
ATOM 2587 N N . PHE A 1 341 ? 0.107 -29.672 5.68 1 95.62 341 PHE A N 1
ATOM 2588 C CA . PHE A 1 341 ? 0.128 -31.141 5.684 1 95.62 341 PHE A CA 1
ATOM 2589 C C . PHE A 1 341 ? 0.894 -31.672 6.891 1 95.62 341 PHE A C 1
ATOM 2591 O O . PHE A 1 341 ? 2.07 -31.344 7.074 1 95.62 341 PHE A O 1
ATOM 2598 N N . ASP A 1 342 ? 0.206 -32.406 7.766 1 91.5 342 ASP A N 1
ATOM 2599 C CA . ASP A 1 342 ? 0.784 -33.031 8.953 1 91.5 342 ASP A CA 1
ATOM 2600 C C . ASP A 1 342 ? 1.469 -32 9.836 1 91.5 342 ASP A C 1
ATOM 2602 O O . ASP A 1 342 ? 2.631 -32.156 10.211 1 91.5 342 ASP A O 1
ATOM 2606 N N . GLY A 1 343 ? 0.846 -30.875 9.984 1 91 343 GLY A N 1
ATOM 2607 C CA . GLY A 1 343 ? 1.288 -29.859 10.922 1 91 343 GLY A CA 1
ATOM 2608 C C . GLY A 1 343 ? 2.381 -28.969 10.367 1 91 343 GLY A C 1
ATOM 2609 O O . GLY A 1 343 ? 2.973 -28.172 11.094 1 91 343 GLY A O 1
ATOM 2610 N N . GLN A 1 344 ? 2.621 -29.156 9.078 1 95.81 344 GLN A N 1
ATOM 2611 C CA . GLN A 1 344 ? 3.672 -28.359 8.461 1 95.81 344 GLN A CA 1
ATOM 2612 C C . GLN A 1 344 ? 3.156 -27.641 7.211 1 95.81 344 GLN A C 1
ATOM 2614 O O . GLN A 1 344 ? 2.244 -28.141 6.543 1 95.81 344 GLN A O 1
ATOM 2619 N N . TRP A 1 345 ? 3.75 -26.469 7.008 1 97.75 345 TRP A N 1
ATOM 2620 C CA . TRP A 1 345 ? 3.631 -25.859 5.691 1 97.75 345 TRP A CA 1
ATOM 2621 C C . TRP A 1 345 ? 4.57 -26.516 4.691 1 97.75 345 TRP A C 1
ATOM 2623 O O . TRP A 1 345 ? 5.75 -26.734 4.984 1 97.75 345 TRP A O 1
ATOM 2633 N N . LEU A 1 346 ? 4.105 -26.875 3.568 1 98.56 346 LEU A N 1
ATOM 2634 C CA . LEU A 1 346 ? 4.926 -27.234 2.42 1 98.56 346 LEU A CA 1
ATOM 2635 C C . LEU A 1 346 ? 4.734 -26.25 1.277 1 98.56 346 LEU A C 1
ATOM 2637 O O . LEU A 1 346 ? 3.623 -26.094 0.768 1 98.56 346 LEU A O 1
ATOM 2641 N N . LEU A 1 347 ? 5.785 -25.562 0.996 1 98.75 347 LEU A N 1
ATOM 2642 C CA . LEU A 1 347 ? 5.801 -24.562 -0.07 1 98.75 347 LEU A CA 1
ATOM 2643 C C . LEU A 1 347 ? 6.531 -25.094 -1.3 1 98.75 347 LEU A C 1
ATOM 2645 O O . LEU A 1 347 ? 7.711 -25.438 -1.225 1 98.75 347 LEU A O 1
ATOM 2649 N N . TYR A 1 348 ? 5.844 -25.156 -2.398 1 98.75 348 TYR A N 1
ATOM 2650 C CA . TYR A 1 348 ? 6.426 -25.625 -3.648 1 98.75 348 TYR A CA 1
ATOM 2651 C C . TYR A 1 348 ? 6.75 -24.453 -4.574 1 98.75 348 TYR A C 1
ATOM 2653 O O . TYR A 1 348 ? 5.938 -23.547 -4.746 1 98.75 348 TYR A O 1
ATOM 2661 N N . SER A 1 349 ? 7.953 -24.516 -5.129 1 97.88 349 SER A N 1
ATOM 2662 C CA . SER A 1 349 ? 8.445 -23.422 -5.953 1 97.88 349 SER A CA 1
ATOM 2663 C C . SER A 1 349 ? 9.055 -23.922 -7.254 1 97.88 349 SER A C 1
ATOM 2665 O O . SER A 1 349 ? 9.602 -25.031 -7.301 1 97.88 349 SER A O 1
ATOM 2667 N N . GLY A 1 350 ? 8.828 -23.141 -8.32 1 96.69 350 GLY A N 1
ATOM 2668 C CA . GLY A 1 350 ? 9.633 -23.328 -9.516 1 96.69 350 GLY A CA 1
ATOM 2669 C C . GLY A 1 350 ? 11.062 -22.844 -9.367 1 96.69 350 GLY A C 1
ATOM 2670 O O . GLY A 1 350 ? 11.289 -21.703 -8.922 1 96.69 350 GLY A O 1
ATOM 2671 N N . LEU A 1 351 ? 12.047 -23.672 -9.695 1 94.25 351 LEU A N 1
ATOM 2672 C CA . LEU A 1 351 ? 13.469 -23.344 -9.609 1 94.25 351 LEU A CA 1
ATOM 2673 C C . LEU A 1 351 ? 14.078 -23.219 -11 1 94.25 351 LEU A C 1
ATOM 2675 O O . LEU A 1 351 ? 14.023 -24.156 -11.797 1 94.25 351 LEU A O 1
ATOM 2679 N N . ALA A 1 352 ? 14.609 -22.031 -11.289 1 90.81 352 ALA A N 1
ATOM 2680 C CA . ALA A 1 352 ? 15.258 -21.703 -12.562 1 90.81 352 ALA A CA 1
ATOM 2681 C C . ALA A 1 352 ? 14.344 -22.016 -13.742 1 90.81 352 ALA A C 1
ATOM 2683 O O . ALA A 1 352 ? 14.805 -22.453 -14.797 1 90.81 352 ALA A O 1
ATOM 2684 N N . ASP A 1 353 ? 13.125 -21.984 -13.461 1 87 353 ASP A N 1
ATOM 2685 C CA . ASP A 1 353 ? 12.086 -22.219 -14.453 1 87 353 ASP A CA 1
ATOM 2686 C C . ASP A 1 353 ? 12.266 -23.594 -15.109 1 87 353 ASP A C 1
ATOM 2688 O O . ASP A 1 353 ? 12.094 -23.734 -16.328 1 87 353 ASP A O 1
ATOM 2692 N N . SER A 1 354 ? 12.617 -24.562 -14.305 1 90.56 354 SER A N 1
ATOM 2693 C CA . SER A 1 354 ? 12.914 -25.844 -14.938 1 90.56 354 SER A CA 1
ATOM 2694 C C . SER A 1 354 ? 12.531 -27.016 -14.039 1 90.56 354 SER A C 1
ATOM 2696 O O . SER A 1 354 ? 12.391 -28.141 -14.508 1 90.56 354 SER A O 1
ATOM 2698 N N . ARG A 1 355 ? 12.461 -26.797 -12.844 1 95 355 ARG A N 1
ATOM 2699 C CA . ARG A 1 355 ? 12.18 -27.875 -11.898 1 95 355 ARG A CA 1
ATOM 2700 C C . ARG A 1 355 ? 11.414 -27.359 -10.688 1 95 355 ARG A C 1
ATOM 2702 O O . ARG A 1 355 ? 11.203 -26.141 -10.547 1 95 355 ARG A O 1
ATOM 2709 N N . ILE A 1 356 ? 10.961 -28.297 -9.875 1 96.94 356 ILE A N 1
ATOM 2710 C CA . ILE A 1 356 ? 10.148 -27.953 -8.703 1 96.94 356 ILE A CA 1
ATOM 2711 C C . ILE A 1 356 ? 10.922 -28.297 -7.43 1 96.94 356 ILE A C 1
ATOM 2713 O O . ILE A 1 356 ? 11.531 -29.375 -7.336 1 96.94 356 ILE A O 1
ATOM 2717 N N . GLY A 1 357 ? 10.945 -27.328 -6.531 1 97.25 357 GLY A N 1
ATOM 2718 C CA . GLY A 1 357 ? 11.477 -27.562 -5.195 1 97.25 357 GLY A CA 1
ATOM 2719 C C . GLY A 1 357 ? 10.438 -27.391 -4.102 1 97.25 357 GLY A C 1
ATOM 2720 O O . GLY A 1 357 ? 9.391 -26.781 -4.324 1 97.25 357 GLY A O 1
ATOM 2721 N N . VAL A 1 358 ? 10.734 -28.031 -2.91 1 98.19 358 VAL A N 1
ATOM 2722 C CA . VAL A 1 358 ? 9.844 -27.906 -1.762 1 98.19 358 VAL A CA 1
ATOM 2723 C C . VAL A 1 358 ? 10.609 -27.312 -0.578 1 98.19 358 VAL A C 1
ATOM 2725 O O . VAL A 1 358 ? 11.781 -27.656 -0.365 1 98.19 358 VAL A O 1
ATOM 2728 N N . SER A 1 359 ? 10.047 -26.344 0.077 1 98.31 359 SER A N 1
ATOM 2729 C CA . SER A 1 359 ? 10.477 -25.797 1.356 1 98.31 359 SER A CA 1
ATOM 2730 C C . SER A 1 359 ? 9.453 -26.078 2.451 1 98.31 359 SER A C 1
ATOM 2732 O O . SER A 1 359 ? 8.25 -26.031 2.203 1 98.31 359 SER A O 1
ATOM 2734 N N . VAL A 1 360 ? 9.93 -26.328 3.664 1 97.88 360 VAL A N 1
ATOM 2735 C CA . VAL A 1 360 ? 9.031 -26.734 4.742 1 97.88 360 VAL A CA 1
ATOM 2736 C C . VAL A 1 360 ? 9.188 -25.781 5.926 1 97.88 360 VAL A C 1
ATOM 2738 O O . VAL A 1 360 ? 10.266 -25.234 6.156 1 97.88 360 VAL A O 1
ATOM 2741 N N . ALA A 1 361 ? 8.117 -25.516 6.605 1 97 361 ALA A N 1
ATOM 2742 C CA . ALA A 1 361 ? 8.094 -24.703 7.82 1 97 361 ALA A CA 1
ATOM 2743 C C . ALA A 1 361 ? 7.023 -25.203 8.789 1 97 361 ALA A C 1
ATOM 2745 O O . ALA A 1 361 ? 6.027 -25.812 8.367 1 97 361 ALA A O 1
ATOM 2746 N N . PRO A 1 362 ? 7.203 -24.984 10.086 1 94 362 PRO A N 1
ATOM 2747 C CA . PRO A 1 362 ? 6.137 -25.312 11.031 1 94 362 PRO A CA 1
ATOM 2748 C C . PRO A 1 362 ? 4.949 -24.359 10.953 1 94 362 PRO A C 1
ATOM 2750 O O . PRO A 1 362 ? 5.125 -23.188 10.617 1 94 362 PRO A O 1
ATOM 2753 N N . ILE A 1 363 ? 3.836 -24.938 11.25 1 92.19 363 ILE A N 1
ATOM 2754 C CA . ILE A 1 363 ? 2.664 -24.078 11.391 1 92.19 363 ILE A CA 1
ATOM 2755 C C . ILE A 1 363 ? 2.613 -23.484 12.805 1 92.19 363 ILE A C 1
ATOM 2757 O O . ILE A 1 363 ? 2.537 -24.234 13.781 1 92.19 363 ILE A O 1
ATOM 2761 N N . GLY A 1 364 ? 2.771 -22.188 12.898 1 81.19 364 GLY A N 1
ATOM 2762 C CA . GLY A 1 364 ? 2.969 -21.531 14.18 1 81.19 364 GLY A CA 1
ATOM 2763 C C . GLY A 1 364 ? 1.671 -21.094 14.828 1 81.19 364 GLY A C 1
ATOM 2764 O O . GLY A 1 364 ? 1.685 -20.344 15.812 1 81.19 364 GLY A O 1
ATOM 2765 N N . PHE A 1 365 ? 0.586 -21.344 14.305 1 75.5 365 PHE A N 1
ATOM 2766 C CA . PHE A 1 365 ? -0.67 -20.953 14.93 1 75.5 365 PHE A CA 1
ATOM 2767 C C . PHE A 1 365 ? -1.697 -22.062 14.844 1 75.5 365 PHE A C 1
ATOM 2769 O O . PHE A 1 365 ? -1.508 -23.031 14.102 1 75.5 365 PHE A O 1
ATOM 2776 N N . HIS A 1 366 ? -2.492 -22.078 15.875 1 61.44 366 HIS A N 1
ATOM 2777 C CA . HIS A 1 366 ? -3.482 -23.141 15.984 1 61.44 366 HIS A CA 1
ATOM 2778 C C . HIS A 1 366 ? -4.781 -22.766 15.281 1 61.44 366 HIS A C 1
ATOM 2780 O O . HIS A 1 366 ? -5.176 -21.594 15.297 1 61.44 366 HIS A O 1
ATOM 2786 N N . VAL A 1 367 ? -5.234 -23.656 14.422 1 51.84 367 VAL A N 1
ATOM 2787 C CA . VAL A 1 367 ? -6.605 -23.516 13.953 1 51.84 367 VAL A CA 1
ATOM 2788 C C . VAL A 1 367 ? -7.559 -24.234 14.898 1 51.84 367 VAL A C 1
ATOM 2790 O O . VAL A 1 367 ? -7.18 -25.219 15.531 1 51.84 367 VAL A O 1
ATOM 2793 N N . MET B 1 1 ? -1.844 -3.166 23.453 1 31.67 1 MET B N 1
ATOM 2794 C CA . MET B 1 1 ? -1.604 -2.391 22.234 1 31.67 1 MET B CA 1
ATOM 2795 C C . MET B 1 1 ? -0.405 -2.939 21.469 1 31.67 1 MET B C 1
ATOM 2797 O O . MET B 1 1 ? 0.71 -2.967 21.984 1 31.67 1 MET B O 1
ATOM 2801 N N . THR B 1 2 ? -0.479 -3.883 20.719 1 40.91 2 THR B N 1
ATOM 2802 C CA . THR B 1 2 ? 0.656 -4.555 20.094 1 40.91 2 THR B CA 1
ATOM 2803 C C . THR B 1 2 ? 1.593 -3.541 19.453 1 40.91 2 THR B C 1
ATOM 2805 O O . THR B 1 2 ? 1.195 -2.82 18.531 1 40.91 2 THR B O 1
ATOM 2808 N N . SER B 1 3 ? 2.416 -3.004 20.281 1 53.12 3 SER B N 1
ATOM 2809 C CA . SER B 1 3 ? 3.457 -2.043 19.938 1 53.12 3 SER B CA 1
ATOM 2810 C C . SER B 1 3 ? 4.367 -2.588 18.844 1 53.12 3 SER B C 1
ATOM 2812 O O . SER B 1 3 ? 4.871 -3.707 18.938 1 53.12 3 SER B O 1
ATOM 2814 N N . SER B 1 4 ? 4.074 -2.156 17.594 1 72.88 4 SER B N 1
ATOM 2815 C CA . SER B 1 4 ? 5.059 -2.482 16.578 1 72.88 4 SER B CA 1
ATOM 2816 C C . SER B 1 4 ? 6.43 -1.907 16.922 1 72.88 4 SER B C 1
ATOM 2818 O O . SER B 1 4 ? 6.535 -0.759 17.344 1 72.88 4 SER B O 1
ATOM 2820 N N . ASP B 1 5 ? 7.406 -2.674 16.906 1 84.81 5 ASP B N 1
ATOM 2821 C CA . ASP B 1 5 ? 8.773 -2.32 17.266 1 84.81 5 ASP B CA 1
ATOM 2822 C C . ASP B 1 5 ? 9.25 -1.102 16.484 1 84.81 5 ASP B C 1
ATOM 2824 O O . ASP B 1 5 ? 10.203 -0.428 16.875 1 84.81 5 ASP B O 1
ATOM 2828 N N . TRP B 1 6 ? 8.5 -0.71 15.414 1 92.94 6 TRP B N 1
ATOM 2829 C CA . TRP B 1 6 ? 8.977 0.369 14.562 1 92.94 6 TRP B CA 1
ATOM 2830 C C . TRP B 1 6 ? 8.258 1.678 14.883 1 92.94 6 TRP B C 1
ATOM 2832 O O . TRP B 1 6 ? 8.703 2.752 14.469 1 92.94 6 TRP B O 1
ATOM 2842 N N . ALA B 1 7 ? 7.125 1.663 15.617 1 95.31 7 ALA B N 1
ATOM 2843 C CA . ALA B 1 7 ? 6.301 2.848 15.852 1 95.31 7 ALA B CA 1
ATOM 2844 C C . ALA B 1 7 ? 6.949 3.775 16.875 1 95.31 7 ALA B C 1
ATOM 2846 O O . ALA B 1 7 ? 7.637 3.316 17.781 1 95.31 7 ALA B O 1
ATOM 2847 N N . LEU B 1 8 ? 6.758 5.035 16.734 1 96.5 8 LEU B N 1
ATOM 2848 C CA . LEU B 1 8 ? 7.148 5.992 17.75 1 96.5 8 LEU B CA 1
ATOM 2849 C C . LEU B 1 8 ? 6.234 5.887 18.969 1 96.5 8 LEU B C 1
ATOM 2851 O O . LEU B 1 8 ? 5.012 5.824 18.828 1 96.5 8 LEU B O 1
ATOM 2855 N N . GLY B 1 9 ? 6.855 5.895 20.156 1 93.94 9 GLY B N 1
ATOM 2856 C CA . GLY B 1 9 ? 6.062 5.801 21.375 1 93.94 9 GLY B CA 1
ATOM 2857 C C . GLY B 1 9 ? 6.562 4.738 22.344 1 93.94 9 GLY B C 1
ATOM 2858 O O . GLY B 1 9 ? 7.672 4.227 22.172 1 93.94 9 GLY B O 1
ATOM 2859 N N . PRO B 1 10 ? 5.82 4.422 23.312 1 95.19 10 PRO B N 1
ATOM 2860 C CA . PRO B 1 10 ? 4.43 4.836 23.516 1 95.19 10 PRO B CA 1
ATOM 2861 C C . PRO B 1 10 ? 4.312 6.277 24.016 1 95.19 10 PRO B C 1
ATOM 2863 O O . PRO B 1 10 ? 5.094 6.707 24.875 1 95.19 10 PRO B O 1
ATOM 2866 N N . PHE B 1 11 ? 3.271 6.98 23.547 1 97.5 11 PHE B N 1
ATOM 2867 C CA . PHE B 1 11 ? 3.006 8.359 23.938 1 97.5 11 PHE B CA 1
ATOM 2868 C C . PHE B 1 11 ? 2.061 8.422 25.125 1 97.5 11 PHE B C 1
ATOM 2870 O O . PHE B 1 11 ? 1.14 7.605 25.234 1 97.5 11 PHE B O 1
ATOM 2877 N N . THR B 1 12 ? 2.215 9.375 25.984 1 97 12 THR B N 1
ATOM 2878 C CA . THR B 1 12 ? 1.274 9.664 27.062 1 97 12 THR B CA 1
ATOM 2879 C C . THR B 1 12 ? -0.026 10.234 26.516 1 97 12 THR B C 1
ATOM 2881 O O . THR B 1 12 ? -0.076 10.68 25.359 1 97 12 THR B O 1
ATOM 2884 N N . SER B 1 13 ? -1.05 10.203 27.359 1 95.88 13 SER B N 1
ATOM 2885 C CA . SER B 1 13 ? -2.273 10.906 26.984 1 95.88 13 SER B CA 1
ATOM 2886 C C . SER B 1 13 ? -2.025 12.406 26.828 1 95.88 13 SER B C 1
ATOM 2888 O O . SER B 1 13 ? -1.193 12.977 27.547 1 95.88 13 SER B O 1
ATOM 2890 N N . PRO B 1 14 ? -2.768 13 26 1 96.19 14 PRO B N 1
ATOM 2891 C CA . PRO B 1 14 ? -2.539 14.43 25.781 1 96.19 14 PRO B CA 1
ATOM 2892 C C . PRO B 1 14 ? -2.914 15.281 27 1 96.19 14 PRO B C 1
ATOM 2894 O O . PRO B 1 14 ? -3.934 15.023 27.641 1 96.19 14 PRO B O 1
ATOM 2897 N N . VAL B 1 15 ? -2.086 16.266 27.234 1 94.62 15 VAL B N 1
ATOM 2898 C CA . VAL B 1 15 ? -2.338 17.281 28.25 1 94.62 15 VAL B CA 1
ATOM 2899 C C . VAL B 1 15 ? -2.51 18.641 27.578 1 94.62 15 VAL B C 1
ATOM 2901 O O . VAL B 1 15 ? -1.691 19.047 26.75 1 94.62 15 VAL B O 1
ATOM 2904 N N . ARG B 1 16 ? -3.537 19.344 28 1 94.88 16 ARG B N 1
ATOM 2905 C CA . ARG B 1 16 ? -3.83 20.641 27.391 1 94.88 16 ARG B CA 1
ATOM 2906 C C . ARG B 1 16 ? -2.709 21.641 27.672 1 94.88 16 ARG B C 1
ATOM 2908 O O . ARG B 1 16 ? -2.23 21.75 28.797 1 94.88 16 ARG B O 1
ATOM 2915 N N . VAL B 1 17 ? -2.361 22.391 26.578 1 96.88 17 VAL B N 1
ATOM 2916 C CA . VAL B 1 17 ? -1.262 23.328 26.766 1 96.88 17 VAL B CA 1
ATOM 2917 C C . VAL B 1 17 ? -1.656 24.703 26.25 1 96.88 17 VAL B C 1
ATOM 2919 O O . VAL B 1 17 ? -1.048 25.719 26.609 1 96.88 17 VAL B O 1
ATOM 2922 N N . LEU B 1 18 ? -2.562 24.812 25.328 1 95.69 18 LEU B N 1
ATOM 2923 C CA . LEU B 1 18 ? -3.002 26.078 24.75 1 95.69 18 LEU B CA 1
ATOM 2924 C C . LEU B 1 18 ? -4.449 25.984 24.266 1 95.69 18 LEU B C 1
ATOM 2926 O O . LEU B 1 18 ? -4.879 24.938 23.781 1 95.69 18 LEU B O 1
ATOM 2930 N N . GLU B 1 19 ? -5.207 26.984 24.453 1 94.38 19 GLU B N 1
ATOM 2931 C CA . GLU B 1 19 ? -6.594 27.062 24 1 94.38 19 GLU B CA 1
ATOM 2932 C C . GLU B 1 19 ? -6.91 28.438 23.438 1 94.38 19 GLU B C 1
ATOM 2934 O O . GLU B 1 19 ? -6.004 29.25 23.203 1 94.38 19 GLU B O 1
ATOM 2939 N N . ASP B 1 20 ? -8.18 28.688 23.172 1 93 20 ASP B N 1
ATOM 2940 C CA . ASP B 1 20 ? -8.586 29.938 22.578 1 93 20 ASP B CA 1
ATOM 2941 C C . ASP B 1 20 ? -8.102 31.141 23.391 1 93 20 ASP B C 1
ATOM 2943 O O . ASP B 1 20 ? -8.016 31.047 24.625 1 93 20 ASP B O 1
ATOM 2947 N N . ARG B 1 21 ? -7.828 32.25 22.703 1 94.38 21 ARG B N 1
ATOM 2948 C CA . ARG B 1 21 ? -7.301 33.469 23.297 1 94.38 21 ARG B CA 1
ATOM 2949 C C . ARG B 1 21 ? -8.016 34.688 22.734 1 94.38 21 ARG B C 1
ATOM 2951 O O . ARG B 1 21 ? -7.719 35.156 21.641 1 94.38 21 ARG B O 1
ATOM 2958 N N . ALA B 1 22 ? -8.812 35.281 23.531 1 92.75 22 ALA B N 1
ATOM 2959 C CA . ALA B 1 22 ? -9.562 36.469 23.109 1 92.75 22 ALA B CA 1
ATOM 2960 C C . ALA B 1 22 ? -8.727 37.719 23.25 1 92.75 22 ALA B C 1
ATOM 2962 O O . ALA B 1 22 ? -9.062 38.781 22.672 1 92.75 22 ALA B O 1
ATOM 2963 N N . ASP B 1 23 ? -7.699 37.656 23.984 1 93.38 23 ASP B N 1
ATOM 2964 C CA . ASP B 1 23 ? -6.906 38.812 24.344 1 93.38 23 ASP B CA 1
ATOM 2965 C C . ASP B 1 23 ? -5.906 39.156 23.234 1 93.38 23 ASP B C 1
ATOM 2967 O O . ASP B 1 23 ? -5.273 40.219 23.266 1 93.38 23 ASP B O 1
ATOM 2971 N N . VAL B 1 24 ? -5.766 38.281 22.281 1 94.25 24 VAL B N 1
ATOM 2972 C CA . VAL B 1 24 ? -4.82 38.562 21.203 1 94.25 24 VAL B CA 1
ATOM 2973 C C . VAL B 1 24 ? -5.566 39.094 19.984 1 94.25 24 VAL B C 1
ATOM 2975 O O . VAL B 1 24 ? -6.602 38.562 19.594 1 94.25 24 VAL B O 1
ATOM 2978 N N . SER B 1 25 ? -5.016 40.219 19.438 1 93.44 25 SER B N 1
ATOM 2979 C CA . SER B 1 25 ? -5.691 40.875 18.328 1 93.44 25 SER B CA 1
ATOM 2980 C C . SER B 1 25 ? -4.691 41.5 17.344 1 93.44 25 SER B C 1
ATOM 2982 O O . SER B 1 25 ? -3.504 41.594 17.656 1 93.44 25 SER B O 1
ATOM 2984 N N . PHE B 1 26 ? -5.188 41.75 16.094 1 93 26 PHE B N 1
ATOM 2985 C CA . PHE B 1 26 ? -4.359 42.406 15.086 1 93 26 PHE B CA 1
ATOM 2986 C C . PHE B 1 26 ? -5.227 43.156 14.07 1 93 26 PHE B C 1
ATOM 2988 O O . PHE B 1 26 ? -6.445 42.969 14.031 1 93 26 PHE B O 1
ATOM 2995 N N . ALA B 1 27 ? -4.531 44.094 13.383 1 89.31 27 ALA B N 1
ATOM 2996 C CA . ALA B 1 27 ? -5.211 44.781 12.297 1 89.31 27 ALA B CA 1
ATOM 2997 C C . ALA B 1 27 ? -5.32 43.906 11.062 1 89.31 27 ALA B C 1
ATOM 2999 O O . ALA B 1 27 ? -4.352 43.719 10.32 1 89.31 27 ALA B O 1
ATOM 3000 N N . CYS B 1 28 ? -6.484 43.375 10.859 1 85 28 CYS B N 1
ATOM 3001 C CA . CYS B 1 28 ? -6.723 42.469 9.742 1 85 28 CYS B CA 1
ATOM 3002 C C . CYS B 1 28 ? -7.168 43.25 8.508 1 85 28 CYS B C 1
ATOM 3004 O O . CYS B 1 28 ? -8.117 44.031 8.562 1 85 28 CYS B O 1
ATOM 3006 N N . PRO B 1 29 ? -6.484 43 7.379 1 81.44 29 PRO B N 1
ATOM 3007 C CA . PRO B 1 29 ? -6.895 43.688 6.156 1 81.44 29 PRO B CA 1
ATOM 3008 C C . PRO B 1 29 ? -8.297 43.281 5.703 1 81.44 29 PRO B C 1
ATOM 3010 O O . PRO B 1 29 ? -8.914 44 4.91 1 81.44 29 PRO B O 1
ATOM 3013 N N . LEU B 1 30 ? -8.82 42.219 6.117 1 79.62 30 LEU B N 1
ATOM 3014 C CA . LEU B 1 30 ? -10.148 41.75 5.73 1 79.62 30 LEU B CA 1
ATOM 3015 C C . LEU B 1 30 ? -11.234 42.438 6.555 1 79.62 30 LEU B C 1
ATOM 3017 O O . LEU B 1 30 ? -12.422 42.25 6.277 1 79.62 30 LEU B O 1
ATOM 3021 N N . SER B 1 31 ? -10.773 43.156 7.508 1 79.75 31 SER B N 1
ATOM 3022 C CA . SER B 1 31 ? -11.734 43.781 8.422 1 79.75 31 SER B CA 1
ATOM 3023 C C . SER B 1 31 ? -11.461 45.281 8.586 1 79.75 31 SER B C 1
ATOM 3025 O O . SER B 1 31 ? -10.359 45.75 8.297 1 79.75 31 SER B O 1
ATOM 3027 N N . THR B 1 32 ? -12.461 46.031 8.992 1 78.88 32 THR B N 1
ATOM 3028 C CA . THR B 1 32 ? -12.344 47.469 9.219 1 78.88 32 THR B CA 1
ATOM 3029 C C . THR B 1 32 ? -11.648 47.75 10.547 1 78.88 32 THR B C 1
ATOM 3031 O O . THR B 1 32 ? -11.047 48.812 10.719 1 78.88 32 THR B O 1
ATOM 3034 N N . GLY B 1 33 ? -11.484 46.812 11.469 1 81.69 33 GLY B N 1
ATOM 3035 C CA . GLY B 1 33 ? -10.859 46.969 12.766 1 81.69 33 GLY B CA 1
ATOM 3036 C C . GLY B 1 33 ? -10.086 45.75 13.219 1 81.69 33 GLY B C 1
ATOM 3037 O O . GLY B 1 33 ? -9.961 44.781 12.469 1 81.69 33 GLY B O 1
ATOM 3038 N N . PRO B 1 34 ? -9.531 46.031 14.484 1 90.06 34 PRO B N 1
ATOM 3039 C CA . PRO B 1 34 ? -8.781 44.906 15.016 1 90.06 34 PRO B CA 1
ATOM 3040 C C . PRO B 1 34 ? -9.648 43.656 15.211 1 90.06 34 PRO B C 1
ATOM 3042 O O . PRO B 1 34 ? -10.828 43.781 15.547 1 90.06 34 PRO B O 1
ATOM 3045 N N . VAL B 1 35 ? -9.039 42.5 14.969 1 92 35 VAL B N 1
ATOM 3046 C CA . VAL B 1 35 ? -9.742 41.25 15.109 1 92 35 VAL B CA 1
ATOM 3047 C C . VAL B 1 35 ? -9.039 40.375 16.156 1 92 35 VAL B C 1
ATOM 3049 O O . VAL B 1 35 ? -7.809 40.25 16.141 1 92 35 VAL B O 1
ATOM 3052 N N . SER B 1 36 ? -9.875 39.812 17.109 1 94.12 36 SER B N 1
ATOM 3053 C CA . SER B 1 36 ? -9.352 38.781 17.984 1 94.12 36 SER B CA 1
ATOM 3054 C C . SER B 1 36 ? -9.195 37.469 17.234 1 94.12 36 SER B C 1
ATOM 3056 O O . SER B 1 36 ? -10.109 36.625 17.219 1 94.12 36 SER B O 1
ATOM 3058 N N . TRP B 1 37 ? -8.023 37.219 16.719 1 94.12 37 TRP B N 1
ATOM 3059 C CA . TRP B 1 37 ? -7.809 36.25 15.641 1 94.12 37 TRP B CA 1
ATOM 3060 C C . TRP B 1 37 ? -7.797 34.844 16.188 1 94.12 37 TRP B C 1
ATOM 3062 O O . TRP B 1 37 ? -7.855 33.875 15.43 1 94.12 37 TRP B O 1
ATOM 3072 N N . ALA B 1 38 ? -7.742 34.594 17.5 1 95.38 38 ALA B N 1
ATOM 3073 C CA . ALA B 1 38 ? -7.746 33.281 18.109 1 95.38 38 ALA B CA 1
ATOM 3074 C C . ALA B 1 38 ? -8.844 33.156 19.156 1 95.38 38 ALA B C 1
ATOM 3076 O O . ALA B 1 38 ? -8.719 32.375 20.109 1 95.38 38 ALA B O 1
ATOM 3077 N N . ALA B 1 39 ? -9.875 33.906 19.016 1 93.94 39 ALA B N 1
ATOM 3078 C CA . ALA B 1 39 ? -10.906 34 20.047 1 93.94 39 ALA B CA 1
ATOM 3079 C C . ALA B 1 39 ? -11.797 32.75 20.016 1 93.94 39 ALA B C 1
ATOM 3081 O O . ALA B 1 39 ? -12.297 32.312 21.062 1 93.94 39 ALA B O 1
ATOM 3082 N N . LYS B 1 40 ? -12.039 32.219 18.922 1 92.56 40 LYS B N 1
ATOM 3083 C CA . LYS B 1 40 ? -12.938 31.094 18.797 1 92.56 40 LYS B CA 1
ATOM 3084 C C . LYS B 1 40 ? -12.211 29.781 19.141 1 92.56 40 LYS B C 1
ATOM 3086 O O . LYS B 1 40 ? -12.672 29.016 19.984 1 92.56 40 LYS B O 1
ATOM 3091 N N . ASP B 1 41 ? -11.094 29.562 18.438 1 92.06 41 ASP B N 1
ATOM 3092 C CA . ASP B 1 41 ? -10.352 28.328 18.594 1 92.06 41 ASP B CA 1
ATOM 3093 C C . ASP B 1 41 ? -8.859 28.531 18.328 1 92.06 41 ASP B C 1
ATOM 3095 O O . ASP B 1 41 ? -8.477 29.453 17.594 1 92.06 41 ASP B O 1
ATOM 3099 N N . ALA B 1 42 ? -8.031 27.781 18.984 1 93.44 42 ALA B N 1
ATOM 3100 C CA . ALA B 1 42 ? -6.605 27.609 18.734 1 93.44 42 ALA B CA 1
ATOM 3101 C C . ALA B 1 42 ? -6.223 26.141 18.719 1 93.44 42 ALA B C 1
ATOM 3103 O O . ALA B 1 42 ? -6.328 25.453 19.734 1 93.44 42 ALA B O 1
ATOM 3104 N N . PHE B 1 43 ? -5.789 25.656 17.484 1 92.44 43 PHE B N 1
ATOM 3105 C CA . PHE B 1 43 ? -5.625 24.219 17.359 1 92.44 43 PHE B CA 1
ATOM 3106 C C . PHE B 1 43 ? -4.727 23.875 16.172 1 92.44 43 PHE B C 1
ATOM 3108 O O . PHE B 1 43 ? -4.227 24.766 15.492 1 92.44 43 PHE B O 1
ATOM 3115 N N . ASN B 1 44 ? -4.363 22.578 16.047 1 94.56 44 ASN B N 1
ATOM 3116 C CA . ASN B 1 44 ? -3.66 21.953 14.938 1 94.56 44 ASN B CA 1
ATOM 3117 C C . ASN B 1 44 ? -2.318 22.625 14.664 1 94.56 44 ASN B C 1
ATOM 3119 O O . ASN B 1 44 ? -2.08 23.141 13.57 1 94.56 44 ASN B O 1
ATOM 3123 N N . PRO B 1 45 ? -1.385 22.547 15.617 1 98.19 45 PRO B N 1
ATOM 3124 C CA . PRO B 1 45 ? -0.127 23.281 15.477 1 98.19 45 PRO B CA 1
ATOM 3125 C C . PRO B 1 45 ? 0.946 22.484 14.742 1 98.19 45 PRO B C 1
ATOM 3127 O O . PRO B 1 45 ? 1.034 21.266 14.898 1 98.19 45 PRO B O 1
ATOM 3130 N N . GLY B 1 46 ? 1.734 23.188 13.883 1 98.62 46 GLY B N 1
ATOM 3131 C CA . GLY B 1 46 ? 3.068 22.688 13.578 1 98.62 46 GLY B CA 1
ATOM 3132 C C . GLY B 1 46 ? 4.07 22.953 14.688 1 98.62 46 GLY B C 1
ATOM 3133 O O . GLY B 1 46 ? 3.836 23.812 15.555 1 98.62 46 GLY B O 1
ATOM 3134 N N . ALA B 1 47 ? 5.188 22.266 14.688 1 98.75 47 ALA B N 1
ATOM 3135 C CA . ALA B 1 47 ? 6.148 22.438 15.773 1 98.75 47 ALA B CA 1
ATOM 3136 C C . ALA B 1 47 ? 7.582 22.312 15.266 1 98.75 47 ALA B C 1
ATOM 3138 O O . ALA B 1 47 ? 7.871 21.469 14.414 1 98.75 47 ALA B O 1
ATOM 3139 N N . VAL B 1 48 ? 8.43 23.125 15.805 1 98.25 48 VAL B N 1
ATOM 3140 C CA . VAL B 1 48 ? 9.867 23.047 15.578 1 98.25 48 VAL B CA 1
ATOM 3141 C C . VAL B 1 48 ? 10.617 23.531 16.812 1 98.25 48 VAL B C 1
ATOM 3143 O O . VAL B 1 48 ? 10.039 24.188 17.688 1 98.25 48 VAL B O 1
ATOM 3146 N N . VAL B 1 49 ? 11.852 23.125 16.891 1 97.44 49 VAL B N 1
ATOM 3147 C CA . VAL B 1 49 ? 12.734 23.641 17.938 1 97.44 49 VAL B CA 1
ATOM 3148 C C . VAL B 1 49 ? 13.641 24.719 17.375 1 97.44 49 VAL B C 1
ATOM 3150 O O . VAL B 1 49 ? 14.258 24.531 16.312 1 97.44 49 VAL B O 1
ATOM 3153 N N . HIS B 1 50 ? 13.625 25.797 18.016 1 95.75 50 HIS B N 1
ATOM 3154 C CA . HIS B 1 50 ? 14.477 26.906 17.625 1 95.75 50 HIS B CA 1
ATOM 3155 C C . HIS B 1 50 ? 15.062 27.609 18.844 1 95.75 50 HIS B C 1
ATOM 3157 O O . HIS B 1 50 ? 14.328 28 19.75 1 95.75 50 HIS B O 1
ATOM 3163 N N . ASP B 1 51 ? 16.406 27.797 18.875 1 93.81 51 ASP B N 1
ATOM 3164 C CA . ASP B 1 51 ? 17.125 28.5 19.922 1 93.81 51 ASP B CA 1
ATOM 3165 C C . ASP B 1 51 ? 16.75 27.938 21.297 1 93.81 51 ASP B C 1
ATOM 3167 O O . ASP B 1 51 ? 16.422 28.688 22.219 1 93.81 51 ASP B O 1
ATOM 3171 N N . GLY B 1 52 ? 16.656 26.688 21.375 1 93.94 52 GLY B N 1
ATOM 3172 C CA . GLY B 1 52 ? 16.453 26 22.641 1 93.94 52 GLY B CA 1
ATOM 3173 C C . GLY B 1 52 ? 15.008 26.047 23.109 1 93.94 52 GLY B C 1
ATOM 3174 O O . GLY B 1 52 ? 14.711 25.672 24.25 1 93.94 52 GLY B O 1
ATOM 3175 N N . LYS B 1 53 ? 14.117 26.516 22.281 1 97.19 53 LYS B N 1
ATOM 3176 C CA . LYS B 1 53 ? 12.703 26.594 22.625 1 97.19 53 LYS B CA 1
ATOM 3177 C C . LYS B 1 53 ? 11.852 25.797 21.625 1 97.19 53 LYS B C 1
ATOM 3179 O O . LYS B 1 53 ? 12.242 25.625 20.469 1 97.19 53 LYS B O 1
ATOM 3184 N N . ILE B 1 54 ? 10.773 25.312 22.156 1 98.38 54 ILE B N 1
ATOM 3185 C CA . ILE B 1 54 ? 9.766 24.734 21.281 1 98.38 54 ILE B CA 1
ATOM 3186 C C . ILE B 1 54 ? 8.867 25.828 20.719 1 98.38 54 ILE B C 1
ATOM 3188 O O . ILE B 1 54 ? 8.344 26.656 21.484 1 98.38 54 ILE B O 1
ATOM 3192 N N . CYS B 1 55 ? 8.773 25.875 19.453 1 98.69 55 CYS B N 1
ATOM 3193 C CA . CYS B 1 55 ? 7.961 26.859 18.734 1 98.69 55 CYS B CA 1
ATOM 3194 C C . CYS B 1 55 ? 6.793 26.188 18.031 1 98.69 55 CYS B C 1
ATOM 3196 O O . CYS B 1 55 ? 6.988 25.281 17.219 1 98.69 55 CYS B O 1
ATOM 3198 N N . LEU B 1 56 ? 5.594 26.641 18.359 1 98.81 56 LEU B N 1
ATOM 3199 C CA . LEU B 1 56 ? 4.391 26.156 17.688 1 98.81 56 LEU B CA 1
ATOM 3200 C C . LEU B 1 56 ? 3.867 27.188 16.688 1 98.81 56 LEU B C 1
ATOM 3202 O O . LEU B 1 56 ? 3.848 28.375 16.984 1 98.81 56 LEU B O 1
ATOM 3206 N N . LEU B 1 57 ? 3.588 26.781 15.5 1 98.81 57 LEU B N 1
ATOM 3207 C CA . LEU B 1 57 ? 2.721 27.531 14.602 1 98.81 57 LEU B CA 1
ATOM 3208 C C . LEU B 1 57 ? 1.265 27.109 14.766 1 98.81 57 LEU B C 1
ATOM 3210 O O . LEU B 1 57 ? 0.879 26.016 14.344 1 98.81 57 LEU B O 1
ATOM 3214 N N . VAL B 1 58 ? 0.463 27.984 15.289 1 98.12 58 VAL B N 1
ATOM 3215 C CA . VAL B 1 58 ? -0.864 27.641 15.789 1 98.12 58 VAL B CA 1
ATOM 3216 C C . VAL B 1 58 ? -1.931 28.203 14.852 1 98.12 58 VAL B C 1
ATOM 3218 O O . VAL B 1 58 ? -1.912 29.391 14.516 1 98.12 58 VAL B O 1
ATOM 3221 N N . ARG B 1 59 ? -2.871 27.344 14.477 1 97.62 59 ARG B N 1
ATOM 3222 C CA . ARG B 1 59 ? -4.047 27.859 13.773 1 97.62 59 ARG B CA 1
ATOM 3223 C C . ARG B 1 59 ? -5.008 28.531 14.742 1 97.62 59 ARG B C 1
ATOM 3225 O O . ARG B 1 59 ? -5.488 27.922 15.688 1 97.62 59 ARG B O 1
ATOM 3232 N N . GLY B 1 60 ? -5.246 29.75 14.523 1 95.75 60 GLY B N 1
ATOM 3233 C CA . GLY B 1 60 ? -6.266 30.5 15.242 1 95.75 60 GLY B CA 1
ATOM 3234 C C . GLY B 1 60 ? -7.43 30.906 14.367 1 95.75 60 GLY B C 1
ATOM 3235 O O . GLY B 1 60 ? -7.246 31.25 13.203 1 95.75 60 GLY B O 1
ATOM 3236 N N . GLU B 1 61 ? -8.594 30.875 14.977 1 93.56 61 GLU B N 1
ATOM 3237 C CA . GLU B 1 61 ? -9.789 31.297 14.266 1 93.56 61 GLU B CA 1
ATOM 3238 C C . GLU B 1 61 ? -10.523 32.406 15.023 1 93.56 61 GLU B C 1
ATOM 3240 O O . GLU B 1 61 ? -10.555 32.375 16.266 1 93.56 61 GLU B O 1
ATOM 3245 N N . ASP B 1 62 ? -11.102 33.281 14.211 1 90.75 62 ASP B N 1
ATOM 3246 C CA . ASP B 1 62 ? -11.93 34.312 14.805 1 90.75 62 ASP B CA 1
ATOM 3247 C C . ASP B 1 62 ? -13.406 33.938 14.766 1 90.75 62 ASP B C 1
ATOM 3249 O O . ASP B 1 62 ? -13.758 32.844 14.367 1 90.75 62 ASP B O 1
ATOM 3253 N N . ALA B 1 63 ? -14.211 34.812 15.336 1 85.81 63 ALA B N 1
ATOM 3254 C CA . ALA B 1 63 ? -15.648 34.562 15.398 1 85.81 63 ALA B CA 1
ATOM 3255 C C . ALA B 1 63 ? -16.422 35.562 14.578 1 85.81 63 ALA B C 1
ATOM 3257 O O . ALA B 1 63 ? -17.625 35.781 14.797 1 85.81 63 ALA B O 1
ATOM 3258 N N . ILE B 1 64 ? -15.742 36.188 13.719 1 81.31 64 ILE B N 1
ATOM 3259 C CA . ILE B 1 64 ? -16.422 37.312 13.086 1 81.31 64 ILE B CA 1
ATOM 3260 C C . ILE B 1 64 ? -16.625 37 11.602 1 81.31 64 ILE B C 1
ATOM 3262 O O . ILE B 1 64 ? -16.016 36.094 11.055 1 81.31 64 ILE B O 1
ATOM 3266 N N . GLY B 1 65 ? -17.484 37.844 11 1 66.56 65 GLY B N 1
ATOM 3267 C CA . GLY B 1 65 ? -17.703 37.812 9.562 1 66.56 65 GLY B CA 1
ATOM 3268 C C . GLY B 1 65 ? -18.609 36.656 9.141 1 66.56 65 GLY B C 1
ATOM 3269 O O . GLY B 1 65 ? -19.172 35.969 9.984 1 66.56 65 GLY B O 1
ATOM 3270 N N . ARG B 1 66 ? -18.766 36.594 7.824 1 61.5 66 ARG B N 1
ATOM 3271 C CA . ARG B 1 66 ? -19.703 35.656 7.203 1 61.5 66 ARG B CA 1
ATOM 3272 C C . ARG B 1 66 ? -19.344 34.219 7.562 1 61.5 66 ARG B C 1
ATOM 3274 O O . ARG B 1 66 ? -20.219 33.406 7.789 1 61.5 66 ARG B O 1
ATOM 3281 N N . TYR B 1 67 ? -18.047 34.031 7.711 1 65 67 TYR B N 1
ATOM 3282 C CA . TYR B 1 67 ? -17.641 32.656 7.906 1 65 67 TYR B CA 1
ATOM 3283 C C . TYR B 1 67 ? -17.406 32.344 9.383 1 65 67 TYR B C 1
ATOM 3285 O O . TYR B 1 67 ? -17.453 31.188 9.812 1 65 67 TYR B O 1
ATOM 3293 N N . ALA B 1 68 ? -17.359 33.5 10.18 1 65.75 68 ALA B N 1
ATOM 3294 C CA . ALA B 1 68 ? -17.062 33.312 11.602 1 65.75 68 ALA B CA 1
ATOM 3295 C C . ALA B 1 68 ? -16.062 32.188 11.812 1 65.75 68 ALA B C 1
ATOM 3297 O O . ALA B 1 68 ? -16.344 31.219 12.5 1 65.75 68 ALA B O 1
ATOM 3298 N N . GLY B 1 69 ? -14.906 32.438 11.141 1 84.56 69 GLY B N 1
ATOM 3299 C CA . GLY B 1 69 ? -13.969 31.344 11.227 1 84.56 69 GLY B CA 1
ATOM 3300 C C . GLY B 1 69 ? -12.781 31.5 10.297 1 84.56 69 GLY B C 1
ATOM 3301 O O . GLY B 1 69 ? -12.25 30.5 9.797 1 84.56 69 GLY B O 1
ATOM 3302 N N . THR B 1 70 ? -12.367 32.812 10.047 1 90.56 70 THR B N 1
ATOM 3303 C CA . THR B 1 70 ? -11.148 33 9.258 1 90.56 70 THR B CA 1
ATOM 3304 C C . THR B 1 70 ? -9.922 32.531 10.047 1 90.56 70 THR B C 1
ATOM 3306 O O . THR B 1 70 ? -9.719 32.969 11.188 1 90.56 70 THR B O 1
ATOM 3309 N N . SER B 1 71 ? -9.148 31.703 9.414 1 94.56 71 SER B N 1
ATOM 3310 C CA . SER B 1 71 ? -8 31.109 10.102 1 94.56 71 SER B CA 1
ATOM 3311 C C . SER B 1 71 ? -6.73 31.922 9.844 1 94.56 71 SER B C 1
ATOM 3313 O O . SER B 1 71 ? -6.52 32.406 8.742 1 94.56 71 SER B O 1
ATOM 3315 N N . ARG B 1 72 ? -5.969 32.125 10.844 1 96.31 72 ARG B N 1
ATOM 3316 C CA . ARG B 1 72 ? -4.609 32.656 10.805 1 96.31 72 ARG B CA 1
ATOM 3317 C C . ARG B 1 72 ? -3.643 31.75 11.547 1 96.31 72 ARG B C 1
ATOM 3319 O O . ARG B 1 72 ? -4.066 30.875 12.305 1 96.31 72 ARG B O 1
ATOM 3326 N N . ILE B 1 73 ? -2.354 31.969 11.297 1 98.44 73 ILE B N 1
ATOM 3327 C CA . ILE B 1 73 ? -1.329 31.172 11.953 1 98.44 73 ILE B CA 1
ATOM 3328 C C . ILE B 1 73 ? -0.489 32.062 12.867 1 98.44 73 ILE B C 1
ATOM 3330 O O . ILE B 1 73 ? 0.075 33.062 12.43 1 98.44 73 ILE B O 1
ATOM 3334 N N . GLY B 1 74 ? -0.483 31.703 14.125 1 98.5 74 GLY B N 1
ATOM 3335 C CA . GLY B 1 74 ? 0.31 32.438 15.102 1 98.5 74 GLY B CA 1
ATOM 3336 C C . GLY B 1 74 ? 1.5 31.641 15.609 1 98.5 74 GLY B C 1
ATOM 3337 O O . GLY B 1 74 ? 1.622 30.438 15.328 1 98.5 74 GLY B O 1
ATOM 3338 N N . LEU B 1 75 ? 2.379 32.312 16.328 1 98.69 75 LEU B N 1
ATOM 3339 C CA . LEU B 1 75 ? 3.568 31.719 16.922 1 98.69 75 LEU B CA 1
ATOM 3340 C C . LEU B 1 75 ? 3.445 31.641 18.438 1 98.69 75 LEU B C 1
ATOM 3342 O O . LEU B 1 75 ? 3.18 32.656 19.094 1 98.69 75 LEU B O 1
ATOM 3346 N N . ALA B 1 76 ? 3.535 30.484 19 1 98.69 76 ALA B N 1
ATOM 3347 C CA . ALA B 1 76 ? 3.637 30.25 20.438 1 98.69 76 ALA B CA 1
ATOM 3348 C C . ALA B 1 76 ? 4.973 29.594 20.797 1 98.69 76 ALA B C 1
ATOM 3350 O O . ALA B 1 76 ? 5.434 28.688 20.109 1 98.69 76 ALA B O 1
ATOM 3351 N N . THR B 1 77 ? 5.617 30.062 21.875 1 98.44 77 THR B N 1
ATOM 3352 C CA . THR B 1 77 ? 6.938 29.562 22.234 1 98.44 77 THR B CA 1
ATOM 3353 C C . THR B 1 77 ? 6.945 29.062 23.672 1 98.44 77 THR B C 1
ATOM 3355 O O . THR B 1 77 ? 6.207 29.578 24.516 1 98.44 77 THR B O 1
ATOM 3358 N N . SER B 1 78 ? 7.734 28.078 23.938 1 98.44 78 SER B N 1
ATOM 3359 C CA . SER B 1 78 ? 7.844 27.453 25.25 1 98.44 78 SER B CA 1
ATOM 3360 C C . SER B 1 78 ? 9.258 26.953 25.516 1 98.44 78 SER B C 1
ATOM 3362 O O . SER B 1 78 ? 9.898 26.406 24.609 1 98.44 78 SER B O 1
ATOM 3364 N N . SER B 1 79 ? 9.695 27.078 26.781 1 97.31 79 SER B N 1
ATOM 3365 C CA . SER B 1 79 ? 11.008 26.562 27.156 1 97.31 79 SER B CA 1
ATOM 3366 C C . SER B 1 79 ? 10.906 25.125 27.672 1 97.31 79 SER B C 1
ATOM 3368 O O . SER B 1 79 ? 11.914 24.422 27.766 1 97.31 79 SER B O 1
ATOM 3370 N N . ASP B 1 80 ? 9.719 24.672 27.984 1 95.44 80 ASP B N 1
ATOM 3371 C CA . ASP B 1 80 ? 9.594 23.344 28.578 1 95.44 80 ASP B CA 1
ATOM 3372 C C . ASP B 1 80 ? 8.617 22.469 27.797 1 95.44 80 ASP B C 1
ATOM 3374 O O . ASP B 1 80 ? 8.43 21.297 28.125 1 95.44 80 ASP B O 1
ATOM 3378 N N . GLY B 1 81 ? 7.977 23.047 26.828 1 95.81 81 GLY B N 1
ATOM 3379 C CA . GLY B 1 81 ? 7.059 22.281 26 1 95.81 81 GLY B CA 1
ATOM 3380 C C . GLY B 1 81 ? 5.664 22.172 26.578 1 95.81 81 GLY B C 1
ATOM 3381 O O . GLY B 1 81 ? 4.781 21.547 26 1 95.81 81 GLY B O 1
ATOM 3382 N N . LEU B 1 82 ? 5.379 22.844 27.688 1 96 82 LEU B N 1
ATOM 3383 C CA . LEU B 1 82 ? 4.102 22.734 28.391 1 96 82 LEU B CA 1
ATOM 3384 C C . LEU B 1 82 ? 3.43 24.094 28.5 1 96 82 LEU B C 1
ATOM 3386 O O . LEU B 1 82 ? 2.225 24.219 28.266 1 96 82 LEU B O 1
ATOM 3390 N N . LEU B 1 83 ? 4.203 25.094 28.859 1 96.62 83 LEU B N 1
ATOM 3391 C CA . LEU B 1 83 ? 3.686 26.453 29.016 1 96.62 83 LEU B CA 1
ATOM 3392 C C . LEU B 1 83 ? 4.062 27.297 27.797 1 96.62 83 LEU B C 1
ATOM 3394 O O . LEU B 1 83 ? 5.242 27.578 27.562 1 96.62 83 LEU B O 1
ATOM 3398 N N . PHE B 1 84 ? 3.078 27.766 27.156 1 98.12 84 PHE B N 1
ATOM 3399 C CA . PHE B 1 84 ? 3.35 28.5 25.922 1 98.12 84 PHE B CA 1
ATOM 3400 C C . PHE B 1 84 ? 2.938 29.953 26.047 1 98.12 84 PHE B C 1
ATOM 3402 O O . PHE B 1 84 ? 1.91 30.266 26.656 1 98.12 84 PHE B O 1
ATOM 3409 N N . GLU B 1 85 ? 3.748 30.766 25.469 1 97.38 85 GLU B N 1
ATOM 3410 C CA . GLU B 1 85 ? 3.402 32.156 25.25 1 97.38 85 GLU B CA 1
ATOM 3411 C C . GLU B 1 85 ? 3.023 32.406 23.781 1 97.38 85 GLU B C 1
ATOM 3413 O O . GLU B 1 85 ? 3.842 32.219 22.891 1 97.38 85 GLU B O 1
ATOM 3418 N N . LEU B 1 86 ? 1.811 32.812 23.562 1 97.56 86 LEU B N 1
ATOM 3419 C CA . LEU B 1 86 ? 1.324 33.094 22.219 1 97.56 86 LEU B CA 1
ATOM 3420 C C . LEU B 1 86 ? 1.569 34.562 21.844 1 97.56 86 LEU B C 1
ATOM 3422 O O . LEU B 1 86 ? 1.225 35.469 22.609 1 97.56 86 LEU B O 1
ATOM 3426 N N . ASP B 1 87 ? 2.18 34.781 20.688 1 97.56 87 ASP B N 1
ATOM 3427 C CA . ASP B 1 87 ? 2.367 36.156 20.203 1 97.56 87 ASP B CA 1
ATOM 3428 C C . ASP B 1 87 ? 1.024 36.844 19.984 1 97.56 87 ASP B C 1
ATOM 3430 O O . ASP B 1 87 ? 0.057 36.219 19.547 1 97.56 87 ASP B O 1
ATOM 3434 N N . PRO B 1 88 ? 0.969 38.125 20.219 1 96.12 88 PRO B N 1
ATOM 3435 C CA . PRO B 1 88 ? -0.309 38.844 20.094 1 96.12 88 PRO B CA 1
ATOM 3436 C C . PRO B 1 88 ? -0.839 38.844 18.656 1 96.12 88 PRO B C 1
ATOM 3438 O O . PRO B 1 88 ? -2.053 38.812 18.453 1 96.12 88 PRO B O 1
ATOM 3441 N N . GLU B 1 89 ? 0.058 38.938 17.734 1 96.94 89 GLU B N 1
ATOM 3442 C CA . GLU B 1 89 ? -0.35 38.969 16.328 1 96.94 89 GLU B CA 1
ATOM 3443 C C . GLU B 1 89 ? 0.024 37.688 15.609 1 96.94 89 GLU B C 1
ATOM 3445 O O . GLU B 1 89 ? 1.02 37.031 15.945 1 96.94 89 GLU B O 1
ATOM 3450 N N . PRO B 1 90 ? -0.802 37.281 14.625 1 97.62 90 PRO B N 1
ATOM 3451 C CA . PRO B 1 90 ? -0.387 36.125 13.812 1 97.62 90 PRO B CA 1
ATOM 3452 C C . PRO B 1 90 ? 0.874 36.406 13 1 97.62 90 PRO B C 1
ATOM 3454 O O . PRO B 1 90 ? 1.17 37.594 12.695 1 97.62 90 PRO B O 1
ATOM 3457 N N . VAL B 1 91 ? 1.583 35.375 12.641 1 98.06 91 VAL B N 1
ATOM 3458 C CA . VAL B 1 91 ? 2.801 35.531 11.859 1 98.06 91 VAL B CA 1
ATOM 3459 C C . VAL B 1 91 ? 2.51 35.25 10.383 1 98.06 91 VAL B C 1
ATOM 3461 O O . VAL B 1 91 ? 3.25 35.656 9.5 1 98.06 91 VAL B O 1
ATOM 3464 N N . LEU B 1 92 ? 1.509 34.406 10.07 1 97.56 92 LEU B N 1
ATOM 3465 C CA . LEU B 1 92 ? 0.969 34.188 8.734 1 97.56 92 LEU B CA 1
ATOM 3466 C C . LEU B 1 92 ? -0.533 34.438 8.703 1 97.56 92 LEU B C 1
ATOM 3468 O O . LEU B 1 92 ? -1.284 33.875 9.5 1 97.56 92 LEU B O 1
ATOM 3472 N N . ALA B 1 93 ? -0.961 35.281 7.801 1 95.75 93 ALA B N 1
ATOM 3473 C CA . ALA B 1 93 ? -2.371 35.625 7.68 1 95.75 93 ALA B CA 1
ATOM 3474 C C . ALA B 1 93 ? -2.705 36.062 6.258 1 95.75 93 ALA B C 1
ATOM 3476 O O . ALA B 1 93 ? -1.812 36.406 5.48 1 95.75 93 ALA B O 1
ATOM 3477 N N . PRO B 1 94 ? -4.031 35.969 5.988 1 93.19 94 PRO B N 1
ATOM 3478 C CA . PRO B 1 94 ? -4.406 36.594 4.715 1 93.19 94 PRO B CA 1
ATOM 3479 C C . PRO B 1 94 ? -4.023 38.062 4.633 1 93.19 94 PRO B C 1
ATOM 3481 O O . PRO B 1 94 ? -4.23 38.812 5.594 1 93.19 94 PRO B O 1
ATOM 3484 N N . GLY B 1 95 ? -3.361 38.438 3.553 1 89.75 95 GLY B N 1
ATOM 3485 C CA . GLY B 1 95 ? -2.912 39.781 3.365 1 89.75 95 GLY B CA 1
ATOM 3486 C C . GLY B 1 95 ? -3.346 40.375 2.039 1 89.75 95 GLY B C 1
ATOM 3487 O O . GLY B 1 95 ? -4.027 39.719 1.251 1 89.75 95 GLY B O 1
ATOM 3488 N N . ASP B 1 96 ? -3.062 41.719 2.004 1 89.75 96 ASP B N 1
ATOM 3489 C CA . ASP B 1 96 ? -3.264 42.375 0.725 1 89.75 96 ASP B CA 1
ATOM 3490 C C . ASP B 1 96 ? -2.109 42.094 -0.234 1 89.75 96 ASP B C 1
ATOM 3492 O O . ASP B 1 96 ? -1.28 42.969 -0.49 1 89.75 96 ASP B O 1
ATOM 3496 N N . ASP B 1 97 ? -2.041 40.906 -0.734 1 92.88 97 ASP B N 1
ATOM 3497 C CA . ASP B 1 97 ? -0.968 40.469 -1.61 1 92.88 97 ASP B CA 1
ATOM 3498 C C . ASP B 1 97 ? -1.521 39.625 -2.768 1 92.88 97 ASP B C 1
ATOM 3500 O O . ASP B 1 97 ? -2.729 39.625 -3.016 1 92.88 97 ASP B O 1
ATOM 3504 N N . ARG B 1 98 ? -0.675 39.031 -3.572 1 94.19 98 ARG B N 1
ATOM 3505 C CA . ARG B 1 98 ? -1.068 38.375 -4.812 1 94.19 98 ARG B CA 1
ATOM 3506 C C . ARG B 1 98 ? -1.798 37.062 -4.527 1 94.19 98 ARG B C 1
ATOM 3508 O O . ARG B 1 98 ? -2.35 36.438 -5.438 1 94.19 98 ARG B O 1
ATOM 3515 N N . TRP B 1 99 ? -1.891 36.688 -3.225 1 95.38 99 TRP B N 1
ATOM 3516 C CA . TRP B 1 99 ? -2.494 35.375 -2.906 1 95.38 99 TRP B CA 1
ATOM 3517 C C . TRP B 1 99 ? -3.922 35.562 -2.404 1 95.38 99 TRP B C 1
ATOM 3519 O O . TRP B 1 99 ? -4.543 34.594 -1.935 1 95.38 99 TRP B O 1
ATOM 3529 N N . GLN B 1 100 ? -4.508 36.719 -2.584 1 93.5 100 GLN B N 1
ATOM 3530 C CA . GLN B 1 100 ? -5.828 37.062 -2.062 1 93.5 100 GLN B CA 1
ATOM 3531 C C . GLN B 1 100 ? -6.887 36.062 -2.562 1 93.5 100 GLN B C 1
ATOM 3533 O O . GLN B 1 100 ? -7.727 35.594 -1.787 1 93.5 100 GLN B O 1
ATOM 3538 N N . ALA B 1 101 ? -6.809 35.719 -3.785 1 92 101 ALA B N 1
ATOM 3539 C CA . ALA B 1 101 ? -7.824 34.875 -4.406 1 92 101 ALA B CA 1
ATOM 3540 C C . ALA B 1 101 ? -7.828 33.469 -3.789 1 92 101 ALA B C 1
ATOM 3542 O O . ALA B 1 101 ? -8.828 32.75 -3.855 1 92 101 ALA B O 1
ATOM 3543 N N . TRP B 1 102 ? -6.746 33.062 -3.137 1 93.56 102 TRP B N 1
ATOM 3544 C CA . TRP B 1 102 ? -6.598 31.719 -2.592 1 93.56 102 TRP B CA 1
ATOM 3545 C C . TRP B 1 102 ? -6.871 31.703 -1.092 1 93.56 102 TRP B C 1
ATOM 3547 O O . TRP B 1 102 ? -7.25 30.672 -0.533 1 93.56 102 TRP B O 1
ATOM 3557 N N . GLU B 1 103 ? -6.668 32.812 -0.48 1 93.69 103 GLU B N 1
ATOM 3558 C CA . GLU B 1 103 ? -6.629 32.844 0.979 1 93.69 103 GLU B CA 1
ATOM 3559 C C . GLU B 1 103 ? -7.863 33.531 1.561 1 93.69 103 GLU B C 1
ATOM 3561 O O . GLU B 1 103 ? -8.172 33.344 2.74 1 93.69 103 GLU B O 1
ATOM 3566 N N . TRP B 1 104 ? -8.5 34.406 0.753 1 88.19 104 TRP B N 1
ATOM 3567 C CA . TRP B 1 104 ? -9.695 35.125 1.206 1 88.19 104 TRP B CA 1
ATOM 3568 C C . TRP B 1 104 ? -10.961 34.375 0.796 1 88.19 104 TRP B C 1
ATOM 3570 O O . TRP B 1 104 ? -11.086 33.906 -0.346 1 88.19 104 TRP B O 1
ATOM 3580 N N . PRO B 1 105 ? -11.875 34.188 1.73 1 85.44 105 PRO B N 1
ATOM 3581 C CA . PRO B 1 105 ? -11.93 34.75 3.086 1 85.44 105 PRO B CA 1
ATOM 3582 C C . PRO B 1 105 ? -11.594 33.719 4.16 1 85.44 105 PRO B C 1
ATOM 3584 O O . PRO B 1 105 ? -11.672 34 5.352 1 85.44 105 PRO B O 1
ATOM 3587 N N . GLY B 1 106 ? -11.258 32.5 3.811 1 89.62 106 GLY B N 1
ATOM 3588 C CA . GLY B 1 106 ? -11.148 31.391 4.762 1 89.62 106 GLY B CA 1
ATOM 3589 C C . GLY B 1 106 ? -9.875 31.438 5.574 1 89.62 106 GLY B C 1
ATOM 3590 O O . GLY B 1 106 ? -9.836 30.953 6.711 1 89.62 106 GLY B O 1
ATOM 3591 N N . GLY B 1 107 ? -8.773 31.922 4.871 1 93.81 107 GLY B N 1
ATOM 3592 C CA . GLY B 1 107 ? -7.543 32.125 5.617 1 93.81 107 GLY B CA 1
ATOM 3593 C C . GLY B 1 107 ? -6.539 31 5.414 1 93.81 107 GLY B C 1
ATOM 3594 O O . GLY B 1 107 ? -6.441 30.438 4.32 1 93.81 107 GLY B O 1
ATOM 3595 N N . LEU B 1 108 ? -5.625 30.844 6.383 1 96.56 108 LEU B N 1
ATOM 3596 C CA . LEU B 1 108 ? -4.523 29.891 6.359 1 96.56 108 LEU B CA 1
ATOM 3597 C C . LEU B 1 108 ? -4.672 28.859 7.469 1 96.56 108 LEU B C 1
ATOM 3599 O O . LEU B 1 108 ? -4.789 29.219 8.641 1 96.56 108 LEU B O 1
ATOM 3603 N N . GLU B 1 109 ? -4.605 27.547 7.039 1 95.31 109 GLU B N 1
ATOM 3604 C CA . GLU B 1 109 ? -4.957 26.5 7.988 1 95.31 109 GLU B CA 1
ATOM 3605 C C . GLU B 1 109 ? -3.842 25.469 8.109 1 95.31 109 GLU B C 1
ATOM 3607 O O . GLU B 1 109 ? -3.076 25.266 7.164 1 95.31 109 GLU B O 1
ATOM 3612 N N . ASP B 1 110 ? -3.74 24.891 9.25 1 96.56 110 ASP B N 1
ATOM 3613 C CA . ASP B 1 110 ? -3.082 23.609 9.547 1 96.56 110 ASP B CA 1
ATOM 3614 C C . ASP B 1 110 ? -1.625 23.625 9.094 1 96.56 110 ASP B C 1
ATOM 3616 O O . ASP B 1 110 ? -1.222 22.812 8.266 1 96.56 110 ASP B O 1
ATOM 3620 N N . PRO B 1 111 ? -0.833 24.469 9.734 1 98.62 111 PRO B N 1
ATOM 3621 C CA . PRO B 1 111 ? 0.583 24.562 9.367 1 98.62 111 PRO B CA 1
ATOM 3622 C C . PRO B 1 111 ? 1.376 23.312 9.766 1 98.62 111 PRO B C 1
ATOM 3624 O O . PRO B 1 111 ? 1.118 22.734 10.82 1 98.62 111 PRO B O 1
ATOM 3627 N N . ARG B 1 112 ? 2.188 22.859 8.961 1 98.75 112 ARG B N 1
ATOM 3628 C CA . ARG B 1 112 ? 3.316 22 9.289 1 98.75 112 ARG B CA 1
ATOM 3629 C C . ARG B 1 112 ? 4.641 22.703 9.008 1 98.75 112 ARG B C 1
ATOM 3631 O O . ARG B 1 112 ? 4.777 23.391 8 1 98.75 112 ARG B O 1
ATOM 3638 N N . VAL B 1 113 ? 5.609 22.516 9.875 1 98.81 113 VAL B N 1
ATOM 3639 C CA . VAL B 1 113 ? 6.84 23.281 9.734 1 98.81 113 VAL B CA 1
ATOM 3640 C C . VAL B 1 113 ? 8.047 22.375 9.969 1 98.81 113 VAL B C 1
ATOM 3642 O O . VAL B 1 113 ? 8.008 21.5 10.844 1 98.81 113 VAL B O 1
ATOM 3645 N N . ILE B 1 114 ? 9.047 22.562 9.164 1 98.69 114 ILE B N 1
ATOM 3646 C CA . ILE B 1 114 ? 10.312 21.844 9.312 1 98.69 114 ILE B CA 1
ATOM 3647 C C . ILE B 1 114 ? 11.477 22.844 9.203 1 98.69 114 ILE B C 1
ATOM 3649 O O . ILE B 1 114 ? 11.273 24 8.852 1 98.69 114 ILE B O 1
ATOM 3653 N N . THR B 1 115 ? 12.625 22.391 9.617 1 98.56 115 THR B N 1
ATOM 3654 C CA . THR B 1 115 ? 13.875 23.094 9.367 1 98.56 115 THR B CA 1
ATOM 3655 C C . THR B 1 115 ? 14.602 22.5 8.164 1 98.56 115 THR B C 1
ATOM 3657 O O . THR B 1 115 ? 14.891 21.297 8.133 1 98.56 115 THR B O 1
ATOM 3660 N N . ALA B 1 116 ? 14.867 23.328 7.203 1 98.56 116 ALA B N 1
ATOM 3661 C CA . ALA B 1 116 ? 15.688 22.906 6.066 1 98.56 116 ALA B CA 1
ATOM 3662 C C . ALA B 1 116 ? 17.141 22.703 6.477 1 98.56 116 ALA B C 1
ATOM 3664 O O . ALA B 1 116 ? 17.562 23.141 7.547 1 98.56 116 ALA B O 1
ATOM 3665 N N . PRO B 1 117 ? 17.922 22.031 5.613 1 96.75 117 PRO B N 1
ATOM 3666 C CA . PRO B 1 117 ? 19.328 21.797 5.938 1 96.75 117 PRO B CA 1
ATOM 3667 C C . PRO B 1 117 ? 20.109 23.094 6.148 1 96.75 117 PRO B C 1
ATOM 3669 O O . PRO B 1 117 ? 21.062 23.109 6.938 1 96.75 117 PRO B O 1
ATOM 3672 N N . ASP B 1 118 ? 19.703 24.141 5.535 1 96.88 118 ASP B N 1
ATOM 3673 C CA . ASP B 1 118 ? 20.438 25.406 5.652 1 96.88 118 ASP B CA 1
ATOM 3674 C C . ASP B 1 118 ? 19.906 26.234 6.82 1 96.88 118 ASP B C 1
ATOM 3676 O O . ASP B 1 118 ? 20.312 27.391 7.004 1 96.88 118 ASP B O 1
ATOM 3680 N N . GLY B 1 119 ? 18.953 25.719 7.488 1 96.75 119 GLY B N 1
ATOM 3681 C CA . GLY B 1 119 ? 18.453 26.406 8.672 1 96.75 119 GLY B CA 1
ATOM 3682 C C . GLY B 1 119 ? 17.172 27.172 8.422 1 96.75 119 GLY B C 1
ATOM 3683 O O . GLY B 1 119 ? 16.516 27.625 9.367 1 96.75 119 GLY B O 1
ATOM 3684 N N . THR B 1 120 ? 16.781 27.25 7.164 1 98.38 120 THR B N 1
ATOM 3685 C CA . THR B 1 120 ? 15.539 27.938 6.816 1 98.38 120 THR B CA 1
ATOM 3686 C C . THR B 1 120 ? 14.336 27.125 7.289 1 98.38 120 THR B C 1
ATOM 3688 O O . THR B 1 120 ? 14.312 25.891 7.172 1 98.38 120 THR B O 1
ATOM 3691 N N . PHE B 1 121 ? 13.367 27.875 7.879 1 98.81 121 PHE B N 1
ATOM 3692 C CA . PHE B 1 121 ? 12.109 27.219 8.219 1 98.81 121 PHE B CA 1
ATOM 3693 C C . PHE B 1 121 ? 11.188 27.156 7.008 1 98.81 121 PHE B C 1
ATOM 3695 O O . PHE B 1 121 ? 11.047 28.141 6.273 1 98.81 121 PHE B O 1
ATOM 3702 N N . VAL B 1 122 ? 10.633 26.016 6.75 1 98.94 122 VAL B N 1
ATOM 3703 C CA . VAL B 1 122 ? 9.68 25.797 5.664 1 98.94 122 VAL B CA 1
ATOM 3704 C C . VAL B 1 122 ? 8.328 25.375 6.242 1 98.94 122 VAL B C 1
ATOM 3706 O O . VAL B 1 122 ? 8.242 24.406 7 1 98.94 122 VAL B O 1
ATOM 3709 N N . CYS B 1 123 ? 7.297 26.109 5.895 1 98.88 123 CYS B N 1
ATOM 3710 C CA . CYS B 1 123 ? 5.949 25.844 6.383 1 98.88 123 CYS B CA 1
ATOM 3711 C C . CYS B 1 123 ? 5.012 25.5 5.23 1 98.88 123 CYS B C 1
ATOM 3713 O O . CYS B 1 123 ? 4.918 26.25 4.254 1 98.88 123 CYS B O 1
ATOM 3715 N N . THR B 1 124 ? 4.418 24.328 5.293 1 98.88 124 THR B N 1
ATOM 3716 C CA . THR B 1 124 ? 3.273 24.031 4.445 1 98.88 124 THR B CA 1
ATOM 3717 C C . THR B 1 124 ? 1.966 24.344 5.164 1 98.88 124 THR B C 1
ATOM 3719 O O . THR B 1 124 ? 1.844 24.125 6.371 1 98.88 124 THR B O 1
ATOM 3722 N N . TYR B 1 125 ? 1.022 24.938 4.465 1 98.31 125 TYR B N 1
ATOM 3723 C CA . TYR B 1 125 ? -0.279 25.266 5.031 1 98.31 125 TYR B CA 1
ATOM 3724 C C . TYR B 1 125 ? -1.368 25.219 3.967 1 98.31 125 TYR B C 1
ATOM 3726 O O . TYR B 1 125 ? -1.074 25.125 2.771 1 98.31 125 TYR B O 1
ATOM 3734 N N . THR B 1 126 ? -2.6 25.203 4.406 1 95.94 126 THR B N 1
ATOM 3735 C CA . THR B 1 126 ? -3.734 25.219 3.488 1 95.94 126 THR B CA 1
ATOM 3736 C C . THR B 1 126 ? -4.262 26.641 3.318 1 95.94 126 THR B C 1
ATOM 3738 O O . THR B 1 126 ? -4.656 27.297 4.293 1 95.94 126 THR B O 1
ATOM 3741 N N . ALA B 1 127 ? -4.16 27.125 2.119 1 95.56 127 ALA B N 1
ATOM 3742 C CA . ALA B 1 127 ? -4.883 28.344 1.767 1 95.56 127 ALA B CA 1
ATOM 3743 C C . ALA B 1 127 ? -6.336 28.031 1.415 1 95.56 127 ALA B C 1
ATOM 3745 O O . ALA B 1 127 ? -6.609 27.234 0.515 1 95.56 127 ALA B O 1
ATOM 3746 N N . PHE B 1 128 ? -7.191 28.703 2.148 1 91 128 PHE B N 1
ATOM 3747 C CA . PHE B 1 128 ? -8.609 28.391 2.008 1 91 128 PHE B CA 1
ATOM 3748 C C . PHE B 1 128 ? -9.375 29.609 1.498 1 91 128 PHE B C 1
ATOM 3750 O O . PHE B 1 128 ? -9.422 30.641 2.166 1 91 128 PHE B O 1
ATOM 3757 N N . ASP B 1 129 ? -10.078 29.453 0.383 1 87.06 129 ASP B N 1
ATOM 3758 C CA . ASP B 1 129 ? -10.766 30.578 -0.233 1 87.06 129 ASP B CA 1
ATOM 3759 C C . ASP B 1 129 ? -12.242 30.594 0.154 1 87.06 129 ASP B C 1
ATOM 3761 O O . ASP B 1 129 ? -13.023 31.391 -0.388 1 87.06 129 ASP B O 1
ATOM 3765 N N . GLY B 1 130 ? -12.547 29.734 1.078 1 80.5 130 GLY B N 1
ATOM 3766 C CA . GLY B 1 130 ? -13.938 29.641 1.473 1 80.5 130 GLY B CA 1
ATOM 3767 C C . GLY B 1 130 ? -14.656 28.469 0.831 1 80.5 130 GLY B C 1
ATOM 3768 O O . GLY B 1 130 ? -15.727 28.062 1.29 1 80.5 130 GLY B O 1
ATOM 3769 N N . LYS B 1 131 ? -14.047 27.938 -0.153 1 77.75 131 LYS B N 1
ATOM 3770 C CA . LYS B 1 131 ? -14.648 26.812 -0.859 1 77.75 131 LYS B CA 1
ATOM 3771 C C . LYS B 1 131 ? -13.664 25.656 -1.005 1 77.75 131 LYS B C 1
ATOM 3773 O O . LYS B 1 131 ? -14 24.516 -0.734 1 77.75 131 LYS B O 1
ATOM 3778 N N . VAL B 1 132 ? -12.453 26.031 -1.416 1 80.44 132 VAL B N 1
ATOM 3779 C CA . VAL B 1 132 ? -11.43 25.047 -1.707 1 80.44 132 VAL B CA 1
ATOM 3780 C C . VAL B 1 132 ? -10.148 25.375 -0.949 1 80.44 132 VAL B C 1
ATOM 3782 O O . VAL B 1 132 ? -9.75 26.547 -0.877 1 80.44 132 VAL B O 1
ATOM 3785 N N . GLY B 1 133 ? -9.602 24.359 -0.393 1 89.06 133 GLY B N 1
ATOM 3786 C CA . GLY B 1 133 ? -8.289 24.5 0.216 1 89.06 133 GLY B CA 1
ATOM 3787 C C . GLY B 1 133 ? -7.164 23.984 -0.666 1 89.06 133 GLY B C 1
ATOM 3788 O O . GLY B 1 133 ? -7.309 22.953 -1.334 1 89.06 133 GLY B O 1
ATOM 3789 N N . CYS B 1 134 ? -6.062 24.75 -0.676 1 92.19 134 CYS B N 1
ATOM 3790 C CA . CYS B 1 134 ? -4.887 24.344 -1.442 1 92.19 134 CYS B CA 1
ATOM 3791 C C . CYS B 1 134 ? -3.625 24.438 -0.592 1 92.19 134 CYS B C 1
ATOM 3793 O O . CYS B 1 134 ? -3.463 25.375 0.192 1 92.19 134 CYS B O 1
ATOM 3795 N N . LEU B 1 135 ? -2.789 23.5 -0.86 1 95.94 135 LEU B N 1
ATOM 3796 C CA . LEU B 1 135 ? -1.532 23.438 -0.124 1 95.94 135 LEU B CA 1
ATOM 3797 C C . LEU B 1 135 ? -0.57 24.516 -0.603 1 95.94 135 LEU B C 1
ATOM 3799 O O . LEU B 1 135 ? -0.294 24.625 -1.8 1 95.94 135 LEU B O 1
ATOM 3803 N N . PHE B 1 136 ? -0.095 25.312 0.329 1 98.19 136 PHE B N 1
ATOM 3804 C CA . PHE B 1 136 ? 0.841 26.406 0.089 1 98.19 136 PHE B CA 1
ATOM 3805 C C . PHE B 1 136 ? 2.145 26.172 0.846 1 98.19 136 PHE B C 1
ATOM 3807 O O . PHE B 1 136 ? 2.205 25.344 1.747 1 98.19 136 PHE B O 1
ATOM 3814 N N . VAL B 1 137 ? 3.191 26.969 0.39 1 98.75 137 VAL B N 1
ATOM 3815 C CA . VAL B 1 137 ? 4.488 26.922 1.058 1 98.75 137 VAL B CA 1
ATOM 3816 C C . VAL B 1 137 ? 4.926 28.344 1.425 1 98.75 137 VAL B C 1
ATOM 3818 O O . VAL B 1 137 ? 4.742 29.281 0.644 1 98.75 137 VAL B O 1
ATOM 3821 N N . ALA B 1 138 ? 5.438 28.484 2.586 1 98.88 138 ALA B N 1
ATOM 3822 C CA . ALA B 1 138 ? 6.09 29.719 3.037 1 98.88 138 ALA B CA 1
ATOM 3823 C C . ALA B 1 138 ? 7.418 29.406 3.729 1 98.88 138 ALA B C 1
ATOM 3825 O O . ALA B 1 138 ? 7.617 28.312 4.242 1 98.88 138 ALA B O 1
ATOM 3826 N N . THR B 1 139 ? 8.344 30.406 3.744 1 98.88 139 THR B N 1
ATOM 3827 C CA . THR B 1 139 ? 9.633 30.203 4.406 1 98.88 139 THR B CA 1
ATOM 3828 C C . THR B 1 139 ? 9.945 31.391 5.328 1 98.88 139 THR B C 1
ATOM 3830 O O . THR B 1 139 ? 9.391 32.469 5.164 1 98.88 139 THR B O 1
ATOM 3833 N N . SER B 1 140 ? 10.734 31.125 6.293 1 98.81 140 SER B N 1
ATOM 3834 C CA . SER B 1 140 ? 11.172 32.125 7.266 1 98.81 140 SER B CA 1
ATOM 3835 C C . SER B 1 140 ? 12.555 31.781 7.812 1 98.81 140 SER B C 1
ATOM 3837 O O . SER B 1 140 ? 12.961 30.609 7.812 1 98.81 140 SER B O 1
ATOM 3839 N N . ARG B 1 141 ? 13.234 32.781 8.305 1 98 141 ARG B N 1
ATOM 3840 C CA . ARG B 1 141 ? 14.523 32.594 8.961 1 98 141 ARG B CA 1
ATOM 3841 C C . ARG B 1 141 ? 14.391 32.719 10.469 1 98 141 ARG B C 1
ATOM 3843 O O . ARG B 1 141 ? 15.289 32.312 11.219 1 98 141 ARG B O 1
ATOM 3850 N N . ASP B 1 142 ? 13.281 33.219 10.906 1 97.81 142 ASP B N 1
ATOM 3851 C CA . ASP B 1 142 ? 13.18 33.531 12.328 1 97.81 142 ASP B CA 1
ATOM 3852 C C . ASP B 1 142 ? 11.805 33.156 12.883 1 97.81 142 ASP B C 1
ATOM 3854 O O . ASP B 1 142 ? 11.477 33.469 14.023 1 97.81 142 ASP B O 1
ATOM 3858 N N . LEU B 1 143 ? 10.922 32.531 12.062 1 98.44 143 LEU B N 1
ATOM 3859 C CA . LEU B 1 143 ? 9.586 32.062 12.391 1 98.44 143 LEU B CA 1
ATOM 3860 C C . LEU B 1 143 ? 8.625 33.219 12.578 1 98.44 143 LEU B C 1
ATOM 3862 O O . LEU B 1 143 ? 7.453 33 12.914 1 98.44 143 LEU B O 1
ATOM 3866 N N . ARG B 1 144 ? 9 34.406 12.289 1 97.62 144 ARG B N 1
ATOM 3867 C CA . ARG B 1 144 ? 8.141 35.562 12.5 1 97.62 144 ARG B CA 1
ATOM 3868 C C . ARG B 1 144 ? 7.832 36.281 11.188 1 97.62 144 ARG B C 1
ATOM 3870 O O . ARG B 1 144 ? 6.699 36.719 10.953 1 97.62 144 ARG B O 1
ATOM 3877 N N . VAL B 1 145 ? 8.883 36.469 10.422 1 97.81 145 VAL B N 1
ATOM 3878 C CA . VAL B 1 145 ? 8.703 37.062 9.102 1 97.81 145 VAL B CA 1
ATOM 3879 C C . VAL B 1 145 ? 8.703 35.969 8.039 1 97.81 145 VAL B C 1
ATOM 3881 O O . VAL B 1 145 ? 9.703 35.25 7.852 1 97.81 145 VAL B O 1
ATOM 3884 N N . TRP B 1 146 ? 7.59 35.875 7.348 1 98.5 146 TRP B N 1
ATOM 3885 C CA . TRP B 1 146 ? 7.434 34.781 6.406 1 98.5 146 TRP B CA 1
ATOM 3886 C C . TRP B 1 146 ? 7.305 35.312 4.977 1 98.5 146 TRP B C 1
ATOM 3888 O O . TRP B 1 146 ? 6.672 36.344 4.738 1 98.5 146 TRP B O 1
ATOM 3898 N N . THR B 1 147 ? 7.953 34.594 4.066 1 98.44 147 THR B N 1
ATOM 3899 C CA . THR B 1 147 ? 7.738 34.781 2.635 1 98.44 147 THR B CA 1
ATOM 3900 C C . THR B 1 147 ? 6.812 33.688 2.098 1 98.44 147 THR B C 1
ATOM 3902 O O . THR B 1 147 ? 7.145 32.5 2.15 1 98.44 147 THR B O 1
ATOM 3905 N N . LYS B 1 148 ? 5.645 34.125 1.581 1 98.38 148 LYS B N 1
ATOM 3906 C CA . LYS B 1 148 ? 4.73 33.188 0.943 1 98.38 148 LYS B CA 1
ATOM 3907 C C . LYS B 1 148 ? 5.168 32.875 -0.488 1 98.38 148 LYS B C 1
ATOM 3909 O O . LYS B 1 148 ? 5.434 33.781 -1.269 1 98.38 148 LYS B O 1
ATOM 3914 N N . HIS B 1 149 ? 5.207 31.562 -0.843 1 98.25 149 HIS B N 1
ATOM 3915 C CA . HIS B 1 149 ? 5.68 31.188 -2.17 1 98.25 149 HIS B CA 1
ATOM 3916 C C . HIS B 1 149 ? 4.527 30.734 -3.062 1 98.25 149 HIS B C 1
ATOM 3918 O O . HIS B 1 149 ? 4.723 30.484 -4.254 1 98.25 149 HIS B O 1
ATOM 3924 N N . GLY B 1 150 ? 3.34 30.641 -2.523 1 97.19 150 GLY B N 1
ATOM 3925 C CA . GLY B 1 150 ? 2.189 30.234 -3.314 1 97.19 150 GLY B CA 1
ATOM 3926 C C . GLY B 1 150 ? 1.926 28.734 -3.25 1 97.19 150 GLY B C 1
ATOM 3927 O O . GLY B 1 150 ? 2.359 28.062 -2.312 1 97.19 150 GLY B O 1
ATOM 3928 N N . PRO B 1 151 ? 1.114 28.234 -4.262 1 97 151 PRO B N 1
ATOM 3929 C CA . PRO B 1 151 ? 0.739 26.828 -4.242 1 97 151 PRO B CA 1
ATOM 3930 C C . PRO B 1 151 ? 1.943 25.891 -4.352 1 97 151 PRO B C 1
ATOM 3932 O O . PRO B 1 151 ? 2.809 26.094 -5.207 1 97 151 PRO B O 1
ATOM 3935 N N . ALA B 1 152 ? 1.932 24.875 -3.502 1 97.88 152 ALA B N 1
ATOM 3936 C CA . ALA B 1 152 ? 3.02 23.891 -3.502 1 97.88 152 ALA B CA 1
ATOM 3937 C C . ALA B 1 152 ? 3.154 23.234 -4.867 1 97.88 152 ALA B C 1
ATOM 3939 O O . ALA B 1 152 ? 4.262 22.891 -5.293 1 97.88 152 ALA B O 1
ATOM 3940 N N . PHE B 1 153 ? 1.993 23.109 -5.547 1 96.62 153 PHE B N 1
ATOM 3941 C CA . PHE B 1 153 ? 1.974 22.344 -6.789 1 96.62 153 PHE B CA 1
ATOM 3942 C C . PHE B 1 153 ? 1.841 23.266 -7.992 1 96.62 153 PHE B C 1
ATOM 3944 O O . PHE B 1 153 ? 1.253 22.891 -9.008 1 96.62 153 PHE B O 1
ATOM 3951 N N . ALA B 1 154 ? 2.293 24.484 -7.934 1 93.38 154 ALA B N 1
ATOM 3952 C CA . ALA B 1 154 ? 2.191 25.5 -8.977 1 93.38 154 ALA B CA 1
ATOM 3953 C C . ALA B 1 154 ? 2.752 25 -10.297 1 93.38 154 ALA B C 1
ATOM 3955 O O . ALA B 1 154 ? 2.248 25.344 -11.375 1 93.38 154 ALA B O 1
ATOM 3956 N N . GLY B 1 155 ? 3.723 24.156 -10.328 1 89.75 155 GLY B N 1
ATOM 3957 C CA . GLY B 1 155 ? 4.344 23.672 -11.555 1 89.75 155 GLY B CA 1
ATOM 3958 C C . GLY B 1 155 ? 3.764 22.359 -12.047 1 89.75 155 GLY B C 1
ATOM 3959 O O . GLY B 1 155 ? 4.344 21.703 -12.914 1 89.75 155 GLY B O 1
ATOM 3960 N N . SER B 1 156 ? 2.586 22.016 -11.508 1 88.69 156 SER B N 1
ATOM 3961 C CA . SER B 1 156 ? 1.97 20.734 -11.867 1 88.69 156 SER B CA 1
ATOM 3962 C C . SER B 1 156 ? 0.535 20.938 -12.344 1 88.69 156 SER B C 1
ATOM 3964 O O . SER B 1 156 ? -0.06 22 -12.125 1 88.69 156 SER B O 1
ATOM 3966 N N . PRO B 1 157 ? -0.029 19.906 -13.07 1 85.31 157 PRO B N 1
ATOM 3967 C CA . PRO B 1 157 ? -1.433 19.984 -13.484 1 85.31 157 PRO B CA 1
ATOM 3968 C C . PRO B 1 157 ? -2.398 19.938 -12.305 1 85.31 157 PRO B C 1
ATOM 3970 O O . PRO B 1 157 ? -3.609 20.094 -12.484 1 85.31 157 PRO B O 1
ATOM 3973 N N . TYR B 1 158 ? -1.85 19.922 -11.086 1 84.94 158 TYR B N 1
ATOM 3974 C CA . TYR B 1 158 ? -2.701 19.734 -9.914 1 84.94 158 TYR B CA 1
ATOM 3975 C C . TYR B 1 158 ? -2.799 21.031 -9.109 1 84.94 158 TYR B C 1
ATOM 3977 O O . TYR B 1 158 ? -3.232 21.016 -7.953 1 84.94 158 TYR B O 1
ATOM 3985 N N . VAL B 1 159 ? -2.48 22.109 -9.609 1 85.19 159 VAL B N 1
ATOM 3986 C CA . VAL B 1 159 ? -2.373 23.391 -8.898 1 85.19 159 VAL B CA 1
ATOM 3987 C C . VAL B 1 159 ? -3.742 23.797 -8.359 1 85.19 159 VAL B C 1
ATOM 3989 O O . VAL B 1 159 ? -3.838 24.391 -7.285 1 85.19 159 VAL B O 1
ATOM 3992 N N . ARG B 1 160 ? -4.77 23.406 -8.945 1 80 160 ARG B N 1
ATOM 3993 C CA . ARG B 1 160 ? -6.086 23.891 -8.531 1 80 160 ARG B CA 1
ATOM 3994 C C . ARG B 1 160 ? -6.891 22.781 -7.871 1 80 160 ARG B C 1
ATOM 3996 O O . ARG B 1 160 ? -8.078 22.938 -7.602 1 80 160 ARG B O 1
ATOM 4003 N N . ARG B 1 161 ? -6.219 21.703 -7.668 1 81.75 161 ARG B N 1
ATOM 4004 C CA . ARG B 1 161 ? -6.879 20.609 -6.957 1 81.75 161 ARG B CA 1
ATOM 4005 C C . ARG B 1 161 ? -6.902 20.859 -5.457 1 81.75 161 ARG B C 1
ATOM 4007 O O . ARG B 1 161 ? -5.98 21.484 -4.91 1 81.75 161 ARG B O 1
ATOM 4014 N N . PRO B 1 162 ? -8.023 20.453 -4.879 1 84.94 162 PRO B N 1
ATOM 4015 C CA . PRO B 1 162 ? -7.98 20.5 -3.416 1 84.94 162 PRO B CA 1
ATOM 4016 C C . PRO B 1 162 ? -6.824 19.703 -2.83 1 84.94 162 PRO B C 1
ATOM 4018 O O . PRO B 1 162 ? -6.664 18.516 -3.145 1 84.94 162 PRO B O 1
ATOM 4021 N N . THR B 1 163 ? -5.961 20.312 -2.119 1 89.19 163 THR B N 1
ATOM 4022 C CA . THR B 1 163 ? -4.789 19.703 -1.508 1 89.19 163 THR B CA 1
ATOM 4023 C C . THR B 1 163 ? -4.594 20.219 -0.083 1 89.19 163 THR B C 1
ATOM 4025 O O . THR B 1 163 ? -4.859 21.391 0.205 1 89.19 163 THR B O 1
ATOM 4028 N N . LYS B 1 164 ? -4.172 19.266 0.768 1 92.31 164 LYS B N 1
ATOM 4029 C CA . LYS B 1 164 ? -3.947 19.609 2.168 1 92.31 164 LYS B CA 1
ATOM 4030 C C . LYS B 1 164 ? -2.9 18.703 2.801 1 92.31 164 LYS B C 1
ATOM 4032 O O . LYS B 1 164 ? -2.471 17.719 2.188 1 92.31 164 LYS B O 1
ATOM 4037 N N . ALA B 1 165 ? -2.469 19.141 3.953 1 95.5 165 ALA B N 1
ATOM 4038 C CA . ALA B 1 165 ? -1.743 18.297 4.895 1 95.5 165 ALA B CA 1
ATOM 4039 C C . ALA B 1 165 ? -0.392 17.875 4.324 1 95.5 165 ALA B C 1
ATOM 4041 O O . ALA B 1 165 ? -0.081 16.672 4.266 1 95.5 165 ALA B O 1
ATOM 4042 N N . GLY B 1 166 ? 0.43 18.828 4.004 1 98.25 166 GLY B N 1
ATOM 4043 C CA . GLY B 1 166 ? 1.767 18.562 3.502 1 98.25 166 GLY B CA 1
ATOM 4044 C C . GLY B 1 166 ? 2.781 18.312 4.605 1 98.25 166 GLY B C 1
ATOM 4045 O O . GLY B 1 166 ? 3.201 19.25 5.285 1 98.25 166 GLY B O 1
ATOM 4046 N N . ALA B 1 167 ? 3.215 17.047 4.742 1 98.88 167 ALA B N 1
ATOM 4047 C CA . ALA B 1 167 ? 4.191 16.656 5.754 1 98.88 167 ALA B CA 1
ATOM 4048 C C . ALA B 1 167 ? 5.527 16.297 5.117 1 98.88 167 ALA B C 1
ATOM 4050 O O . ALA B 1 167 ? 5.66 15.234 4.5 1 98.88 167 ALA B O 1
ATOM 4051 N N . ILE B 1 168 ? 6.5 17.141 5.316 1 98.94 168 ILE B N 1
ATOM 4052 C CA . ILE B 1 168 ? 7.801 16.984 4.676 1 98.94 168 ILE B CA 1
ATOM 4053 C C . ILE B 1 168 ? 8.672 16.047 5.508 1 98.94 168 ILE B C 1
ATOM 4055 O O . ILE B 1 168 ? 8.75 16.172 6.73 1 98.94 168 ILE B O 1
ATOM 4059 N N . LEU B 1 169 ? 9.312 15.094 4.859 1 98.94 169 LEU B N 1
ATOM 4060 C CA . LEU B 1 169 ? 10.148 14.086 5.5 1 98.94 169 LEU B CA 1
ATOM 4061 C C . LEU B 1 169 ? 11.32 14.734 6.234 1 98.94 169 LEU B C 1
ATOM 4063 O O . LEU B 1 169 ? 11.984 15.617 5.695 1 98.94 169 LEU B O 1
ATOM 4067 N N . THR B 1 170 ? 11.484 14.25 7.508 1 98.81 170 THR B N 1
ATOM 4068 C CA . THR B 1 170 ? 12.586 14.75 8.32 1 98.81 170 THR B CA 1
ATOM 4069 C C . THR B 1 170 ? 13.438 13.602 8.852 1 98.81 170 THR B C 1
ATOM 4071 O O . THR B 1 170 ? 13.062 12.438 8.727 1 98.81 170 THR B O 1
ATOM 4074 N N . GLU B 1 171 ? 14.602 13.938 9.336 1 97.69 171 GLU B N 1
ATOM 4075 C CA . GLU B 1 171 ? 15.461 13.047 10.109 1 97.69 171 GLU B CA 1
ATOM 4076 C C . GLU B 1 171 ? 16 13.742 11.352 1 97.69 171 GLU B C 1
ATOM 4078 O O . GLU B 1 171 ? 16.016 14.977 11.422 1 97.69 171 GLU B O 1
ATOM 4083 N N . LEU B 1 172 ? 16.266 12.953 12.32 1 95.5 172 LEU B N 1
ATOM 4084 C CA . LEU B 1 172 ? 16.875 13.484 13.539 1 95.5 172 LEU B CA 1
ATOM 4085 C C . LEU B 1 172 ? 18.359 13.773 13.328 1 95.5 172 LEU B C 1
ATOM 4087 O O . LEU B 1 172 ? 19.141 12.867 13.008 1 95.5 172 LEU B O 1
ATOM 4091 N N . ARG B 1 173 ? 18.734 14.961 13.328 1 92.25 173 ARG B N 1
ATOM 4092 C CA . ARG B 1 173 ? 20.125 15.414 13.242 1 92.25 173 ARG B CA 1
ATOM 4093 C C . ARG B 1 173 ? 20.484 16.312 14.422 1 92.25 173 ARG B C 1
ATOM 4095 O O . ARG B 1 173 ? 19.906 17.406 14.57 1 92.25 173 ARG B O 1
ATOM 4102 N N . ASP B 1 174 ? 21.391 15.93 15.188 1 87.44 174 ASP B N 1
ATOM 4103 C CA . ASP B 1 174 ? 21.844 16.688 16.344 1 87.44 174 ASP B CA 1
ATOM 4104 C C . ASP B 1 174 ? 20.688 17.062 17.25 1 87.44 174 ASP B C 1
ATOM 4106 O O . ASP B 1 174 ? 20.547 18.219 17.656 1 87.44 174 ASP B O 1
ATOM 4110 N N . GLY B 1 175 ? 19.781 16.141 17.438 1 87.19 175 GLY B N 1
ATOM 4111 C CA . GLY B 1 175 ? 18.719 16.281 18.406 1 87.19 175 GLY B CA 1
ATOM 4112 C C . GLY B 1 175 ? 17.531 17.078 17.875 1 87.19 175 GLY B C 1
ATOM 4113 O O . GLY B 1 175 ? 16.625 17.438 18.641 1 87.19 175 GLY B O 1
ATOM 4114 N N . ARG B 1 176 ? 17.578 17.438 16.578 1 91.44 176 ARG B N 1
ATOM 4115 C CA . ARG B 1 176 ? 16.469 18.172 15.984 1 91.44 176 ARG B CA 1
ATOM 4116 C C . ARG B 1 176 ? 16.016 17.516 14.68 1 91.44 176 ARG B C 1
ATOM 4118 O O . ARG B 1 176 ? 16.812 16.844 14.016 1 91.44 176 ARG B O 1
ATOM 4125 N N . LEU B 1 177 ? 14.844 17.812 14.359 1 96.69 177 LEU B N 1
ATOM 4126 C CA . LEU B 1 177 ? 14.312 17.312 13.094 1 96.69 177 LEU B CA 1
ATOM 4127 C C . LEU B 1 177 ? 14.633 18.266 11.945 1 96.69 177 LEU B C 1
ATOM 4129 O O . LEU B 1 177 ? 14.32 19.453 12.023 1 96.69 177 LEU B O 1
ATOM 4133 N N . VAL B 1 178 ? 15.305 17.703 10.945 1 98.06 178 VAL B N 1
ATOM 4134 C CA . VAL B 1 178 ? 15.695 18.453 9.766 1 98.06 178 VAL B CA 1
ATOM 4135 C C . VAL B 1 178 ? 15.211 17.75 8.508 1 98.06 178 VAL B C 1
ATOM 4137 O O . VAL B 1 178 ? 15.164 16.516 8.461 1 98.06 178 VAL B O 1
ATOM 4140 N N . ALA B 1 179 ? 14.836 18.531 7.512 1 98.75 179 ALA B 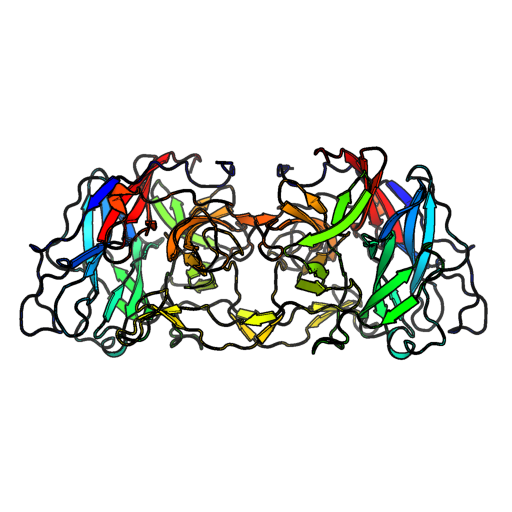N 1
ATOM 4141 C CA . ALA B 1 179 ? 14.375 17.938 6.258 1 98.75 179 ALA B CA 1
ATOM 4142 C C . ALA B 1 179 ? 15.375 16.922 5.734 1 98.75 179 ALA B C 1
ATOM 4144 O O . ALA B 1 179 ? 16.594 17.156 5.742 1 98.75 179 ALA B O 1
ATOM 4145 N N . ALA B 1 180 ? 14.891 15.789 5.34 1 98.38 180 ALA B N 1
ATOM 4146 C CA . ALA B 1 180 ? 15.719 14.688 4.848 1 98.38 180 ALA B CA 1
ATOM 4147 C C . ALA B 1 180 ? 15.477 14.438 3.361 1 98.38 180 ALA B C 1
ATOM 4149 O O . ALA B 1 180 ? 14.438 14.828 2.822 1 98.38 180 ALA B O 1
ATOM 4150 N N . GLN B 1 181 ? 16.469 13.867 2.754 1 98 181 GLN B N 1
ATOM 4151 C CA . GLN B 1 181 ? 16.359 13.469 1.355 1 98 181 GLN B CA 1
ATOM 4152 C C . GLN B 1 181 ? 16.469 11.953 1.205 1 98 181 GLN B C 1
ATOM 4154 O O . GLN B 1 181 ? 17.156 11.297 1.991 1 98 181 GLN B O 1
ATOM 4159 N N . VAL B 1 182 ? 15.766 11.445 0.366 1 96.69 182 VAL B N 1
ATOM 4160 C CA . VAL B 1 182 ? 15.93 10.078 -0.132 1 96.69 182 VAL B CA 1
ATOM 4161 C C . VAL B 1 182 ? 16.234 10.109 -1.629 1 96.69 182 VAL B C 1
ATOM 4163 O O . VAL B 1 182 ? 15.484 10.719 -2.404 1 96.69 182 VAL B O 1
ATOM 4166 N N . ASP B 1 183 ? 17.344 9.539 -2.035 1 92.44 183 ASP B N 1
ATOM 4167 C CA . ASP B 1 183 ? 17.812 9.5 -3.42 1 92.44 183 ASP B CA 1
ATOM 4168 C C . ASP B 1 183 ? 17.906 10.914 -3.998 1 92.44 183 ASP B C 1
ATOM 4170 O O . ASP B 1 183 ? 17.406 11.18 -5.086 1 92.44 183 ASP B O 1
ATOM 4174 N N . GLY B 1 184 ? 18.328 11.805 -3.225 1 96.25 184 GLY B N 1
ATOM 4175 C CA . GLY B 1 184 ? 18.688 13.141 -3.672 1 96.25 184 GLY B CA 1
ATOM 4176 C C . GLY B 1 184 ? 17.5 14.078 -3.762 1 96.25 184 GLY B C 1
ATOM 4177 O O . GLY B 1 184 ? 17.641 15.211 -4.242 1 96.25 184 GLY B O 1
ATOM 4178 N N . LYS B 1 185 ? 16.359 13.625 -3.301 1 97.62 185 LYS B N 1
ATOM 4179 C CA . LYS B 1 185 ? 15.172 14.477 -3.375 1 97.62 185 LYS B CA 1
ATOM 4180 C C . LYS B 1 185 ? 14.508 14.609 -2.006 1 97.62 185 LYS B C 1
ATOM 4182 O O . LYS B 1 185 ? 14.562 13.695 -1.187 1 97.62 185 LYS B O 1
ATOM 4187 N N . PHE B 1 186 ? 13.898 15.773 -1.789 1 98.81 186 PHE B N 1
ATOM 4188 C CA . PHE B 1 186 ? 13.008 15.922 -0.646 1 98.81 186 PHE B CA 1
ATOM 4189 C C . PHE B 1 186 ? 11.656 15.273 -0.924 1 98.81 186 PHE B C 1
ATOM 4191 O O . PHE B 1 186 ? 11.188 15.266 -2.062 1 98.81 186 PHE B O 1
ATOM 4198 N N . TRP B 1 187 ? 11.07 14.703 0.096 1 98.81 187 TRP B N 1
ATOM 4199 C CA . TRP B 1 187 ? 9.789 14.016 -0.031 1 98.81 187 TRP B CA 1
ATOM 4200 C C . TRP B 1 187 ? 8.742 14.641 0.895 1 98.81 187 TRP B C 1
ATOM 4202 O O . TRP B 1 187 ? 9.07 15.086 1.999 1 98.81 187 TRP B O 1
ATOM 4212 N N . MET B 1 188 ? 7.496 14.641 0.409 1 98.81 188 MET B N 1
ATOM 4213 C CA . MET B 1 188 ? 6.344 15.125 1.164 1 98.81 188 MET B CA 1
ATOM 4214 C C . MET B 1 188 ? 5.164 14.164 1.022 1 98.81 188 MET B C 1
ATOM 4216 O O . MET B 1 188 ? 4.84 13.734 -0.084 1 98.81 188 MET B O 1
ATOM 4220 N N . TYR B 1 189 ? 4.625 13.742 2.154 1 98.5 189 TYR B N 1
ATOM 4221 C CA . TYR B 1 189 ? 3.307 13.117 2.117 1 98.5 189 TYR B CA 1
ATOM 4222 C C . TYR B 1 189 ? 2.205 14.164 2.234 1 98.5 189 TYR B C 1
ATOM 4224 O O . TYR B 1 189 ? 2.33 15.125 3.002 1 98.5 189 TYR B O 1
ATOM 4232 N N . TRP B 1 190 ? 1.145 14.008 1.494 1 96.06 190 TRP B N 1
ATOM 4233 C CA . TRP B 1 190 ? 0.066 14.992 1.492 1 96.06 190 TRP B CA 1
ATOM 4234 C C . TRP B 1 190 ? -1.273 14.328 1.185 1 96.06 190 TRP B C 1
ATOM 4236 O O . TRP B 1 190 ? -1.322 13.148 0.824 1 96.06 190 TRP B O 1
ATOM 4246 N N . GLY B 1 191 ? -2.354 15.102 1.482 1 92.38 191 GLY B N 1
ATOM 4247 C CA . GLY B 1 191 ? -3.672 14.656 1.062 1 92.38 191 GLY B CA 1
ATOM 4248 C C . GLY B 1 191 ? -4.664 14.578 2.205 1 92.38 191 GLY B C 1
ATOM 4249 O O . GLY B 1 191 ? -4.273 14.43 3.365 1 92.38 191 GLY B O 1
ATOM 4250 N N . GLU B 1 192 ? -5.852 14.727 1.817 1 88.94 192 GLU B N 1
ATOM 4251 C CA . GLU B 1 192 ? -7.02 14.469 2.65 1 88.94 192 GLU B CA 1
ATOM 4252 C C . GLU B 1 192 ? -7.922 13.414 2.021 1 88.94 192 GLU B C 1
ATOM 4254 O O . GLU B 1 192 ? -8.242 13.484 0.834 1 88.94 192 GLU B O 1
ATOM 4259 N N . GLY B 1 193 ? -8.211 12.383 2.721 1 86.94 193 GLY B N 1
ATOM 4260 C CA . GLY B 1 193 ? -8.906 11.227 2.176 1 86.94 193 GLY B CA 1
ATOM 4261 C C . GLY B 1 193 ? -8.008 10.016 1.992 1 86.94 193 GLY B C 1
ATOM 4262 O O . GLY B 1 193 ? -8.336 8.922 2.449 1 86.94 193 GLY B O 1
ATOM 4263 N N . THR B 1 194 ? -6.914 10.336 1.247 1 89.62 194 THR B N 1
ATOM 4264 C CA . THR B 1 194 ? -5.859 9.344 1.073 1 89.62 194 THR B CA 1
ATOM 4265 C C . THR B 1 194 ? -4.488 10.016 1.042 1 89.62 194 THR B C 1
ATOM 4267 O O . THR B 1 194 ? -4.383 11.211 0.779 1 89.62 194 THR B O 1
ATOM 4270 N N . ILE B 1 195 ? -3.51 9.273 1.354 1 93.75 195 ILE B N 1
ATOM 4271 C CA . ILE B 1 195 ? -2.154 9.805 1.431 1 93.75 195 ILE B CA 1
ATOM 4272 C C . ILE B 1 195 ? -1.463 9.656 0.078 1 93.75 195 ILE B C 1
ATOM 4274 O O . ILE B 1 195 ? -1.444 8.562 -0.497 1 93.75 195 ILE B O 1
ATOM 4278 N N . PHE B 1 196 ? -0.935 10.773 -0.389 1 92.81 196 PHE B N 1
ATOM 4279 C CA . PHE B 1 196 ? -0.115 10.852 -1.593 1 92.81 196 PHE B CA 1
ATOM 4280 C C . PHE B 1 196 ? 1.313 11.258 -1.25 1 92.81 196 PHE B C 1
ATOM 4282 O O . PHE B 1 196 ? 1.633 11.492 -0.084 1 92.81 196 PHE B O 1
ATOM 4289 N N . ALA B 1 197 ? 2.152 11.281 -2.295 1 95.88 197 ALA B N 1
ATOM 4290 C CA . ALA B 1 197 ? 3.516 11.773 -2.123 1 95.88 197 ALA B CA 1
ATOM 4291 C C . ALA B 1 197 ? 3.881 12.773 -3.221 1 95.88 197 ALA B C 1
ATOM 4293 O O . ALA B 1 197 ? 3.268 12.781 -4.289 1 95.88 197 ALA B O 1
ATOM 4294 N N . ALA B 1 198 ? 4.801 13.617 -2.922 1 97.62 198 ALA B N 1
ATOM 4295 C CA . ALA B 1 198 ? 5.406 14.562 -3.855 1 97.62 198 ALA B CA 1
ATOM 4296 C C . ALA B 1 198 ? 6.898 14.727 -3.578 1 97.62 198 ALA B C 1
ATOM 4298 O O . ALA B 1 198 ? 7.371 14.414 -2.48 1 97.62 198 ALA B O 1
ATOM 4299 N N . THR B 1 199 ? 7.633 15.164 -4.59 1 98.12 199 THR B N 1
ATOM 4300 C CA . THR B 1 199 ? 9.062 15.391 -4.434 1 98.12 199 THR B CA 1
ATOM 4301 C C . THR B 1 199 ? 9.422 16.828 -4.785 1 98.12 199 THR B C 1
ATOM 4303 O O . THR B 1 199 ? 8.656 17.531 -5.457 1 98.12 199 THR B O 1
ATOM 4306 N N . SER B 1 200 ? 10.547 17.297 -4.262 1 98.62 200 SER B N 1
ATOM 4307 C CA . SER B 1 200 ? 11.055 18.641 -4.504 1 98.62 200 SER B CA 1
ATOM 4308 C C . SER B 1 200 ? 12.578 18.672 -4.484 1 98.62 200 SER B C 1
ATOM 4310 O O . SER B 1 200 ? 13.211 17.891 -3.766 1 98.62 200 SER B O 1
ATOM 4312 N N . ALA B 1 201 ? 13.141 19.594 -5.25 1 97.88 201 ALA B N 1
ATOM 4313 C CA . ALA B 1 201 ? 14.578 19.844 -5.203 1 97.88 201 ALA B CA 1
ATOM 4314 C C . ALA B 1 201 ? 14.898 21.016 -4.273 1 97.88 201 ALA B C 1
ATOM 4316 O O . ALA B 1 201 ? 16.031 21.156 -3.822 1 97.88 201 ALA B O 1
ATOM 4317 N N . ASP B 1 202 ? 13.867 21.812 -3.949 1 98.12 202 ASP B N 1
ATOM 4318 C CA . ASP B 1 202 ? 14.203 23.078 -3.287 1 98.12 202 ASP B CA 1
ATOM 4319 C C . ASP B 1 202 ? 13.297 23.312 -2.082 1 98.12 202 ASP B C 1
ATOM 4321 O O . ASP B 1 202 ? 13.375 24.359 -1.439 1 98.12 202 ASP B O 1
ATOM 4325 N N . LEU B 1 203 ? 12.344 22.406 -1.764 1 98.69 203 LEU B N 1
ATOM 4326 C CA . LEU B 1 203 ? 11.43 22.453 -0.629 1 98.69 203 LEU B CA 1
ATOM 4327 C C . LEU B 1 203 ? 10.336 23.5 -0.859 1 98.69 203 LEU B C 1
ATOM 4329 O O . LEU B 1 203 ? 9.523 23.766 0.032 1 98.69 203 LEU B O 1
ATOM 4333 N N . ILE B 1 204 ? 10.258 24.078 -2.072 1 98.31 204 ILE B N 1
ATOM 4334 C CA . ILE B 1 204 ? 9.273 25.109 -2.365 1 98.31 204 ILE B CA 1
ATOM 4335 C C . ILE B 1 204 ? 8.305 24.609 -3.434 1 98.31 204 ILE B C 1
ATOM 4337 O O . ILE B 1 204 ? 7.082 24.641 -3.24 1 98.31 204 ILE B O 1
ATOM 4341 N N . ARG B 1 205 ? 8.844 24.188 -4.527 1 97.75 205 ARG B N 1
ATOM 4342 C CA . ARG B 1 205 ? 8.047 23.656 -5.625 1 97.75 205 ARG B CA 1
ATOM 4343 C C . ARG B 1 205 ? 8.008 22.141 -5.59 1 97.75 205 ARG B C 1
ATOM 4345 O O . ARG B 1 205 ? 9.047 21.484 -5.574 1 97.75 205 ARG B O 1
ATOM 4352 N N . TRP B 1 206 ? 6.816 21.625 -5.625 1 98.44 206 TRP B N 1
ATOM 4353 C CA . TRP B 1 206 ? 6.656 20.188 -5.445 1 98.44 206 TRP B CA 1
ATOM 4354 C C . TRP B 1 206 ? 5.973 19.562 -6.656 1 98.44 206 TRP B C 1
ATOM 4356 O O . TRP B 1 206 ? 5.121 20.188 -7.289 1 98.44 206 TRP B O 1
ATOM 4366 N N . THR B 1 207 ? 6.348 18.344 -6.938 1 96.69 207 THR B N 1
ATOM 4367 C CA . THR B 1 207 ? 5.754 17.562 -8.008 1 96.69 207 THR B CA 1
ATOM 4368 C C . THR B 1 207 ? 5.07 16.312 -7.445 1 96.69 207 THR B C 1
ATOM 4370 O O . THR B 1 207 ? 5.738 15.391 -6.969 1 96.69 207 THR B O 1
ATOM 4373 N N . PRO B 1 208 ? 3.715 16.266 -7.547 1 94.06 208 PRO B N 1
ATOM 4374 C CA . PRO B 1 208 ? 3.025 15.055 -7.078 1 94.06 208 PRO B CA 1
ATOM 4375 C C . PRO B 1 208 ? 3.418 13.805 -7.859 1 94.06 208 PRO B C 1
ATOM 4377 O O . PRO B 1 208 ? 3.662 13.883 -9.07 1 94.06 208 PRO B O 1
ATOM 4380 N N . LEU B 1 209 ? 3.447 12.719 -7.137 1 91.5 209 LEU B N 1
ATOM 4381 C CA . LEU B 1 209 ? 3.73 11.445 -7.789 1 91.5 209 LEU B CA 1
ATOM 4382 C C . LEU B 1 209 ? 2.498 10.922 -8.516 1 91.5 209 LEU B C 1
ATOM 4384 O O . LEU B 1 209 ? 1.394 10.945 -7.965 1 91.5 209 LEU B O 1
ATOM 4388 N N . GLU B 1 210 ? 2.756 10.531 -9.734 1 83.56 210 GLU B N 1
ATOM 4389 C CA . GLU B 1 210 ? 1.699 9.93 -10.539 1 83.56 210 GLU B CA 1
ATOM 4390 C C . GLU B 1 210 ? 1.961 8.445 -10.766 1 83.56 210 GLU B C 1
ATOM 4392 O O . GLU B 1 210 ? 3.082 7.969 -10.57 1 83.56 210 GLU B O 1
ATOM 4397 N N . ALA B 1 211 ? 0.974 7.633 -10.898 1 73.56 211 ALA B N 1
ATOM 4398 C CA . ALA B 1 211 ? 1.108 6.238 -11.312 1 73.56 211 ALA B CA 1
ATOM 4399 C C . ALA B 1 211 ? 0.11 5.895 -12.414 1 73.56 211 ALA B C 1
ATOM 4401 O O . ALA B 1 211 ? -0.953 6.512 -12.508 1 73.56 211 ALA B O 1
ATOM 4402 N N . ASP B 1 212 ? 0.685 5.02 -13.289 1 62.22 212 ASP B N 1
ATOM 4403 C CA . ASP B 1 212 ? -0.211 4.457 -14.297 1 62.22 212 ASP B CA 1
ATOM 4404 C C . ASP B 1 212 ? -1.224 3.508 -13.656 1 62.22 212 ASP B C 1
ATOM 4406 O O . ASP B 1 212 ? -0.873 2.715 -12.781 1 62.22 212 ASP B O 1
ATOM 4410 N N . SER B 1 213 ? -2.42 4.016 -13.438 1 55.75 213 SER B N 1
ATOM 4411 C CA . SER B 1 213 ? -3.449 3.127 -12.914 1 55.75 213 SER B CA 1
ATOM 4412 C C . SER B 1 213 ? -3.523 1.832 -13.719 1 55.75 213 SER B C 1
ATOM 4414 O O . SER B 1 213 ? -4.422 1.016 -13.5 1 55.75 213 SER B O 1
ATOM 4416 N N . SER B 1 214 ? -2.66 1.779 -14.695 1 52.5 214 SER B N 1
ATOM 4417 C CA . SER B 1 214 ? -2.713 0.553 -15.484 1 52.5 214 SER B CA 1
ATOM 4418 C C . SER B 1 214 ? -1.595 -0.406 -15.086 1 52.5 214 SER B C 1
ATOM 4420 O O . SER B 1 214 ? -0.455 0.014 -14.883 1 52.5 214 SER B O 1
ATOM 4422 N N . PRO B 1 215 ? -1.924 -1.345 -14.367 1 48.34 215 PRO B N 1
ATOM 4423 C CA . PRO B 1 215 ? -1.042 -2.396 -13.859 1 48.34 215 PRO B CA 1
ATOM 4424 C C . PRO B 1 215 ? 0.199 -2.598 -14.727 1 48.34 215 PRO B C 1
ATOM 4426 O O . PRO B 1 215 ? 1.296 -2.807 -14.195 1 48.34 215 PRO B O 1
ATOM 4429 N N . ASP B 1 216 ? 0.07 -3.359 -15.867 1 53.41 216 ASP B N 1
ATOM 4430 C CA . ASP B 1 216 ? 0.712 -4.613 -16.25 1 53.41 216 ASP B CA 1
ATOM 4431 C C . ASP B 1 216 ? 1.962 -4.359 -17.094 1 53.41 216 ASP B C 1
ATOM 4433 O O . ASP B 1 216 ? 1.879 -3.789 -18.172 1 53.41 216 ASP B O 1
ATOM 4437 N N . LYS B 1 217 ? 2.949 -3.861 -16.266 1 61.34 217 LYS B N 1
ATOM 4438 C CA . LYS B 1 217 ? 4.125 -4.297 -17 1 61.34 217 LYS B CA 1
ATOM 4439 C C . LYS B 1 217 ? 4.195 -5.82 -17.078 1 61.34 217 LYS B C 1
ATOM 4441 O O . LYS B 1 217 ? 4.098 -6.504 -16.062 1 61.34 217 LYS B O 1
ATOM 4446 N N . TYR B 1 218 ? 3.854 -6.219 -18.266 1 64.94 218 TYR B N 1
ATOM 4447 C CA . TYR B 1 218 ? 3.912 -7.668 -18.422 1 64.94 218 TYR B CA 1
ATOM 4448 C C . TYR B 1 218 ? 5.055 -8.07 -19.344 1 64.94 218 TYR B C 1
ATOM 4450 O O . TYR B 1 218 ? 5.48 -7.289 -20.188 1 64.94 218 TYR B O 1
ATOM 4458 N N . LEU B 1 219 ? 5.664 -9.078 -18.938 1 66.25 219 LEU B N 1
ATOM 4459 C CA . LEU B 1 219 ? 6.754 -9.617 -19.75 1 66.25 219 LEU B CA 1
ATOM 4460 C C . LEU B 1 219 ? 6.215 -10.266 -21.016 1 66.25 219 LEU B C 1
ATOM 4462 O O . LEU B 1 219 ? 5.219 -10.984 -20.984 1 66.25 219 LEU B O 1
ATOM 4466 N N . THR B 1 220 ? 6.723 -9.711 -22.156 1 69.62 220 THR B N 1
ATOM 4467 C CA . THR B 1 220 ? 6.445 -10.328 -23.438 1 69.62 220 THR B CA 1
ATOM 4468 C C . THR B 1 220 ? 7.723 -10.883 -24.062 1 69.62 220 THR B C 1
ATOM 4470 O O . THR B 1 220 ? 8.82 -10.414 -23.766 1 69.62 220 THR B O 1
ATOM 4473 N N . TRP B 1 221 ? 7.508 -11.945 -24.75 1 65.56 221 TRP B N 1
ATOM 4474 C CA . TRP B 1 221 ? 8.641 -12.57 -25.422 1 65.56 221 TRP B CA 1
ATOM 4475 C C . TRP B 1 221 ? 8.695 -12.141 -26.891 1 65.56 221 TRP B C 1
ATOM 4477 O O . TRP B 1 221 ? 7.695 -12.227 -27.609 1 65.56 221 TRP B O 1
ATOM 4487 N N . ASP B 1 222 ? 9.836 -11.547 -27.312 1 72.56 222 ASP B N 1
ATOM 4488 C CA . ASP B 1 222 ? 10.109 -11.18 -28.688 1 72.56 222 ASP B CA 1
ATOM 4489 C C . ASP B 1 222 ? 11.469 -11.719 -29.141 1 72.56 222 ASP B C 1
ATOM 4491 O O . ASP B 1 222 ? 12.508 -11.188 -28.75 1 72.56 222 ASP B O 1
ATOM 4495 N N . PRO B 1 223 ? 11.453 -12.836 -29.922 1 71.31 223 PRO B N 1
ATOM 4496 C CA . PRO B 1 223 ? 12.719 -13.422 -30.344 1 71.31 223 PRO B CA 1
ATOM 4497 C C . PRO B 1 223 ? 13.586 -12.445 -31.125 1 71.31 223 PRO B C 1
ATOM 4499 O O . PRO B 1 223 ? 14.789 -12.68 -31.297 1 71.31 223 PRO B O 1
ATOM 4502 N N . GLU B 1 224 ? 13.008 -11.391 -31.625 1 77.75 224 GLU B N 1
ATOM 4503 C CA . GLU B 1 224 ? 13.75 -10.438 -32.438 1 77.75 224 GLU B CA 1
ATOM 4504 C C . GLU B 1 224 ? 14.453 -9.398 -31.578 1 77.75 224 GLU B C 1
ATOM 4506 O O . GLU B 1 224 ? 15.25 -8.602 -32.094 1 77.75 224 GLU B O 1
ATOM 4511 N N . VAL B 1 225 ? 14.055 -9.453 -30.359 1 74.19 225 VAL B N 1
ATOM 4512 C CA . VAL B 1 225 ? 14.633 -8.453 -29.469 1 74.19 225 VAL B CA 1
ATOM 4513 C C . VAL B 1 225 ? 15.766 -9.078 -28.656 1 74.19 225 VAL B C 1
ATOM 4515 O O . VAL B 1 225 ? 15.711 -10.258 -28.297 1 74.19 225 VAL B O 1
ATOM 4518 N N . SER B 1 226 ? 16.953 -8.422 -28.719 1 74.94 226 SER B N 1
ATOM 4519 C CA . SER B 1 226 ? 18.078 -8.805 -27.891 1 74.94 226 SER B CA 1
ATOM 4520 C C . SER B 1 226 ? 18.531 -7.648 -27 1 74.94 226 SER B C 1
ATOM 4522 O O . SER B 1 226 ? 18.562 -6.496 -27.438 1 74.94 226 SER B O 1
ATOM 4524 N N . GLY B 1 227 ? 18.25 -7.855 -25.703 1 68.62 227 GLY B N 1
ATOM 4525 C CA . GLY B 1 227 ? 18.641 -6.844 -24.719 1 68.62 227 GLY B CA 1
ATOM 4526 C C . GLY B 1 227 ? 19.031 -7.426 -23.375 1 68.62 227 GLY B C 1
ATOM 4527 O O . GLY B 1 227 ? 19.344 -8.609 -23.281 1 68.62 227 GLY B O 1
ATOM 4528 N N . PRO B 1 228 ? 19.094 -6.535 -22.453 1 66.69 228 PRO B N 1
ATOM 4529 C CA . PRO B 1 228 ? 19.531 -6.992 -21.125 1 66.69 228 PRO B CA 1
ATOM 4530 C C . PRO B 1 228 ? 18.641 -8.086 -20.547 1 66.69 228 PRO B C 1
ATOM 4532 O O . PRO B 1 228 ? 19.094 -8.883 -19.734 1 66.69 228 PRO B O 1
ATOM 4535 N N . MET B 1 229 ? 17.438 -8.07 -21.156 1 68.5 229 MET B N 1
ATOM 4536 C CA . MET B 1 229 ? 16.5 -9.094 -20.688 1 68.5 229 MET B CA 1
ATOM 4537 C C . MET B 1 229 ? 16.406 -10.242 -21.688 1 68.5 229 MET B C 1
ATOM 4539 O O . MET B 1 229 ? 15.469 -11.031 -21.641 1 68.5 229 MET B O 1
ATOM 4543 N N . GLY B 1 230 ? 17.359 -10.172 -22.422 1 69.5 230 GLY B N 1
ATOM 4544 C CA . GLY B 1 230 ? 17.266 -11.148 -23.5 1 69.5 230 GLY B CA 1
ATOM 4545 C C . GLY B 1 230 ? 16.125 -10.891 -24.453 1 69.5 230 GLY B C 1
ATOM 4546 O O . GLY B 1 230 ? 15.992 -9.781 -24.984 1 69.5 230 GLY B O 1
ATOM 4547 N N . HIS B 1 231 ? 15.297 -11.914 -24.578 1 69.25 231 HIS B N 1
ATOM 4548 C CA . HIS B 1 231 ? 14.188 -11.797 -25.516 1 69.25 231 HIS B CA 1
ATOM 4549 C C . HIS B 1 231 ? 12.914 -11.336 -24.812 1 69.25 231 HIS B C 1
ATOM 4551 O O . HIS B 1 231 ? 11.867 -11.188 -25.438 1 69.25 231 HIS B O 1
ATOM 4557 N N . TRP B 1 232 ? 13.102 -11.133 -23.547 1 68.75 232 TRP B N 1
ATOM 4558 C CA . TRP B 1 232 ? 11.953 -10.664 -22.781 1 68.75 232 TRP B CA 1
ATOM 4559 C C . TRP B 1 232 ? 11.852 -9.141 -22.844 1 68.75 232 TRP B C 1
ATOM 4561 O O . TRP B 1 232 ? 12.867 -8.445 -22.859 1 68.75 232 TRP B O 1
ATOM 4571 N N . GLN B 1 233 ? 10.586 -8.727 -23.062 1 72.31 233 GLN B N 1
ATOM 4572 C CA . GLN B 1 233 ? 10.305 -7.297 -23.047 1 72.31 233 GLN B CA 1
ATOM 4573 C C . GLN B 1 233 ? 9.25 -6.957 -21.984 1 72.31 233 GLN B C 1
ATOM 4575 O O . GLN B 1 233 ? 8.352 -7.758 -21.734 1 72.31 233 GLN B O 1
ATOM 4580 N N . LEU B 1 234 ? 9.57 -5.875 -21.406 1 73.25 234 LEU B N 1
ATOM 4581 C CA . LEU B 1 234 ? 8.57 -5.32 -20.5 1 73.25 234 LEU B CA 1
ATOM 4582 C C . LEU B 1 234 ? 7.605 -4.402 -21.25 1 73.25 234 LEU B C 1
ATOM 4584 O O . LEU B 1 234 ? 8.023 -3.406 -21.844 1 73.25 234 LEU B O 1
ATOM 4588 N N . GLU B 1 235 ? 6.41 -4.953 -21.375 1 72.75 235 GLU B N 1
ATOM 4589 C CA . GLU B 1 235 ? 5.398 -4.133 -22.031 1 72.75 235 GLU B CA 1
ATOM 4590 C C . GLU B 1 235 ? 4.418 -3.547 -21.016 1 72.75 235 GLU B C 1
ATOM 4592 O O . GLU B 1 235 ? 4.258 -4.082 -19.922 1 72.75 235 GLU B O 1
ATOM 4597 N N . ARG B 1 236 ? 4.047 -2.336 -21.391 1 69.38 236 ARG B N 1
ATOM 4598 C CA . ARG B 1 236 ? 3.074 -1.675 -20.531 1 69.38 236 ARG B CA 1
ATOM 4599 C C . ARG B 1 236 ? 1.844 -1.242 -21.312 1 69.38 236 ARG B C 1
ATOM 4601 O O . ARG B 1 236 ? 1.967 -0.725 -22.438 1 69.38 236 ARG B O 1
ATOM 4608 N N . VAL B 1 237 ? 0.682 -1.761 -20.844 1 66.12 237 VAL B N 1
ATOM 4609 C CA . VAL B 1 237 ? -0.54 -1.197 -21.422 1 66.12 237 VAL B CA 1
ATOM 4610 C C . VAL B 1 237 ? -0.818 0.166 -20.781 1 66.12 237 VAL B C 1
ATOM 4612 O O . VAL B 1 237 ? -0.934 0.281 -19.562 1 66.12 237 VAL B O 1
ATOM 4615 N N . ALA B 1 238 ? -0.728 1.135 -21.641 1 65.06 238 ALA B N 1
ATOM 4616 C CA . ALA B 1 238 ? -0.945 2.492 -21.141 1 65.06 238 ALA B CA 1
ATOM 4617 C C . ALA B 1 238 ? -2.309 2.621 -20.469 1 65.06 238 ALA B C 1
ATOM 4619 O O . ALA B 1 238 ? -3.305 2.092 -20.969 1 65.06 238 ALA B O 1
ATOM 4620 N N . GLY B 1 239 ? -2.34 2.982 -19.281 1 66.81 239 GLY B N 1
ATOM 4621 C CA . GLY B 1 239 ? -3.572 3.359 -18.594 1 66.81 239 GLY B CA 1
ATOM 4622 C C . GLY B 1 239 ? -3.633 4.836 -18.25 1 66.81 239 GLY B C 1
ATOM 4623 O O . GLY B 1 239 ? -2.715 5.594 -18.578 1 66.81 239 GLY B O 1
ATOM 4624 N N . PRO B 1 240 ? -4.785 5.16 -17.781 1 69.56 240 PRO B N 1
ATOM 4625 C CA . PRO B 1 240 ? -4.891 6.562 -17.375 1 69.56 240 PRO B CA 1
ATOM 4626 C C . PRO B 1 240 ? -3.9 6.93 -16.281 1 69.56 240 PRO B C 1
ATOM 4628 O O . PRO B 1 240 ? -3.621 6.113 -15.398 1 69.56 240 PRO B O 1
ATOM 4631 N N . GLN B 1 241 ? -3.25 8.109 -16.516 1 72.81 241 GLN B N 1
ATOM 4632 C CA . GLN B 1 241 ? -2.332 8.625 -15.5 1 72.81 241 GLN B CA 1
ATOM 4633 C C . GLN B 1 241 ? -3.084 9.383 -14.414 1 72.81 241 GLN B C 1
ATOM 4635 O O . GLN B 1 241 ? -4.039 10.109 -14.695 1 72.81 241 GLN B O 1
ATOM 4640 N N . GLY B 1 242 ? -2.756 9.102 -13.203 1 78.56 242 GLY B N 1
ATOM 4641 C CA . GLY B 1 242 ? -3.312 9.812 -12.07 1 78.56 242 GLY B CA 1
ATOM 4642 C C . GLY B 1 242 ? -2.402 9.805 -10.852 1 78.56 242 GLY B C 1
ATOM 4643 O O . GLY B 1 242 ? -1.294 9.266 -10.906 1 78.56 242 GLY B O 1
ATOM 4644 N N . LEU B 1 243 ? -2.848 10.492 -9.828 1 84.19 243 LEU B N 1
ATOM 4645 C CA . LEU B 1 243 ? -2.062 10.523 -8.594 1 84.19 243 LEU B CA 1
ATOM 4646 C C . LEU B 1 243 ? -1.914 9.117 -8.008 1 84.19 243 LEU B C 1
ATOM 4648 O O . LEU B 1 243 ? -2.861 8.336 -8.023 1 84.19 243 LEU B O 1
ATOM 4652 N N . ARG B 1 244 ? -0.825 8.844 -7.57 1 85.56 244 ARG B N 1
ATOM 4653 C CA . ARG B 1 244 ? -0.577 7.559 -6.938 1 85.56 244 ARG B CA 1
ATOM 4654 C C . ARG B 1 244 ? -1.013 7.574 -5.477 1 85.56 244 ARG B C 1
ATOM 4656 O O . ARG B 1 244 ? -0.403 8.25 -4.648 1 85.56 244 ARG B O 1
ATOM 4663 N N . SER B 1 245 ? -2.029 6.781 -5.188 1 87.25 245 SER B N 1
ATOM 4664 C CA . SER B 1 245 ? -2.449 6.605 -3.801 1 87.25 245 SER B CA 1
ATOM 4665 C C . SER B 1 245 ? -1.506 5.668 -3.051 1 87.25 245 SER B C 1
ATOM 4667 O O . SER B 1 245 ? -1.146 4.605 -3.559 1 87.25 245 SER B O 1
ATOM 4669 N N . LEU B 1 246 ? -1.082 6.039 -1.84 1 92.12 246 LEU B N 1
ATOM 4670 C CA . LEU B 1 246 ? -0.141 5.227 -1.079 1 92.12 246 LEU B CA 1
ATOM 4671 C C . LEU B 1 246 ? -0.856 4.453 0.025 1 92.12 246 LEU B C 1
ATOM 4673 O O . LEU B 1 246 ? -0.537 3.293 0.283 1 92.12 246 LEU B O 1
ATOM 4677 N N . ALA B 1 247 ? -1.752 5.133 0.719 1 93.38 247 ALA B N 1
ATOM 4678 C CA . ALA B 1 247 ? -2.465 4.535 1.848 1 93.38 247 ALA B CA 1
ATOM 4679 C C . ALA B 1 247 ? -3.807 5.227 2.074 1 93.38 247 ALA B C 1
ATOM 4681 O O . ALA B 1 247 ? -3.855 6.359 2.559 1 93.38 247 ALA B O 1
ATOM 4682 N N . GLY B 1 248 ? -4.848 4.531 1.796 1 90.31 248 GLY B N 1
ATOM 4683 C CA . GLY B 1 248 ? -6.191 5.059 1.971 1 90.31 248 GLY B CA 1
ATOM 4684 C C . GLY B 1 248 ? -6.898 4.496 3.188 1 90.31 248 GLY B C 1
ATOM 4685 O O . GLY B 1 248 ? -6.273 3.857 4.035 1 90.31 248 GLY B O 1
ATOM 4686 N N . PRO B 1 249 ? -8.156 4.801 3.281 1 91.25 249 PRO B N 1
ATOM 4687 C CA . PRO B 1 249 ? -8.961 4.305 4.402 1 91.25 249 PRO B CA 1
ATOM 4688 C C . PRO B 1 249 ? -9.094 2.781 4.402 1 91.25 249 PRO B C 1
ATOM 4690 O O . PRO B 1 249 ? -8.883 2.139 3.371 1 91.25 249 PRO B O 1
ATOM 4693 N N . ARG B 1 250 ? -9.344 2.18 5.59 1 93.06 250 ARG B N 1
ATOM 4694 C CA . ARG B 1 250 ? -9.57 0.75 5.785 1 93.06 250 ARG B CA 1
ATOM 4695 C C . ARG B 1 250 ? -10.992 0.478 6.27 1 93.06 250 ARG B C 1
ATOM 4697 O O . ARG B 1 250 ? -11.469 1.136 7.195 1 93.06 250 ARG B O 1
ATOM 4704 N N . ARG B 1 251 ? -11.5 -0.517 5.727 1 88.81 251 ARG B N 1
ATOM 4705 C CA . ARG B 1 251 ? -12.836 -0.911 6.176 1 88.81 251 ARG B CA 1
ATOM 4706 C C . ARG B 1 251 ? -12.812 -1.33 7.641 1 88.81 251 ARG B C 1
ATOM 4708 O O . ARG B 1 251 ? -11.883 -1.998 8.086 1 88.81 251 ARG B O 1
ATOM 4715 N N . THR B 1 252 ? -13.789 -0.873 8.375 1 90.88 252 THR B N 1
ATOM 4716 C CA . THR B 1 252 ? -14.125 -1.302 9.727 1 90.88 252 THR B CA 1
ATOM 4717 C C . THR B 1 252 ? -13.062 -0.85 10.719 1 90.88 252 THR B C 1
ATOM 4719 O O . THR B 1 252 ? -12.969 -1.382 11.828 1 90.88 252 THR B O 1
ATOM 4722 N N . ARG B 1 253 ? -12.172 -0.007 10.312 1 94.38 253 ARG B N 1
ATOM 4723 C CA . ARG B 1 253 ? -11.117 0.505 11.188 1 94.38 253 ARG B CA 1
ATOM 4724 C C . ARG B 1 253 ? -11.352 1.976 11.516 1 94.38 253 ARG B C 1
ATOM 4726 O O . ARG B 1 253 ? -12.211 2.625 10.922 1 94.38 253 ARG B O 1
ATOM 4733 N N . PHE B 1 254 ? -10.57 2.553 12.523 1 95.44 254 PHE B N 1
ATOM 4734 C CA . PHE B 1 254 ? -10.695 3.93 12.984 1 95.44 254 PHE B CA 1
ATOM 4735 C C . PHE B 1 254 ? -10.43 4.91 11.844 1 95.44 254 PHE B C 1
ATOM 4737 O O . PHE B 1 254 ? -10.828 6.078 11.922 1 95.44 254 PHE B O 1
ATOM 4744 N N . ASP B 1 255 ? -9.734 4.434 10.836 1 95.25 255 ASP B N 1
ATOM 4745 C CA . ASP B 1 255 ? -9.383 5.258 9.68 1 95.25 255 ASP B CA 1
ATOM 4746 C C . ASP B 1 255 ? -10.195 4.855 8.453 1 95.25 255 ASP B C 1
ATOM 4748 O O . ASP B 1 255 ? -9.68 4.875 7.328 1 95.25 255 ASP B O 1
ATOM 4752 N N . SER B 1 256 ? -11.461 4.578 8.648 1 93.12 256 SER B N 1
ATOM 4753 C CA . SER B 1 256 ? -12.328 4.023 7.617 1 93.12 256 SER B CA 1
ATOM 4754 C C . SER B 1 256 ? -12.867 5.117 6.699 1 93.12 256 SER B C 1
ATOM 4756 O O . SER B 1 256 ? -13.367 4.832 5.609 1 93.12 256 SER B O 1
ATOM 4758 N N . LEU B 1 257 ? -12.805 6.367 7.098 1 89.5 257 LEU B N 1
ATOM 4759 C CA . LEU B 1 257 ? -13.344 7.457 6.289 1 89.5 257 LEU B CA 1
ATOM 4760 C C . LEU B 1 257 ? -12.242 8.125 5.48 1 89.5 257 LEU B C 1
ATOM 4762 O O . LEU B 1 257 ? -12.422 8.406 4.293 1 89.5 257 LEU B O 1
ATOM 4766 N N . LEU B 1 258 ? -11.156 8.383 6.137 1 90.44 258 LEU B N 1
ATOM 4767 C CA . LEU B 1 258 ? -10.055 9.055 5.449 1 90.44 258 LEU B CA 1
ATOM 4768 C C . LEU B 1 258 ? -8.75 8.867 6.211 1 90.44 258 LEU B C 1
ATOM 4770 O O . LEU B 1 258 ? -8.75 8.438 7.367 1 90.44 258 LEU B O 1
ATOM 4774 N N . THR B 1 259 ? -7.68 9.062 5.527 1 93.94 259 THR B N 1
ATOM 4775 C CA . THR B 1 259 ? -6.336 9.195 6.082 1 93.94 259 THR B CA 1
ATOM 4776 C C . THR B 1 259 ? -5.723 10.531 5.691 1 93.94 259 THR B C 1
ATOM 4778 O O . THR B 1 259 ? -5.902 11 4.566 1 93.94 259 THR B O 1
ATOM 4781 N N . GLU B 1 260 ? -5.094 11.148 6.605 1 94.94 260 GLU B N 1
ATOM 4782 C CA . GLU B 1 260 ? -4.484 12.461 6.414 1 94.94 260 GLU B CA 1
ATOM 4783 C C . GLU B 1 260 ? -3.15 12.562 7.145 1 94.94 260 GLU B C 1
ATOM 4785 O O . GLU B 1 260 ? -3.072 12.297 8.344 1 94.94 260 GLU B O 1
ATOM 4790 N N . PRO B 1 261 ? -2.096 13.008 6.434 1 98.31 261 PRO B N 1
ATOM 4791 C CA . PRO B 1 261 ? -0.797 13.133 7.102 1 98.31 261 PRO B CA 1
ATOM 4792 C C . PRO B 1 261 ? -0.842 14.047 8.32 1 98.31 261 PRO B C 1
ATOM 4794 O O . PRO B 1 261 ? -1.52 15.078 8.297 1 98.31 261 PRO B O 1
ATOM 4797 N N . GLY B 1 262 ? -0.169 13.594 9.359 1 98.62 262 GLY B N 1
ATOM 4798 C CA . GLY B 1 262 ? 0.006 14.398 10.555 1 98.62 262 GLY B CA 1
ATOM 4799 C C . GLY B 1 262 ? 1.271 15.234 10.531 1 98.62 262 GLY B C 1
ATOM 4800 O O . GLY B 1 262 ? 1.507 15.992 9.586 1 98.62 262 GLY B O 1
ATOM 4801 N N . PRO B 1 263 ? 2.121 15.078 11.609 1 98.81 263 PRO B N 1
ATOM 4802 C CA . PRO B 1 263 ? 3.369 15.844 11.625 1 98.81 263 PRO B CA 1
ATOM 4803 C C . PRO B 1 263 ? 4.367 15.367 10.562 1 98.81 263 PRO B C 1
ATOM 4805 O O . PRO B 1 263 ? 4.18 14.305 9.977 1 98.81 263 PRO B O 1
ATOM 4808 N N . PRO B 1 264 ? 5.375 16.203 10.32 1 98.81 264 PRO B N 1
ATOM 4809 C CA . PRO B 1 264 ? 6.453 15.742 9.445 1 98.81 264 PRO B CA 1
ATOM 4810 C C . PRO B 1 264 ? 6.961 14.352 9.828 1 98.81 264 PRO B C 1
ATOM 4812 O O . PRO B 1 264 ? 7.258 14.094 11 1 98.81 264 PRO B O 1
ATOM 4815 N N . PRO B 1 265 ? 6.984 13.453 8.812 1 98.81 265 PRO B N 1
ATOM 4816 C CA . PRO B 1 265 ? 7.469 12.102 9.094 1 98.81 265 PRO B CA 1
ATOM 4817 C C . PRO B 1 265 ? 8.945 12.07 9.484 1 98.81 265 PRO B C 1
ATOM 4819 O O . PRO B 1 265 ? 9.68 13.016 9.195 1 98.81 265 PRO B O 1
ATOM 4822 N N . VAL B 1 266 ? 9.352 10.969 10.109 1 98.38 266 VAL B N 1
ATOM 4823 C CA . VAL B 1 266 ? 10.711 10.852 10.617 1 98.38 266 VAL B CA 1
ATOM 4824 C C . VAL B 1 266 ? 11.398 9.641 9.984 1 98.38 266 VAL B C 1
ATOM 4826 O O . VAL B 1 266 ? 10.867 8.523 10.039 1 98.38 266 VAL B O 1
ATOM 4829 N N . LEU B 1 267 ? 12.516 9.883 9.344 1 97.94 267 LEU B N 1
ATOM 4830 C CA . LEU B 1 267 ? 13.383 8.797 8.906 1 97.94 267 LEU B CA 1
ATOM 4831 C C . LEU B 1 267 ? 14.094 8.156 10.094 1 97.94 267 LEU B C 1
ATOM 4833 O O . LEU B 1 267 ? 14.93 8.797 10.734 1 97.94 267 LEU B O 1
ATOM 4837 N N . THR B 1 268 ? 13.719 6.93 10.438 1 96.06 268 THR B N 1
ATOM 4838 C CA . THR B 1 268 ? 14.281 6.168 11.539 1 96.06 268 THR B CA 1
ATOM 4839 C C . THR B 1 268 ? 15.086 4.977 11.023 1 96.06 268 THR B C 1
ATOM 4841 O O . THR B 1 268 ? 15.086 4.695 9.828 1 96.06 268 THR B O 1
ATOM 4844 N N . PRO B 1 269 ? 15.773 4.234 11.914 1 93.06 269 PRO B N 1
ATOM 4845 C CA . PRO B 1 269 ? 16.484 3.029 11.484 1 93.06 269 PRO B CA 1
ATOM 4846 C C . PRO B 1 269 ? 15.547 1.96 10.93 1 93.06 269 PRO B C 1
ATOM 4848 O O . PRO B 1 269 ? 15.977 1.1 10.156 1 93.06 269 PRO B O 1
ATOM 4851 N N . ASN B 1 270 ? 14.312 2.01 11.289 1 93 270 ASN B N 1
ATOM 4852 C CA . ASN B 1 270 ? 13.352 1.01 10.836 1 93 270 ASN B CA 1
ATOM 4853 C C . ASN B 1 270 ? 12.703 1.413 9.516 1 93 270 ASN B C 1
ATOM 4855 O O . ASN B 1 270 ? 12.078 0.585 8.852 1 93 270 ASN B O 1
ATOM 4859 N N . GLY B 1 271 ? 12.781 2.676 9.164 1 96.38 271 GLY B N 1
ATOM 4860 C CA . GLY B 1 271 ? 12.125 3.234 7.996 1 96.38 271 GLY B CA 1
ATOM 4861 C C . GLY B 1 271 ? 11.57 4.625 8.234 1 96.38 271 GLY B C 1
ATOM 4862 O O . GLY B 1 271 ? 11.992 5.32 9.156 1 96.38 271 GLY B O 1
ATOM 4863 N N . ILE B 1 272 ? 10.727 5.043 7.289 1 98.25 272 ILE B N 1
ATOM 4864 C CA . ILE B 1 272 ? 10.062 6.332 7.418 1 98.25 272 ILE B CA 1
ATOM 4865 C C . ILE B 1 272 ? 8.766 6.168 8.211 1 98.25 272 ILE B C 1
ATOM 4867 O O . ILE B 1 272 ? 7.824 5.523 7.75 1 98.25 272 ILE B O 1
ATOM 4871 N N . VAL B 1 273 ? 8.734 6.727 9.375 1 98.44 273 VAL B N 1
ATOM 4872 C CA . VAL B 1 273 ? 7.535 6.641 10.203 1 98.44 273 VAL B CA 1
ATOM 4873 C C . VAL B 1 273 ? 6.664 7.875 9.977 1 98.44 273 VAL B C 1
ATOM 4875 O O . VAL B 1 273 ? 7.117 9.008 10.164 1 98.44 273 VAL B O 1
ATOM 4878 N N . LEU B 1 274 ? 5.414 7.668 9.547 1 98.81 274 LEU B N 1
ATOM 4879 C CA . LEU B 1 274 ? 4.43 8.734 9.367 1 98.81 274 LEU B CA 1
ATOM 4880 C C . LEU B 1 274 ? 3.291 8.586 10.375 1 98.81 274 LEU B C 1
ATOM 4882 O O . LEU B 1 274 ? 2.549 7.605 10.336 1 98.81 274 LEU B O 1
ATOM 4886 N N . ILE B 1 275 ? 3.227 9.523 11.289 1 98.81 275 ILE B N 1
ATOM 4887 C CA . ILE B 1 275 ? 1.991 9.672 12.047 1 98.81 275 ILE B CA 1
ATOM 4888 C C . ILE B 1 275 ? 0.912 10.297 11.172 1 98.81 275 ILE B C 1
ATOM 4890 O O . ILE B 1 275 ? 1.151 11.305 10.508 1 98.81 275 ILE B O 1
ATOM 4894 N N . TYR B 1 276 ? -0.201 9.641 11.031 1 98.56 276 TYR B N 1
ATOM 4895 C CA . TYR B 1 276 ? -1.321 10.164 10.258 1 98.56 276 TYR B CA 1
ATOM 4896 C C . TYR B 1 276 ? -2.596 10.195 11.086 1 98.56 276 TYR B C 1
ATOM 4898 O O . TYR B 1 276 ? -2.654 9.602 12.172 1 98.56 276 TYR B O 1
ATOM 4906 N N . ASN B 1 277 ? -3.543 10.984 10.602 1 97.69 277 ASN B N 1
ATOM 4907 C CA . ASN B 1 277 ? -4.848 11.078 11.25 1 97.69 277 ASN B CA 1
ATOM 4908 C C . ASN B 1 277 ? -5.918 10.328 10.453 1 97.69 277 ASN B C 1
ATOM 4910 O O . ASN B 1 277 ? -6.148 10.625 9.281 1 97.69 277 ASN B O 1
ATOM 4914 N N . GLY B 1 278 ? -6.504 9.336 11.133 1 95.81 278 GLY B N 1
ATOM 4915 C CA . GLY B 1 278 ? -7.652 8.641 10.57 1 95.81 278 GLY B CA 1
ATOM 4916 C C . GLY B 1 278 ? -8.977 9.125 11.125 1 95.81 278 GLY B C 1
ATOM 4917 O O . GLY B 1 278 ? -9.07 9.453 12.312 1 95.81 278 GLY B O 1
ATOM 4918 N N . ALA B 1 279 ? -9.992 9.18 10.266 1 93.44 279 ALA B N 1
ATOM 4919 C CA . ALA B 1 279 ? -11.359 9.453 10.711 1 93.44 279 ALA B CA 1
ATOM 4920 C C . ALA B 1 279 ? -12.25 8.227 10.555 1 93.44 279 ALA B C 1
ATOM 4922 O O . ALA B 1 279 ? -12.102 7.465 9.594 1 93.44 279 ALA B O 1
ATOM 4923 N N . ASN B 1 280 ? -13.125 8.117 11.5 1 92.31 280 ASN B N 1
ATOM 4924 C CA . ASN B 1 280 ? -14.016 6.953 11.5 1 92.31 280 ASN B CA 1
ATOM 4925 C C . ASN B 1 280 ? -15.273 7.211 10.688 1 92.31 280 ASN B C 1
ATOM 4927 O O . ASN B 1 280 ? -15.922 8.25 10.836 1 92.31 280 ASN B O 1
ATOM 4931 N N . HIS B 1 281 ? -15.578 6.258 9.852 1 88.94 281 HIS B N 1
ATOM 4932 C CA . HIS B 1 281 ? -16.781 6.383 9.039 1 88.94 281 HIS B CA 1
ATOM 4933 C C . HIS B 1 281 ? -18.031 6.121 9.867 1 88.94 281 HIS B C 1
ATOM 4935 O O . HIS B 1 281 ? -18.016 5.281 10.766 1 88.94 281 HIS B O 1
ATOM 4941 N N . TYR B 1 282 ? -19.156 6.809 9.539 1 83.44 282 TYR B N 1
ATOM 4942 C CA . TYR B 1 282 ? -20.391 6.664 10.297 1 83.44 282 TYR B CA 1
ATOM 4943 C C . TYR B 1 282 ? -21.062 5.332 9.977 1 83.44 282 TYR B C 1
ATOM 4945 O O . TYR B 1 282 ? -21.875 4.836 10.766 1 83.44 282 TYR B O 1
ATOM 4953 N N . LYS B 1 283 ? -20.75 4.793 8.797 1 83.19 283 LYS B N 1
ATOM 4954 C CA . LYS B 1 283 ? -21.281 3.494 8.383 1 83.19 283 LYS B CA 1
ATOM 4955 C C . LYS B 1 283 ? -20.141 2.561 7.961 1 83.19 283 LYS B C 1
ATOM 4957 O O . LYS B 1 283 ? -19.484 2.801 6.953 1 83.19 283 LYS B O 1
ATOM 4962 N N . GLY B 1 284 ? -19.844 1.572 8.719 1 82.31 284 GLY B N 1
ATOM 4963 C CA . GLY B 1 284 ? -18.844 0.595 8.328 1 82.31 284 GLY B CA 1
ATOM 4964 C C . GLY B 1 284 ? -17.484 0.851 8.961 1 82.31 284 GLY B C 1
ATOM 4965 O O . GLY B 1 284 ? -16.5 0.198 8.609 1 82.31 284 GLY B O 1
ATOM 4966 N N . GLY B 1 285 ? -17.406 1.904 9.797 1 90.19 285 GLY B N 1
ATOM 4967 C CA . GLY B 1 285 ? -16.172 2.139 10.516 1 90.19 285 GLY B CA 1
ATOM 4968 C C . GLY B 1 285 ? -16.016 1.26 11.742 1 90.19 285 GLY B C 1
ATOM 4969 O O . GLY B 1 285 ? -16.688 0.226 11.859 1 90.19 285 GLY B O 1
ATOM 4970 N N . ALA B 1 286 ? -15.016 1.546 12.555 1 92.94 286 ALA B N 1
ATOM 4971 C CA . ALA B 1 286 ? -14.797 0.838 13.82 1 92.94 286 ALA B CA 1
ATOM 4972 C C . ALA B 1 286 ? -15.977 1.029 14.766 1 92.94 286 ALA B C 1
ATOM 4974 O O . ALA B 1 286 ? -16.375 2.16 15.047 1 92.94 286 ALA B O 1
ATOM 4975 N N . PRO B 1 287 ? -16.562 -0.062 15.234 1 89.44 287 PRO B N 1
ATOM 4976 C CA . PRO B 1 287 ? -17.797 0.033 16.016 1 89.44 287 PRO B CA 1
ATOM 4977 C C . PRO B 1 287 ? -17.594 0.757 17.344 1 89.44 287 PRO B C 1
ATOM 4979 O O . PRO B 1 287 ? -18.516 1.406 17.859 1 89.44 287 PRO B O 1
ATOM 4982 N N . ASP B 1 288 ? -16.438 0.71 17.938 1 88.06 288 ASP B N 1
ATOM 4983 C CA . ASP B 1 288 ? -16.188 1.28 19.25 1 88.06 288 ASP B CA 1
ATOM 4984 C C . ASP B 1 288 ? -15.609 2.688 19.141 1 88.06 288 ASP B C 1
ATOM 4986 O O . ASP B 1 288 ? -15.125 3.24 20.141 1 88.06 288 ASP B O 1
ATOM 4990 N N . THR B 1 289 ? -15.688 3.285 17.984 1 90.25 289 THR B N 1
ATOM 4991 C CA . THR B 1 289 ? -15.195 4.637 17.719 1 90.25 289 THR B CA 1
ATOM 4992 C C . THR B 1 289 ? -16.328 5.531 17.219 1 90.25 289 THR B C 1
ATOM 4994 O O . THR B 1 289 ? -17.047 5.172 16.297 1 90.25 289 THR B O 1
ATOM 4997 N N . PRO B 1 290 ? -16.516 6.684 17.875 1 88.06 290 PRO B N 1
ATOM 4998 C CA . PRO B 1 290 ? -17.594 7.578 17.422 1 88.06 290 PRO B CA 1
ATOM 4999 C C . PRO B 1 290 ? -17.453 7.949 15.938 1 88.06 290 PRO B C 1
ATOM 5001 O O . PRO B 1 290 ? -16.328 8.062 15.43 1 88.06 290 PRO B O 1
ATOM 5004 N N . PRO B 1 291 ? -18.641 8.18 15.336 1 86.19 291 PRO B N 1
ATOM 5005 C CA . PRO B 1 291 ? -18.578 8.648 13.945 1 86.19 291 PRO B CA 1
ATOM 5006 C C . PRO B 1 291 ? -17.781 9.945 13.797 1 86.19 291 PRO B C 1
ATOM 5008 O O . PRO B 1 291 ? -17.922 10.852 14.625 1 86.19 291 PRO B O 1
ATOM 5011 N N . PHE B 1 292 ? -16.844 9.969 12.875 1 85 292 PHE B N 1
ATOM 5012 C CA . PHE B 1 292 ? -16.078 11.141 12.461 1 85 292 PHE B CA 1
ATOM 5013 C C . PHE B 1 292 ? -14.977 11.461 13.453 1 85 292 PHE B C 1
ATOM 5015 O O . PHE B 1 292 ? -14.289 12.477 13.328 1 85 292 PHE B O 1
ATOM 5022 N N . ALA B 1 293 ? -14.836 10.609 14.398 1 91.19 293 ALA B N 1
ATOM 5023 C CA . ALA B 1 293 ? -13.719 10.812 15.312 1 91.19 293 ALA B CA 1
ATOM 5024 C C . ALA B 1 293 ? -12.383 10.703 14.586 1 91.19 293 ALA B C 1
ATOM 5026 O O . ALA B 1 293 ? -12.172 9.781 13.797 1 91.19 293 ALA B O 1
ATOM 5027 N N . TYR B 1 294 ? -11.609 11.703 14.805 1 94.69 294 TYR B N 1
ATOM 5028 C CA . TYR B 1 294 ? -10.234 11.656 14.32 1 94.69 294 TYR B CA 1
ATOM 5029 C C . TYR B 1 294 ? -9.305 11.07 15.375 1 94.69 294 TYR B C 1
ATOM 5031 O O . TYR B 1 294 ? -9.32 11.492 16.531 1 94.69 294 TYR B O 1
ATOM 5039 N N . GLN B 1 295 ? -8.578 10.109 15.023 1 96.56 295 GLN B N 1
ATOM 5040 C CA . GLN B 1 295 ? -7.574 9.477 15.875 1 96.56 295 GLN B CA 1
ATOM 5041 C C . GLN B 1 295 ? -6.305 9.164 15.094 1 96.56 295 GLN B C 1
ATOM 5043 O O . GLN B 1 295 ? -6.371 8.719 13.945 1 96.56 295 GLN B O 1
ATOM 5048 N N . PRO B 1 296 ? -5.16 9.422 15.711 1 98.31 296 PRO B N 1
ATOM 5049 C CA . PRO B 1 296 ? -3.92 9.234 14.953 1 98.31 296 PRO B CA 1
ATOM 5050 C C . PRO B 1 296 ? -3.436 7.789 14.961 1 98.31 296 PRO B C 1
ATOM 5052 O O . PRO B 1 296 ? -3.564 7.098 15.969 1 98.31 296 PRO B O 1
ATOM 5055 N N . GLY B 1 297 ? -2.998 7.355 13.789 1 98.06 297 GLY B N 1
ATOM 5056 C CA . GLY B 1 297 ? -2.254 6.125 13.586 1 98.06 297 GLY B CA 1
ATOM 5057 C C . GLY B 1 297 ? -0.843 6.355 13.078 1 98.06 297 GLY B C 1
ATOM 5058 O O . GLY B 1 297 ? -0.367 7.492 13.047 1 98.06 297 GLY B O 1
ATOM 5059 N N . GLN B 1 298 ? -0.117 5.227 12.797 1 98.44 298 GLN B N 1
ATOM 5060 C CA . GLN B 1 298 ? 1.229 5.34 12.25 1 98.44 298 GLN B CA 1
ATOM 5061 C C . GLN B 1 298 ? 1.422 4.387 11.07 1 98.44 298 GLN B C 1
ATOM 5063 O O . GLN B 1 298 ? 0.927 3.256 11.094 1 98.44 298 GLN B O 1
ATOM 5068 N N . LEU B 1 299 ? 2.068 4.852 10.086 1 98.31 299 LEU B N 1
ATOM 5069 C CA . LEU B 1 299 ? 2.535 4.078 8.945 1 98.31 299 LEU B CA 1
ATOM 5070 C C . LEU B 1 299 ? 4.059 4.004 8.922 1 98.31 299 LEU B C 1
ATOM 5072 O O . LEU B 1 299 ? 4.734 4.945 9.344 1 98.31 299 LEU B O 1
ATOM 5076 N N . LEU B 1 300 ? 4.535 2.889 8.438 1 97.75 300 LEU B N 1
ATOM 5077 C CA . LEU B 1 300 ? 5.949 2.707 8.133 1 97.75 300 LEU B CA 1
ATOM 5078 C C . LEU B 1 300 ? 6.172 2.551 6.633 1 97.75 300 LEU B C 1
ATOM 5080 O O . LEU B 1 300 ? 5.547 1.7 5.996 1 97.75 300 LEU B O 1
ATOM 5084 N N . PHE B 1 301 ? 6.984 3.387 6.09 1 97.88 301 PHE B N 1
ATOM 5085 C CA . PHE B 1 301 ? 7.398 3.268 4.695 1 97.88 301 PHE B CA 1
ATOM 5086 C C . PHE B 1 301 ? 8.836 2.771 4.598 1 97.88 301 PHE B C 1
ATOM 5088 O O . PHE B 1 301 ? 9.633 2.975 5.52 1 97.88 301 PHE B O 1
ATOM 5095 N N . ASP B 1 302 ? 9.18 2.141 3.479 1 95.69 302 ASP B N 1
ATOM 5096 C CA . ASP B 1 302 ? 10.539 1.682 3.209 1 95.69 302 ASP B CA 1
ATOM 5097 C C . ASP B 1 302 ? 11.516 2.854 3.168 1 95.69 302 ASP B C 1
ATOM 5099 O O . ASP B 1 302 ? 11.234 3.887 2.559 1 95.69 302 ASP B O 1
ATOM 5103 N N . PRO B 1 303 ? 12.672 2.725 3.865 1 94.19 303 PRO B N 1
ATOM 5104 C CA . PRO B 1 303 ? 13.609 3.85 3.92 1 94.19 303 PRO B CA 1
ATOM 5105 C C . PRO B 1 303 ? 14.203 4.184 2.557 1 94.19 303 PRO B C 1
ATOM 5107 O O . PRO B 1 303 ? 14.648 5.312 2.332 1 94.19 303 PRO B O 1
ATOM 5110 N N . ALA B 1 304 ? 14.219 3.229 1.666 1 91.62 304 ALA B N 1
ATOM 5111 C CA . ALA B 1 304 ? 14.797 3.451 0.346 1 91.62 304 ALA B CA 1
ATOM 5112 C C . ALA B 1 304 ? 13.719 3.771 -0.684 1 91.62 304 ALA B C 1
ATOM 5114 O O . ALA B 1 304 ? 14.023 4.242 -1.783 1 91.62 304 ALA B O 1
ATOM 5115 N N . ASP B 1 305 ? 12.492 3.541 -0.351 1 94.06 305 ASP B N 1
ATOM 5116 C CA . ASP B 1 305 ? 11.367 3.85 -1.221 1 94.06 305 ASP B CA 1
ATOM 5117 C C . ASP B 1 305 ? 10.211 4.449 -0.424 1 94.06 305 ASP B C 1
ATOM 5119 O O . ASP B 1 305 ? 9.273 3.74 -0.041 1 94.06 305 ASP B O 1
ATOM 5123 N N . PRO B 1 306 ? 10.117 5.781 -0.377 1 96.88 306 PRO B N 1
ATOM 5124 C CA . PRO B 1 306 ? 9.102 6.457 0.438 1 96.88 306 PRO B CA 1
ATOM 5125 C C . PRO B 1 306 ? 7.68 6.164 -0.028 1 96.88 306 PRO B C 1
ATOM 5127 O O . PRO B 1 306 ? 6.715 6.598 0.609 1 96.88 306 PRO B O 1
ATOM 5130 N N . THR B 1 307 ? 7.496 5.367 -1.064 1 94.19 307 THR B N 1
ATOM 5131 C CA . THR B 1 307 ? 6.145 5.113 -1.556 1 94.19 307 THR B CA 1
ATOM 5132 C C . THR B 1 307 ? 5.664 3.729 -1.128 1 94.19 307 THR B C 1
ATOM 5134 O O . THR B 1 307 ? 4.512 3.365 -1.365 1 94.19 307 THR B O 1
ATOM 5137 N N . ALA B 1 308 ? 6.512 2.955 -0.562 1 94.44 308 ALA B N 1
ATOM 5138 C CA . ALA B 1 308 ? 6.176 1.568 -0.249 1 94.44 308 ALA B CA 1
ATOM 5139 C C . ALA B 1 308 ? 5.797 1.414 1.222 1 94.44 308 ALA B C 1
ATOM 5141 O O . ALA B 1 308 ? 6.648 1.528 2.104 1 94.44 308 ALA B O 1
ATOM 5142 N N . VAL B 1 309 ? 4.508 1.126 1.486 1 95.69 309 VAL B N 1
ATOM 5143 C CA . VAL B 1 309 ? 4.055 0.837 2.844 1 95.69 309 VAL B CA 1
ATOM 5144 C C . VAL B 1 309 ? 4.586 -0.523 3.287 1 95.69 309 VAL B C 1
ATOM 5146 O O . VAL B 1 309 ? 4.406 -1.525 2.592 1 95.69 309 VAL B O 1
ATOM 5149 N N . ILE B 1 310 ? 5.254 -0.567 4.453 1 95.69 310 ILE B N 1
ATOM 5150 C CA . ILE B 1 310 ? 5.785 -1.837 4.938 1 95.69 310 ILE B CA 1
ATOM 5151 C C . ILE B 1 310 ? 5.297 -2.092 6.359 1 95.69 310 ILE B C 1
ATOM 5153 O O . ILE B 1 310 ? 5.676 -3.084 6.984 1 95.69 310 ILE B O 1
ATOM 5157 N N . GLY B 1 311 ? 4.477 -1.189 6.883 1 95.69 311 GLY B N 1
ATOM 5158 C CA . GLY B 1 311 ? 3.85 -1.346 8.188 1 95.69 311 GLY B CA 1
ATOM 5159 C C . GLY B 1 311 ? 2.713 -0.37 8.422 1 95.69 311 GLY B C 1
ATOM 5160 O O . GLY B 1 311 ? 2.748 0.763 7.934 1 95.69 311 GLY B O 1
ATOM 5161 N N . ARG B 1 312 ? 1.732 -0.704 9.195 1 96.81 312 ARG B N 1
ATOM 5162 C CA . ARG B 1 312 ? 0.619 0.148 9.602 1 96.81 312 ARG B CA 1
ATOM 5163 C C . ARG B 1 312 ? 0.011 -0.335 10.914 1 96.81 312 ARG B C 1
ATOM 5165 O O . ARG B 1 312 ? -0.245 -1.528 11.078 1 96.81 312 ARG B O 1
ATOM 5172 N N . LEU B 1 313 ? -0.163 0.541 11.82 1 95.31 313 LEU B N 1
ATOM 5173 C CA . LEU B 1 313 ? -0.799 0.17 13.078 1 95.31 313 LEU B CA 1
ATOM 5174 C C . LEU B 1 313 ? -2.26 -0.207 12.859 1 95.31 313 LEU B C 1
ATOM 5176 O O . LEU B 1 313 ? -2.957 0.428 12.062 1 95.31 313 LEU B O 1
ATOM 5180 N N . GLU B 1 314 ? -2.633 -1.173 13.578 1 90.25 314 GLU B N 1
ATOM 5181 C CA . GLU B 1 314 ? -4.023 -1.618 13.5 1 90.25 314 GLU B CA 1
ATOM 5182 C C . GLU B 1 314 ? -4.957 -0.629 14.195 1 90.25 314 GLU B C 1
ATOM 5184 O O . GLU B 1 314 ? -6.055 -0.357 13.695 1 90.25 314 GLU B O 1
ATOM 5189 N N . ARG B 1 315 ? -4.555 -0.142 15.352 1 92.81 315 ARG B N 1
ATOM 5190 C CA . ARG B 1 315 ? -5.352 0.727 16.219 1 92.81 315 ARG B CA 1
ATOM 5191 C C . ARG B 1 315 ? -4.715 2.107 16.344 1 92.81 315 ARG B C 1
ATOM 5193 O O . ARG B 1 315 ? -3.508 2.26 16.141 1 92.81 315 ARG B O 1
ATOM 5200 N N . PRO B 1 316 ? -5.543 3.107 16.578 1 96.38 316 PRO B N 1
ATOM 5201 C CA . PRO B 1 316 ? -4.918 4.395 16.891 1 96.38 316 PRO B CA 1
ATOM 5202 C C . PRO B 1 316 ? -4.023 4.32 18.125 1 96.38 316 PRO B C 1
ATOM 5204 O O . PRO B 1 316 ? -4.297 3.551 19.062 1 96.38 316 PRO B O 1
ATOM 5207 N N . PHE B 1 317 ? -2.955 5.117 18.125 1 96.25 317 PHE B N 1
ATOM 5208 C CA . PHE B 1 317 ? -2.053 5.031 19.266 1 96.25 317 PHE B CA 1
ATOM 5209 C C . PHE B 1 317 ? -2.375 6.113 20.297 1 96.25 317 PHE B C 1
ATOM 5211 O O . PHE B 1 317 ? -1.836 6.105 21.406 1 96.25 317 PHE B O 1
ATOM 5218 N N . LEU B 1 318 ? -3.232 7.07 19.891 1 95.44 318 LEU B N 1
ATOM 5219 C CA . LEU B 1 318 ? -3.734 8.117 20.766 1 95.44 318 LEU B CA 1
ATOM 5220 C C . LEU B 1 318 ? -5.227 8.344 20.547 1 95.44 318 LEU B C 1
ATOM 5222 O O . LEU B 1 318 ? -5.727 8.164 19.438 1 95.44 318 LEU B O 1
ATOM 5226 N N . THR B 1 319 ? -5.922 8.656 21.609 1 93.25 319 THR B N 1
ATOM 5227 C CA . THR B 1 319 ? -7.316 9.086 21.547 1 93.25 319 THR B CA 1
ATOM 5228 C C . THR B 1 319 ? -7.551 10.281 22.453 1 93.25 319 THR B C 1
ATOM 5230 O O . THR B 1 319 ? -6.723 10.586 23.312 1 93.25 319 THR B O 1
ATOM 5233 N N . ILE B 1 320 ? -8.648 10.93 22.188 1 91.88 320 ILE B N 1
ATOM 5234 C CA . ILE B 1 320 ? -9.031 12.031 23.062 1 91.8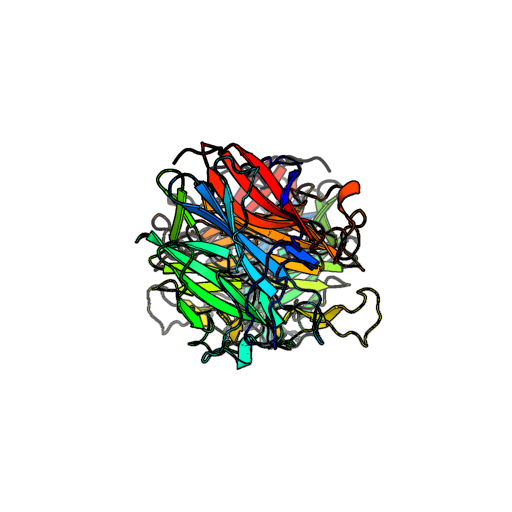8 320 ILE B CA 1
ATOM 5235 C C . ILE B 1 320 ? -9.828 11.492 24.25 1 91.88 320 ILE B C 1
ATOM 5237 O O . ILE B 1 320 ? -10.641 10.57 24.094 1 91.88 320 ILE B O 1
ATOM 5241 N N . ASP B 1 321 ? -9.516 12.062 25.422 1 88.5 321 ASP B N 1
ATOM 5242 C CA . ASP B 1 321 ? -10.312 11.727 26.594 1 88.5 321 ASP B CA 1
ATOM 5243 C C . ASP B 1 321 ? -11.75 12.234 26.438 1 88.5 321 ASP B C 1
ATOM 5245 O O . ASP B 1 321 ? -11.969 13.344 25.938 1 88.5 321 ASP B O 1
ATOM 5249 N N . SER B 1 322 ? -12.625 11.43 26.906 1 84.06 322 SER B N 1
ATOM 5250 C CA . SER B 1 322 ? -14.039 11.797 26.797 1 84.06 322 SER B CA 1
ATOM 5251 C C . SER B 1 322 ? -14.305 13.156 27.438 1 84.06 322 SER B C 1
ATOM 5253 O O . SER B 1 322 ? -15.156 13.914 26.984 1 84.06 322 SER B O 1
ATOM 5255 N N . SER B 1 323 ? -13.609 13.523 28.453 1 82.31 323 SER B N 1
ATOM 5256 C CA . SER B 1 323 ? -13.781 14.797 29.156 1 82.31 323 SER B CA 1
ATOM 5257 C C . SER B 1 323 ? -13.352 15.969 28.281 1 82.31 323 SER B C 1
ATOM 5259 O O . SER B 1 323 ? -13.766 17.109 28.516 1 82.31 323 SER B O 1
ATOM 5261 N N . GLU B 1 324 ? -12.609 15.711 27.328 1 83.06 324 GLU B N 1
ATOM 5262 C CA . GLU B 1 324 ? -12.086 16.75 26.438 1 83.06 324 GLU B CA 1
ATOM 5263 C C . GLU B 1 324 ? -12.773 16.703 25.078 1 83.06 324 GLU B C 1
ATOM 5265 O O . GLU B 1 324 ? -12.43 17.484 24.188 1 83.06 324 GLU B O 1
ATOM 5270 N N . ALA B 1 325 ? -13.766 15.914 24.891 1 83.06 325 ALA B N 1
ATOM 5271 C CA . ALA B 1 325 ? -14.25 15.547 23.562 1 83.06 325 ALA B CA 1
ATOM 5272 C C . ALA B 1 325 ? -15.25 16.562 23.031 1 83.06 325 ALA B C 1
ATOM 5274 O O . ALA B 1 325 ? -15.711 16.469 21.891 1 83.06 325 ALA B O 1
ATOM 5275 N N . GLN B 1 326 ? -15.555 17.531 23.828 1 80.88 326 GLN B N 1
ATOM 5276 C CA . GLN B 1 326 ? -16.484 18.547 23.359 1 80.88 326 GLN B CA 1
ATOM 5277 C C . GLN B 1 326 ? -15.734 19.734 22.766 1 80.88 326 GLN B C 1
ATOM 5279 O O . GLN B 1 326 ? -14.703 20.156 23.297 1 80.88 326 GLN B O 1
ATOM 5284 N N . GLY B 1 327 ? -16.156 20.25 21.609 1 76.25 327 GLY B N 1
ATOM 5285 C CA . GLY B 1 327 ? -15.562 21.375 20.922 1 76.25 327 GLY B CA 1
ATOM 5286 C C . GLY B 1 327 ? -16.219 21.672 19.578 1 76.25 327 GLY B C 1
ATOM 5287 O O . GLY B 1 327 ? -17.391 21.344 19.375 1 76.25 327 GLY B O 1
ATOM 5288 N N . GLN B 1 328 ? -15.461 22.391 18.703 1 73.75 328 GLN B N 1
ATOM 5289 C CA . GLN B 1 328 ? -16 22.719 17.391 1 73.75 328 GLN B CA 1
ATOM 5290 C C . GLN B 1 328 ? -16.406 21.453 16.641 1 73.75 328 GLN B C 1
ATOM 5292 O O . GLN B 1 328 ? -17.516 21.391 16.094 1 73.75 328 GLN B O 1
ATOM 5297 N N . ILE B 1 329 ? -15.484 20.562 16.562 1 73.94 329 ILE B N 1
ATOM 5298 C CA . ILE B 1 329 ? -15.75 19.203 16.109 1 73.94 329 ILE B CA 1
ATOM 5299 C C . ILE B 1 329 ? -15.359 18.219 17.203 1 73.94 329 ILE B C 1
ATOM 5301 O O . ILE B 1 329 ? -14.188 18.094 17.547 1 73.94 329 ILE B O 1
ATOM 5305 N N . GLY B 1 330 ? -16.344 17.531 17.75 1 78.19 330 GLY B N 1
ATOM 5306 C CA . GLY B 1 330 ? -16.125 16.641 18.875 1 78.19 330 GLY B CA 1
ATOM 5307 C C . GLY B 1 330 ? -15.32 15.398 18.516 1 78.19 330 GLY B C 1
ATOM 5308 O O . GLY B 1 330 ? -15.195 15.062 17.344 1 78.19 330 GLY B O 1
ATOM 5309 N N . ASN B 1 331 ? -14.656 14.875 19.469 1 88 331 ASN B N 1
ATOM 5310 C CA . ASN B 1 331 ? -14.008 13.57 19.391 1 88 331 ASN B CA 1
ATOM 5311 C C . ASN B 1 331 ? -12.82 13.594 18.438 1 88 331 ASN B C 1
ATOM 5313 O O . ASN B 1 331 ? -12.492 12.578 17.812 1 88 331 ASN B O 1
ATOM 5317 N N . VAL B 1 332 ? -12.203 14.75 18.359 1 91.31 332 VAL B N 1
ATOM 5318 C CA . VAL B 1 332 ? -11.062 14.898 17.453 1 91.31 332 VAL B CA 1
ATOM 5319 C C . VAL B 1 332 ? -9.766 14.898 18.25 1 91.31 332 VAL B C 1
ATOM 5321 O O . VAL B 1 332 ? -9.602 15.672 19.203 1 91.31 332 VAL B O 1
ATOM 5324 N N . CYS B 1 333 ? -8.922 14.039 18.031 1 96.12 333 CYS B N 1
ATOM 5325 C CA . CYS B 1 333 ? -7.5 14.039 18.359 1 96.12 333 CYS B CA 1
ATOM 5326 C C . CYS B 1 333 ? -6.645 14.055 17.094 1 96.12 333 CYS B C 1
ATOM 5328 O O . CYS B 1 333 ? -6.398 13.008 16.5 1 96.12 333 CYS B O 1
ATOM 5330 N N . PHE B 1 334 ? -6.172 15.227 16.766 1 97.12 334 PHE B N 1
ATOM 5331 C CA . PHE B 1 334 ? -5.531 15.453 15.469 1 97.12 334 PHE B CA 1
ATOM 5332 C C . PHE B 1 334 ? -4.051 15.781 15.656 1 97.12 334 PHE B C 1
ATOM 5334 O O . PHE B 1 334 ? -3.693 16.922 15.938 1 97.12 334 PHE B O 1
ATOM 5341 N N . ALA B 1 335 ? -3.172 14.75 15.406 1 98.5 335 ALA B N 1
ATOM 5342 C CA . ALA B 1 335 ? -1.73 14.93 15.562 1 98.5 335 ALA B CA 1
ATOM 5343 C C . ALA B 1 335 ? -1.155 15.766 14.422 1 98.5 335 ALA B C 1
ATOM 5345 O O . ALA B 1 335 ? -1.397 15.469 13.242 1 98.5 335 ALA B O 1
ATOM 5346 N N . GLU B 1 336 ? -0.331 16.766 14.789 1 98.25 336 GLU B N 1
ATOM 5347 C CA . GLU B 1 336 ? 0.12 17.609 13.68 1 98.25 336 GLU B CA 1
ATOM 5348 C C . GLU B 1 336 ? 1.539 18.125 13.914 1 98.25 336 GLU B C 1
ATOM 5350 O O . GLU B 1 336 ? 2.281 18.359 12.961 1 98.25 336 GLU B O 1
ATOM 5355 N N . GLY B 1 337 ? 1.979 18.312 15.141 1 98.69 337 GLY B N 1
ATOM 5356 C CA . GLY B 1 337 ? 3.32 18.797 15.445 1 98.69 337 GLY B CA 1
ATOM 5357 C C . GLY B 1 337 ? 4.152 17.781 16.203 1 98.69 337 GLY B C 1
ATOM 5358 O O . GLY B 1 337 ? 3.672 17.172 17.156 1 98.69 337 GLY B O 1
ATOM 5359 N N . LEU B 1 338 ? 5.379 17.625 15.828 1 98.75 338 LEU B N 1
ATOM 5360 C CA . LEU B 1 338 ? 6.297 16.703 16.484 1 98.75 338 LEU B CA 1
ATOM 5361 C C . LEU B 1 338 ? 7.691 17.312 16.594 1 98.75 338 LEU B C 1
ATOM 5363 O O . LEU B 1 338 ? 8.219 17.844 15.617 1 98.75 338 LEU B O 1
ATOM 5367 N N . VAL B 1 339 ? 8.289 17.25 17.812 1 98.25 339 VAL B N 1
ATOM 5368 C CA . VAL B 1 339 ? 9.672 17.672 17.984 1 98.25 339 VAL B CA 1
ATOM 5369 C C . VAL B 1 339 ? 10.422 16.688 18.875 1 98.25 339 VAL B C 1
ATOM 5371 O O . VAL B 1 339 ? 9.805 15.953 19.641 1 98.25 339 VAL B O 1
ATOM 5374 N N . ALA B 1 340 ? 11.672 16.594 18.609 1 97 340 ALA B N 1
ATOM 5375 C CA . ALA B 1 340 ? 12.602 16.016 19.562 1 97 340 ALA B CA 1
ATOM 5376 C C . ALA B 1 340 ? 13.188 17.094 20.484 1 97 340 ALA B C 1
ATOM 5378 O O . ALA B 1 340 ? 13.75 18.078 20.016 1 97 340 ALA B O 1
ATOM 5379 N N . PHE B 1 341 ? 12.969 16.922 21.719 1 95.56 341 PHE B N 1
ATOM 5380 C CA . PHE B 1 341 ? 13.422 17.906 22.688 1 95.56 341 PHE B CA 1
ATOM 5381 C C . PHE B 1 341 ? 13.859 17.25 23.984 1 95.56 341 PHE B C 1
ATOM 5383 O O . PHE B 1 341 ? 13.07 16.531 24.609 1 95.56 341 PHE B O 1
ATOM 5390 N N . ASP B 1 342 ? 15.133 17.406 24.344 1 91.56 342 ASP B N 1
ATOM 5391 C CA . ASP B 1 342 ? 15.711 16.875 25.578 1 91.56 342 ASP B CA 1
ATOM 5392 C C . ASP B 1 342 ? 15.492 15.359 25.688 1 91.56 342 ASP B C 1
ATOM 5394 O O . ASP B 1 342 ? 14.992 14.867 26.703 1 91.56 342 ASP B O 1
ATOM 5398 N N . GLY B 1 343 ? 15.664 14.688 24.609 1 91 343 GLY B N 1
ATOM 5399 C CA . GLY B 1 343 ? 15.648 13.227 24.578 1 91 343 GLY B CA 1
ATOM 5400 C C . GLY B 1 343 ? 14.25 12.648 24.516 1 91 343 GLY B C 1
ATOM 5401 O O . GLY B 1 343 ? 14.07 11.438 24.641 1 91 343 GLY B O 1
ATOM 5402 N N . GLN B 1 344 ? 13.305 13.547 24.312 1 95.75 344 GLN B N 1
ATOM 5403 C CA . GLN B 1 344 ? 11.93 13.086 24.25 1 95.75 344 GLN B CA 1
ATOM 5404 C C . GLN B 1 344 ? 11.242 13.57 22.969 1 95.75 344 GLN B C 1
ATOM 5406 O O . GLN B 1 344 ? 11.586 14.625 22.438 1 95.75 344 GLN B O 1
ATOM 5411 N N . TRP B 1 345 ? 10.328 12.719 22.516 1 97.75 345 TRP B N 1
ATOM 5412 C CA . TRP B 1 345 ? 9.352 13.195 21.547 1 97.75 345 TRP B CA 1
ATOM 5413 C C . TRP B 1 345 ? 8.258 14.008 22.219 1 97.75 345 TRP B C 1
ATOM 5415 O O . TRP B 1 345 ? 7.711 13.594 23.25 1 97.75 345 TRP B O 1
ATOM 5425 N N . LEU B 1 346 ? 7.965 15.133 21.734 1 98.56 346 LEU B N 1
ATOM 5426 C CA . LEU B 1 346 ? 6.758 15.883 22.078 1 98.56 346 LEU B CA 1
ATOM 5427 C C . LEU B 1 346 ? 5.832 16 20.875 1 98.56 346 LEU B C 1
ATOM 5429 O O . LEU B 1 346 ? 6.211 16.578 19.844 1 98.56 346 LEU B O 1
ATOM 5433 N N . LEU B 1 347 ? 4.699 15.383 21.016 1 98.75 347 LEU B N 1
ATOM 5434 C CA . LEU B 1 347 ? 3.676 15.391 19.969 1 98.75 347 LEU B CA 1
ATOM 5435 C C . LEU B 1 347 ? 2.535 16.328 20.328 1 98.75 347 LEU B C 1
ATOM 5437 O O . LEU B 1 347 ? 1.88 16.156 21.359 1 98.75 347 LEU B O 1
ATOM 5441 N N . TYR B 1 348 ? 2.314 17.312 19.516 1 98.75 348 TYR B N 1
ATOM 5442 C CA . TYR B 1 348 ? 1.24 18.266 19.734 1 98.75 348 TYR B CA 1
ATOM 5443 C C . TYR B 1 348 ? 0.044 17.969 18.844 1 98.75 348 TYR B C 1
ATOM 5445 O O . TYR B 1 348 ? 0.205 17.703 17.641 1 98.75 348 TYR B O 1
ATOM 5453 N N . SER B 1 349 ? -1.136 18 19.469 1 97.88 349 SER B N 1
ATOM 5454 C CA . SER B 1 349 ? -2.355 17.625 18.75 1 97.88 349 SER B CA 1
ATOM 5455 C C . SER B 1 349 ? -3.469 18.641 19 1 97.88 349 SER B C 1
ATOM 5457 O O . SER B 1 349 ? -3.529 19.25 20.062 1 97.88 349 SER B O 1
ATOM 5459 N N . GLY B 1 350 ? -4.258 18.859 17.922 1 96.69 350 GLY B N 1
ATOM 5460 C CA . GLY B 1 350 ? -5.531 19.531 18.141 1 96.69 350 GLY B CA 1
ATOM 5461 C C . GLY B 1 350 ? -6.562 18.641 18.812 1 96.69 350 GLY B C 1
ATOM 5462 O O . GLY B 1 350 ? -6.781 17.5 18.391 1 96.69 350 GLY B O 1
ATOM 5463 N N . LEU B 1 351 ? -7.203 19.141 19.875 1 94.31 351 LEU B N 1
ATOM 5464 C CA . LEU B 1 351 ? -8.227 18.406 20.625 1 94.31 351 LEU B CA 1
ATOM 5465 C C . LEU B 1 351 ? -9.602 19.031 20.422 1 94.31 351 LEU B C 1
ATOM 5467 O O . LEU B 1 351 ? -9.789 20.219 20.703 1 94.31 351 LEU B O 1
ATOM 5471 N N . ALA B 1 352 ? -10.516 18.234 19.875 1 90.94 352 ALA B N 1
ATOM 5472 C CA . ALA B 1 352 ? -11.891 18.641 19.625 1 90.94 352 ALA B CA 1
ATOM 5473 C C . ALA B 1 352 ? -11.945 19.906 18.781 1 90.94 352 ALA B C 1
ATOM 5475 O O . ALA B 1 352 ? -12.82 20.766 18.969 1 90.94 352 ALA B O 1
ATOM 5476 N N . ASP B 1 353 ? -10.938 20.094 18.062 1 87 353 ASP B N 1
ATOM 5477 C CA . ASP B 1 353 ? -10.797 21.234 17.172 1 87 353 ASP B CA 1
ATOM 5478 C C . ASP B 1 353 ? -10.922 22.547 17.938 1 87 353 ASP B C 1
ATOM 5480 O O . ASP B 1 353 ? -11.555 23.5 17.469 1 87 353 ASP B O 1
ATOM 5484 N N . SER B 1 354 ? -10.336 22.578 19.109 1 90.81 354 SER B N 1
ATOM 5485 C CA . SER B 1 354 ? -10.562 23.797 19.906 1 90.81 354 SER B CA 1
ATOM 5486 C C . SER B 1 354 ? -9.344 24.125 20.766 1 90.81 354 SER B C 1
ATOM 5488 O O . SER B 1 354 ? -9.211 25.25 21.25 1 90.81 354 SER B O 1
ATOM 5490 N N . ARG B 1 355 ? -8.57 23.219 21 1 95.06 355 ARG B N 1
ATOM 5491 C CA . ARG B 1 355 ? -7.418 23.438 21.875 1 95.06 355 ARG B CA 1
ATOM 5492 C C . ARG B 1 355 ? -6.262 22.516 21.5 1 95.06 355 ARG B C 1
ATOM 5494 O O . ARG B 1 355 ? -6.402 21.656 20.609 1 95.06 355 ARG B O 1
ATOM 5501 N N . ILE B 1 356 ? -5.125 22.766 22.109 1 97 356 ILE B N 1
ATOM 5502 C CA . ILE B 1 356 ? -3.912 22.016 21.797 1 97 356 ILE B CA 1
ATOM 5503 C C . ILE B 1 356 ? -3.492 21.188 23 1 97 356 ILE B C 1
ATOM 5505 O O . ILE B 1 356 ? -3.518 21.672 24.141 1 97 356 ILE B O 1
ATOM 5509 N N . GLY B 1 357 ? -3.219 19.922 22.734 1 97.25 357 GLY B N 1
ATOM 5510 C CA . GLY B 1 357 ? -2.633 19.047 23.734 1 97.25 357 GLY B CA 1
ATOM 5511 C C . GLY B 1 357 ? -1.257 18.547 23.344 1 97.25 357 GLY B C 1
ATOM 5512 O O . GLY B 1 357 ? -0.874 18.594 22.172 1 97.25 357 GLY B O 1
ATOM 5513 N N . VAL B 1 358 ? -0.472 18.094 24.406 1 98.19 358 VAL B N 1
ATOM 5514 C CA . VAL B 1 358 ? 0.85 17.531 24.172 1 98.19 358 VAL B CA 1
ATOM 5515 C C . VAL B 1 358 ? 0.916 16.109 24.734 1 98.19 358 VAL B C 1
ATOM 5517 O O . VAL B 1 358 ? 0.361 15.844 25.797 1 98.19 358 VAL B O 1
ATOM 5520 N N . SER B 1 359 ? 1.431 15.195 23.984 1 98.31 359 SER B N 1
ATOM 5521 C CA . SER B 1 359 ? 1.8 13.844 24.391 1 98.31 359 SER B CA 1
ATOM 5522 C C . SER B 1 359 ? 3.309 13.633 24.297 1 98.31 359 SER B C 1
ATOM 5524 O O . SER B 1 359 ? 3.961 14.148 23.391 1 98.31 359 SER B O 1
ATOM 5526 N N . VAL B 1 360 ? 3.859 12.867 25.25 1 97.81 360 VAL B N 1
ATOM 5527 C CA . VAL B 1 360 ? 5.309 12.727 25.328 1 97.81 360 VAL B CA 1
ATOM 5528 C C . VAL B 1 360 ? 5.684 11.242 25.25 1 97.81 360 VAL B C 1
ATOM 5530 O O . VAL B 1 360 ? 4.922 10.383 25.688 1 97.81 360 VAL B O 1
ATOM 5533 N N . ALA B 1 361 ? 6.777 10.953 24.625 1 96.94 361 ALA B N 1
ATOM 5534 C CA . ALA B 1 361 ? 7.344 9.609 24.531 1 96.94 361 ALA B CA 1
ATOM 5535 C C . ALA B 1 361 ? 8.867 9.664 24.516 1 96.94 361 ALA B C 1
ATOM 5537 O O . ALA B 1 361 ? 9.461 10.656 24.094 1 96.94 361 ALA B O 1
ATOM 5538 N N . PRO B 1 362 ? 9.523 8.594 24.984 1 94 362 PRO B N 1
ATOM 5539 C CA . PRO B 1 362 ? 10.984 8.539 24.859 1 94 362 PRO B CA 1
ATOM 5540 C C . PRO B 1 362 ? 11.445 8.297 23.422 1 94 362 PRO B C 1
ATOM 5542 O O . PRO B 1 362 ? 10.742 7.637 22.641 1 94 362 PRO B O 1
ATOM 5545 N N . ILE B 1 363 ? 12.586 8.844 23.172 1 92.25 363 ILE B N 1
ATOM 5546 C CA . ILE B 1 363 ? 13.211 8.523 21.891 1 92.25 363 ILE B CA 1
ATOM 5547 C C . ILE B 1 363 ? 13.992 7.223 22.016 1 92.25 363 ILE B C 1
ATOM 5549 O O . ILE B 1 363 ? 14.93 7.121 22.812 1 92.25 363 ILE B O 1
ATOM 5553 N N . GLY B 1 364 ? 13.547 6.219 21.312 1 81.44 364 GLY B N 1
ATOM 5554 C CA . GLY B 1 364 ? 14.055 4.867 21.5 1 81.44 364 GLY B CA 1
ATOM 5555 C C . GLY B 1 364 ? 15.227 4.543 20.594 1 81.44 364 GLY B C 1
ATOM 5556 O O . GLY B 1 364 ? 15.641 3.383 20.5 1 81.44 364 GLY B O 1
ATOM 5557 N N . PHE B 1 365 ? 15.711 5.391 19.844 1 75.5 365 PHE B N 1
ATOM 5558 C CA . PHE B 1 365 ? 16.859 5.098 19 1 75.5 365 PHE B CA 1
ATOM 5559 C C . PHE B 1 365 ? 17.859 6.254 19.016 1 75.5 365 PHE B C 1
ATOM 5561 O O . PHE B 1 365 ? 17.531 7.348 19.484 1 75.5 365 PHE B O 1
ATOM 5568 N N . HIS B 1 366 ? 19.094 5.832 18.891 1 61.44 366 HIS B N 1
ATOM 5569 C CA . HIS B 1 366 ? 20.172 6.809 18.984 1 61.44 366 HIS B CA 1
ATOM 5570 C C . HIS B 1 366 ? 20.484 7.422 17.625 1 61.44 366 HIS B C 1
ATOM 5572 O O . HIS B 1 366 ? 20.391 6.742 16.594 1 61.44 366 HIS B O 1
ATOM 5578 N N . VAL B 1 367 ? 20.5 8.75 17.609 1 51.72 367 VAL B N 1
ATOM 5579 C CA . VAL B 1 367 ? 21.094 9.406 16.453 1 51.72 367 VAL B CA 1
ATOM 5580 C C . VAL B 1 367 ? 22.594 9.586 16.672 1 51.72 367 VAL B C 1
ATOM 5582 O O . VAL B 1 367 ? 23.047 9.727 17.797 1 51.72 367 VAL B O 1
#

Radius of gyration: 28.19 Å; Cα contacts (8 Å, |Δi|>4): 2323; chains: 2; bounding box: 52×88×65 Å

Nearest PDB structures (foldseek):
  3qc2-assembly2_B  TM=9.219E-01  e=2.743E-35  Bacteroides ovatus ATCC 8483
  3qc2-assembly1_A  TM=9.153E-01  e=3.652E-35  Bacteroides ovatus ATCC 8483
  4onz-assembly1_A  TM=9.310E-01  e=1.603E-34  Bacteroides ovatus ATCC 8483
  3r67-assembly2_B  TM=9.211E-01  e=1.528E-34  Bacteroides thetaiotaomicron VPI-5482
  3taw-assembly1_A  TM=9.182E-01  e=3.734E-33  Parabacteroides distasonis ATCC 8503

Secondary structure (DSSP, 8-state):
----TTS--PPPPPEEEE--BTT--EE-TTSSSEE-TBSSEEEEEEEEEETTEEEEEEEEE-S-TTTT--EEEEEEEESSSSS-EEPSS-SB---SSTTHHHHTTTEEEEEEEEE-TTS-EEEEEEEE-SS-EEEEEEEESSSSSEEEEEETTTTSTTTTS-----EE-EEEETTEEEE-EETTEEEEEE-SBSBEEEEESSSSS-EE-EEE-S---EEEE-TT--STTTTEEEE-----EEE---B---TTSTTSSEEEE-SPPEEETTEEEEEEEEE--TTTS-TTS-TT-EEEEEEEE-SS-TT-EEEE-SS-S----GGG--SSSTTBEEEEEEEEETTEEEEEEEETTTEEEEEEEE--S--/----TTS--PPPPPEEEE--BTT--EE-TTSSSEE-TBSSEEEEEEEEEETTEEEEEEEEE-S-TTTT--EEEEEEEESSSSS-EEPSS-SB---SSTTHHHHTTTEEEEEEEEE-TTS-EEEEEEEE-SS-EEEEEEEESSSSSEEEEEETTTTSTTTTS-----EE-EEEETTEEEE-EETTEEEEEE-SBSBEEEEESSSSS-EE-EEES---EEEEE-TT--STTTTEEEEE----EEE---B---TTSTTSSEEEE-SPPEEETTEEEEEEEEE--TTTS-TTS-TT-EEEEEEEE-SS-TT-EEEE-SS-S----GGG--SSSTTBEEEEEEEEETTEEEEEEEETTTEEEEEEEE--S--

InterPro domains:
  IPR007184 Mannoside phosphorylase [PF04041] (40-207)
  IPR007184 Mannoside phosphorylase [PTHR34106] (35-363)
  IPR023296 Glycosyl hydrolase, five-bladed beta-propeller domain superfamily [G3DSA:2.115.10.20] (1-363)
  IPR023296 Glycosyl hydrolase, five-bladed beta-propeller domain superfamily [SSF75005] (35-362)

Sequence (734 aa):
MTSSDWALGPFTSPVRVLEDRADVSFACPLSTGPVSWAAKDAFNPGAVVHDGKICLLVRGEDAIGRYAGTSRIGLATSSDGLLFELDPEPVLAPGDDRWQAWEWPGGLEDPRVITAPDGTFVCTYTAFDGKVGCLFVATSRDLRVWTKHGPAFAGSPYVRRPTKAGAILTELRDGRLVAAQVDGKFWMYWGEGTIFAATSADLIRWTPLEADSSPDKYLTWDPEVSGPMGHWQLERVAGPQGLRSLAGPRRTRFDSLLTEPGPPPVLTPNGIVLIYNGANHYKGGAPDTPPFAYQPGQLLFDPADPTAVIGRLERPFLTIDSSEAQGQIGNVCFAEGLVAFDGQWLLYSGLADSRIGVSVAPIGFHVMTSSDWALGPFTSPVRVLEDRADVSFACPLSTGPVSWAAKDAFNPGAVVHDGKICLLVRGEDAIGRYAGTSRIGLATSSDGLLFELDPEPVLAPGDDRWQAWEWPGGLEDPRVITAPDGTFVCTYTAFDGKVGCLFVATSRDLRVWTKHGPAFAGSPYVRRPTKAGAILTELRDGRLVAAQVDGKFWMYWGEGTIFAATSADLIRWTPLEADSSPDKYLTWDPEVSGPMGHWQLERVAGPQGLRSLAGPRRTRFDSLLTEPGPPPVLTPNGIVLIYNGANHYKGGAPDTPPFAYQPGQLLFDPADPTAVIGRLERPFLTIDSSEAQGQIGNVCFAEGLVAFDGQWLLYSGLADSRIGVSVAPIGFHV